Protein AF-A0A9D6KHG3-F1 (afdb_monomer_lite)

Foldseek 3Di:
DDDDDDDDDPDPPDPDPPPPPDDPPDFAADQELCSQAPPLDAQREGEGEHEYEAPGEYASQAGEYEYDQRYEYEYDAQHEYEDENYQEYEQAHNYYYEYEHEAAHWYEYYYYHAAEYEFQYEYETAYEHDPVPQAWHEKHEYEYAHLEYEAELNYEYEIAGEWDADPLDTHAHAKGEYEAENENYEYEYEANHEAEIEYEGAHKYEYEYEYQAEHPHQNYEYEIAYHFDDRPPDDGAAHAQYEYAAAYLAEYEHDANYEAETHPDLQHLEFEYHHEHNYEYYYAEHYEYETEHHNAEPSRDFYEYHAYYQAAEYAAAYEYEGEYAYQDWHEYEHEHLEYAHAQNYEYYGEYNHAEWYEYYYANQCPVRVHQFAEYHFNYEYATEYEWHDPPPQDIRAHEWYEYEAHGNAEYAHAANYEYHGEYDDDGPVFRKHHTEEYHAEHQAEYEAQYYAETEIQAHWYEYAHEYLEYEHAYPHEHEIEYQQKYEYHAANAHPVGAAHAEYEFQAEDEIAHPNDDPDARHKYEYEAEHQEYAQALHGEYYIEHQQKYEYEHAHAAEYHANAAYYIDHPHPPHHDHDYAAEYAHYYHHPDQVSYPVRDDHDHDNVRDHDD

Structure (mmCIF, N/CA/C/O backbone):
data_AF-A0A9D6KHG3-F1
#
_entry.id   AF-A0A9D6KHG3-F1
#
loop_
_atom_site.group_PDB
_atom_site.id
_atom_site.type_symbol
_atom_site.label_atom_id
_atom_site.label_alt_id
_atom_site.label_comp_id
_atom_site.label_asym_id
_atom_site.label_entity_id
_atom_site.label_seq_id
_atom_site.pdbx_PDB_ins_code
_atom_site.Cartn_x
_atom_site.Cartn_y
_atom_site.Cartn_z
_atom_site.occupancy
_atom_site.B_iso_or_equiv
_atom_site.auth_seq_id
_atom_site.auth_comp_id
_atom_site.auth_asym_id
_atom_site.auth_atom_id
_atom_site.pdbx_PDB_model_num
ATOM 1 N N . MET A 1 1 ? 14.215 72.672 -14.849 1.00 41.38 1 MET A N 1
ATOM 2 C CA . MET A 1 1 ? 14.398 71.212 -14.994 1.00 41.38 1 MET A CA 1
ATOM 3 C C . MET A 1 1 ? 13.421 70.715 -16.052 1.00 41.38 1 MET A C 1
ATOM 5 O O . MET A 1 1 ? 12.239 70.604 -15.767 1.00 41.38 1 MET A O 1
ATOM 9 N N . ARG A 1 2 ? 13.876 70.546 -17.299 1.00 34.41 2 ARG A N 1
ATOM 10 C CA . ARG A 1 2 ? 13.071 69.996 -18.404 1.00 34.41 2 ARG A CA 1
ATOM 11 C C . ARG A 1 2 ? 13.594 68.593 -18.698 1.00 34.41 2 ARG A C 1
ATOM 13 O O . ARG A 1 2 ? 14.790 68.433 -18.919 1.00 34.41 2 ARG A O 1
ATOM 20 N N . ALA A 1 3 ? 12.713 67.600 -18.625 1.00 37.66 3 ALA A N 1
ATOM 21 C CA . ALA A 1 3 ? 13.035 66.205 -18.888 1.00 37.66 3 ALA A CA 1
ATOM 22 C C . ALA A 1 3 ? 13.275 65.987 -20.391 1.00 37.66 3 ALA A C 1
ATOM 24 O O . ALA A 1 3 ? 12.445 66.364 -21.216 1.00 37.66 3 ALA A O 1
ATOM 25 N N . LEU A 1 4 ? 14.420 65.392 -20.731 1.00 39.09 4 LEU A N 1
ATOM 26 C CA . LEU A 1 4 ? 14.731 64.897 -22.073 1.00 39.09 4 LEU A CA 1
ATOM 27 C C . LEU A 1 4 ? 14.014 63.555 -22.321 1.00 39.09 4 LEU A C 1
ATOM 29 O O . LEU A 1 4 ? 13.904 62.750 -21.390 1.00 39.09 4 LEU A O 1
ATOM 33 N N . PRO A 1 5 ? 13.554 63.276 -23.554 1.00 40.53 5 PRO A N 1
ATOM 34 C CA . PRO A 1 5 ? 12.889 62.023 -23.883 1.00 40.53 5 PRO A CA 1
ATOM 35 C C . PRO A 1 5 ? 13.909 60.880 -23.993 1.00 40.53 5 PRO A C 1
ATOM 37 O O . PRO A 1 5 ? 14.955 61.014 -24.628 1.00 40.53 5 PRO A O 1
ATOM 40 N N . ARG A 1 6 ? 13.599 59.735 -23.376 1.00 35.84 6 ARG A N 1
ATOM 41 C CA . ARG A 1 6 ? 14.371 58.492 -23.521 1.00 35.84 6 ARG A CA 1
ATOM 42 C C . ARG A 1 6 ? 14.004 57.822 -24.847 1.00 35.84 6 ARG A C 1
ATOM 44 O O . ARG A 1 6 ? 12.868 57.393 -25.024 1.00 35.84 6 ARG A O 1
ATOM 51 N N . VAL A 1 7 ? 14.973 57.716 -25.751 1.00 33.56 7 VAL A N 1
ATOM 52 C CA . VAL A 1 7 ? 14.900 56.879 -26.959 1.00 33.56 7 VAL A CA 1
ATOM 53 C C . VAL A 1 7 ? 15.205 55.427 -26.558 1.00 33.56 7 VAL A C 1
ATOM 55 O O . VAL A 1 7 ? 16.193 55.208 -25.853 1.00 33.56 7 VAL A O 1
ATOM 58 N N . PRO A 1 8 ? 14.406 54.422 -26.962 1.00 34.41 8 PRO A N 1
ATOM 59 C CA . PRO A 1 8 ? 14.732 53.027 -26.701 1.00 34.41 8 PRO A CA 1
ATOM 60 C C . PRO A 1 8 ? 15.843 52.565 -27.652 1.00 34.41 8 PRO A C 1
ATOM 62 O O . PRO A 1 8 ? 15.698 52.596 -28.873 1.00 34.41 8 PRO A O 1
ATOM 65 N N . LEU A 1 9 ? 16.963 52.128 -27.078 1.00 30.08 9 LEU A N 1
ATOM 66 C CA . LEU A 1 9 ? 18.052 51.472 -27.792 1.00 30.08 9 LEU A CA 1
ATOM 67 C C . LEU A 1 9 ? 17.602 50.051 -28.171 1.00 30.08 9 LEU A C 1
ATOM 69 O O . LEU A 1 9 ? 17.540 49.165 -27.320 1.00 30.08 9 LEU A O 1
ATOM 73 N N . VAL A 1 10 ? 17.270 49.829 -29.443 1.00 33.41 10 VAL A N 1
ATOM 74 C CA . VAL A 1 10 ? 17.029 48.485 -29.985 1.00 33.41 10 VAL A CA 1
ATOM 75 C C . VAL A 1 10 ? 18.386 47.821 -30.215 1.00 33.41 10 VAL A C 1
ATOM 77 O O . VAL A 1 10 ? 19.071 48.095 -31.197 1.00 33.41 10 VAL A O 1
ATOM 80 N N . VAL A 1 11 ? 18.792 46.953 -29.288 1.00 31.48 11 VAL A N 1
ATOM 81 C CA . VAL A 1 11 ? 19.940 46.059 -29.475 1.00 31.48 11 VAL A CA 1
ATOM 82 C C . VAL A 1 11 ? 19.487 44.906 -30.369 1.00 31.48 11 VAL A C 1
ATOM 84 O O . VAL A 1 11 ? 18.846 43.962 -29.912 1.00 31.48 11 VAL A O 1
ATOM 87 N N . VAL A 1 12 ? 19.804 44.986 -31.661 1.00 32.62 12 VAL A N 1
ATOM 88 C CA . VAL A 1 12 ? 19.672 43.857 -32.590 1.00 32.62 12 VAL A CA 1
ATOM 89 C C . VAL A 1 12 ? 20.805 42.876 -32.287 1.00 32.62 12 VAL A C 1
ATOM 91 O O . VAL A 1 12 ? 21.924 43.013 -32.777 1.00 32.62 12 VAL A O 1
ATOM 94 N N . GLY A 1 13 ? 20.528 41.900 -31.423 1.00 30.52 13 GLY A N 1
ATOM 95 C CA . GLY A 1 13 ? 21.413 40.765 -31.188 1.00 30.52 13 GLY A CA 1
ATOM 96 C C . GLY A 1 13 ? 21.411 39.837 -32.401 1.00 30.52 13 GLY A C 1
ATOM 97 O O . GLY A 1 13 ? 20.506 39.022 -32.561 1.00 30.52 13 GLY A O 1
ATOM 98 N N . LEU A 1 14 ? 22.423 39.961 -33.257 1.00 30.55 14 LEU A N 1
ATOM 99 C CA . LEU A 1 14 ? 22.708 39.005 -34.323 1.00 30.55 14 LEU A CA 1
ATOM 100 C C . LEU A 1 14 ? 23.132 37.667 -33.687 1.00 30.55 14 LEU A C 1
ATOM 102 O O . LEU A 1 14 ? 24.273 37.505 -33.256 1.00 30.55 14 LEU A O 1
ATOM 106 N N . VAL A 1 15 ? 22.211 36.704 -33.606 1.00 29.02 15 VAL A N 1
ATOM 107 C CA . VAL A 1 15 ? 22.520 35.321 -33.216 1.00 29.02 15 VAL A CA 1
ATOM 108 C C . VAL A 1 15 ? 23.216 34.645 -34.397 1.00 29.02 15 VAL A C 1
ATOM 110 O O . VAL A 1 15 ? 22.574 34.131 -35.310 1.00 29.02 15 VAL A O 1
ATOM 113 N N . ILE A 1 16 ? 24.548 34.659 -34.396 1.00 32.19 16 ILE A N 1
ATOM 114 C CA . ILE A 1 16 ? 25.349 33.835 -35.304 1.00 32.19 16 ILE A CA 1
ATOM 115 C C . ILE A 1 16 ? 25.245 32.388 -34.811 1.00 32.19 16 ILE A C 1
ATOM 117 O O . ILE A 1 16 ? 25.858 32.004 -33.813 1.00 32.19 16 ILE A O 1
ATOM 121 N N . ALA A 1 17 ? 24.444 31.581 -35.505 1.00 33.34 17 ALA A N 1
ATOM 122 C CA . ALA A 1 17 ? 24.396 30.140 -35.316 1.00 33.34 17 ALA A CA 1
ATOM 123 C C . ALA A 1 17 ? 25.740 29.530 -35.747 1.00 33.34 17 ALA A C 1
ATOM 125 O O . ALA A 1 17 ? 25.981 29.282 -36.927 1.00 33.34 17 ALA A O 1
ATOM 126 N N . PHE A 1 18 ? 26.630 29.275 -34.787 1.00 31.98 18 PHE A N 1
ATOM 127 C CA . PHE A 1 18 ? 27.774 28.394 -35.005 1.00 31.98 18 PHE A CA 1
ATOM 128 C C . PHE A 1 18 ? 27.259 26.961 -35.184 1.00 31.98 18 PHE A C 1
ATOM 130 O O . PHE A 1 18 ? 27.109 26.208 -34.221 1.00 31.98 18 PHE A O 1
ATOM 137 N N . ALA A 1 19 ? 26.997 26.573 -36.431 1.00 36.78 19 ALA A N 1
ATOM 138 C CA . ALA A 1 19 ? 26.884 25.178 -36.822 1.00 36.78 19 ALA A CA 1
ATOM 139 C C . ALA A 1 19 ? 28.258 24.515 -36.633 1.00 36.78 19 ALA A C 1
ATOM 141 O O . ALA A 1 19 ? 29.094 24.486 -37.534 1.00 36.78 19 ALA A O 1
ATOM 142 N N . ARG A 1 20 ? 28.528 24.001 -35.427 1.00 36.47 20 ARG A N 1
ATOM 143 C CA . ARG A 1 20 ? 29.615 23.043 -35.225 1.00 36.47 20 ARG A CA 1
ATOM 144 C C . ARG A 1 20 ? 29.222 21.758 -35.948 1.00 36.47 20 ARG A C 1
ATOM 146 O O . ARG A 1 20 ? 28.504 20.930 -35.395 1.00 36.47 20 ARG A O 1
ATOM 153 N N . ALA A 1 21 ? 29.697 21.602 -37.179 1.00 38.25 21 ALA A N 1
ATOM 154 C CA . ALA A 1 21 ? 29.796 20.312 -37.845 1.00 38.25 21 ALA A CA 1
ATOM 155 C C . ALA A 1 21 ? 30.788 19.445 -37.049 1.00 38.25 21 ALA A C 1
ATOM 157 O O . ALA A 1 21 ? 31.983 19.412 -37.327 1.00 38.25 21 ALA A O 1
ATOM 158 N N . GLY A 1 22 ? 30.311 18.819 -35.972 1.00 40.06 22 GLY A N 1
ATOM 159 C CA . GLY A 1 22 ? 31.063 17.781 -35.285 1.00 40.06 22 GLY A CA 1
ATOM 160 C C . GLY A 1 22 ? 31.144 16.578 -36.212 1.00 40.06 22 GLY A C 1
ATOM 161 O O . GLY A 1 22 ? 30.107 16.029 -36.578 1.00 40.06 22 GLY A O 1
ATOM 162 N N . ALA A 1 23 ? 32.354 16.187 -36.613 1.00 46.94 23 ALA A N 1
ATOM 163 C CA . ALA A 1 23 ? 32.569 14.915 -37.288 1.00 46.94 23 ALA A CA 1
ATOM 164 C C . ALA A 1 23 ? 31.929 13.807 -36.438 1.00 46.94 23 ALA A C 1
ATOM 166 O O . ALA A 1 23 ? 32.243 13.678 -35.252 1.00 46.94 23 ALA A O 1
ATOM 167 N N . ALA A 1 24 ? 30.988 13.058 -37.016 1.00 57.25 24 ALA A N 1
ATOM 16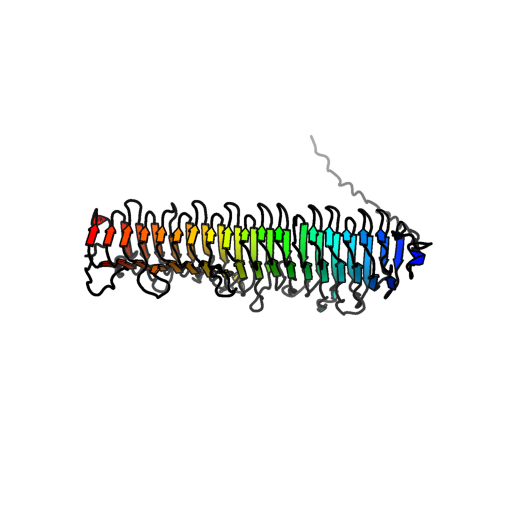8 C CA . ALA A 1 24 ? 30.382 11.920 -36.344 1.00 57.25 24 ALA A CA 1
ATOM 169 C C . ALA A 1 24 ? 31.499 10.915 -36.041 1.00 57.25 24 ALA A C 1
ATOM 171 O O . ALA A 1 24 ? 32.077 10.332 -36.954 1.00 57.25 24 ALA A O 1
ATOM 172 N N . ILE A 1 25 ? 31.858 10.770 -34.765 1.00 62.78 25 ILE A N 1
ATOM 173 C CA . ILE A 1 25 ? 32.829 9.766 -34.337 1.00 62.78 25 ILE A CA 1
ATOM 174 C C . ILE A 1 25 ? 32.166 8.408 -34.555 1.00 62.78 25 ILE A C 1
ATOM 176 O O . ILE A 1 25 ? 31.258 8.036 -33.811 1.00 62.78 25 ILE A O 1
ATOM 180 N N . THR A 1 26 ? 32.595 7.690 -35.589 1.00 82.44 26 THR A N 1
ATOM 181 C CA . THR A 1 26 ? 32.168 6.315 -35.844 1.00 82.44 26 THR A CA 1
ATOM 182 C C . THR A 1 26 ? 32.675 5.442 -34.700 1.00 82.44 26 THR A C 1
ATOM 184 O O . THR A 1 26 ? 33.881 5.355 -34.466 1.00 82.44 26 THR A O 1
ATOM 187 N N . LEU A 1 27 ? 31.762 4.834 -33.943 1.00 88.81 27 LEU A N 1
ATOM 188 C CA . LEU A 1 27 ? 32.130 3.875 -32.905 1.00 88.81 27 LEU A CA 1
ATOM 189 C C . LEU A 1 27 ? 32.547 2.551 -33.567 1.00 88.81 27 LEU A C 1
ATOM 191 O O . LEU A 1 27 ? 31.924 2.153 -34.552 1.00 88.81 27 LEU A O 1
ATOM 195 N N . PRO A 1 28 ? 33.570 1.848 -33.051 1.00 94.38 28 PRO A N 1
ATOM 196 C CA . PRO A 1 28 ? 33.859 0.492 -33.502 1.00 94.38 28 PRO A CA 1
ATOM 197 C C . PRO A 1 28 ? 32.656 -0.419 -33.212 1.00 94.38 28 PRO A C 1
ATOM 199 O O . PRO A 1 28 ? 32.066 -0.340 -32.133 1.00 94.38 28 PRO A O 1
ATOM 202 N N . HIS A 1 29 ? 32.289 -1.276 -34.165 1.00 95.12 29 HIS A N 1
ATOM 203 C CA . HIS A 1 29 ? 31.218 -2.255 -33.972 1.00 95.12 29 HIS A CA 1
ATOM 204 C C . HIS A 1 29 ? 31.749 -3.497 -33.255 1.00 95.12 29 HIS A C 1
ATOM 206 O O . HIS A 1 29 ? 32.780 -4.041 -33.643 1.00 95.12 29 HIS A O 1
ATOM 212 N N . ALA A 1 30 ? 31.020 -3.957 -32.241 1.00 94.81 30 ALA A N 1
ATOM 213 C CA . ALA A 1 30 ? 31.251 -5.230 -31.577 1.00 94.81 30 ALA A CA 1
ATOM 214 C C . ALA A 1 30 ? 30.117 -6.199 -31.924 1.00 94.81 30 ALA A C 1
ATOM 216 O O . ALA A 1 30 ? 28.955 -5.944 -31.605 1.00 94.81 30 ALA A O 1
ATOM 217 N N . ASN A 1 31 ? 30.464 -7.317 -32.558 1.00 93.06 31 ASN A N 1
ATOM 218 C CA . ASN A 1 31 ? 29.523 -8.372 -32.946 1.00 93.06 31 ASN A CA 1
ATOM 219 C C . ASN A 1 31 ? 29.794 -9.690 -32.205 1.00 93.06 31 ASN A C 1
ATOM 221 O O . ASN A 1 31 ? 28.961 -10.593 -32.209 1.00 93.06 31 ASN A O 1
ATOM 225 N N . THR A 1 32 ? 30.956 -9.808 -31.563 1.00 92.88 32 THR A N 1
ATOM 226 C CA . THR A 1 32 ? 31.402 -10.991 -30.828 1.00 92.88 32 THR A CA 1
ATOM 227 C C . THR A 1 32 ? 31.999 -10.606 -29.474 1.00 92.88 32 THR A C 1
ATOM 229 O O . THR A 1 32 ? 32.374 -9.458 -29.236 1.00 92.88 32 THR A O 1
ATOM 232 N N . LEU A 1 33 ? 32.137 -11.577 -28.564 1.00 91.25 33 LEU A N 1
ATOM 233 C CA . LEU A 1 33 ? 32.814 -11.351 -27.280 1.00 91.25 33 LEU A CA 1
ATOM 234 C C . LEU A 1 33 ? 34.292 -10.953 -27.461 1.00 91.25 33 LEU A C 1
ATOM 236 O O . LEU A 1 33 ? 34.818 -10.174 -26.669 1.00 91.25 33 LEU A O 1
ATOM 240 N N . GLY A 1 34 ? 34.952 -11.468 -28.505 1.00 92.19 34 GLY A N 1
ATOM 241 C CA . GLY A 1 34 ? 36.347 -11.149 -28.816 1.00 92.19 34 GLY A CA 1
ATOM 242 C C . GLY A 1 34 ? 36.560 -9.677 -29.169 1.00 92.19 34 GLY A C 1
ATOM 243 O O . GLY A 1 34 ? 37.611 -9.132 -28.841 1.00 92.19 34 GLY A O 1
ATOM 244 N N . ASP A 1 35 ? 35.544 -9.025 -29.744 1.00 93.62 35 ASP A N 1
ATOM 245 C CA . ASP A 1 35 ? 35.579 -7.592 -30.066 1.00 93.62 35 ASP A CA 1
ATOM 246 C C . ASP A 1 35 ? 35.544 -6.725 -28.798 1.00 93.62 35 ASP A C 1
ATOM 248 O O . ASP A 1 35 ? 36.175 -5.671 -28.738 1.00 93.62 35 ASP A O 1
ATOM 252 N N . LEU A 1 36 ? 34.820 -7.180 -27.768 1.00 92.12 36 LEU A N 1
ATOM 253 C CA . LEU A 1 36 ? 34.707 -6.482 -26.485 1.00 92.12 36 LEU A CA 1
ATOM 254 C C . LEU A 1 36 ? 35.925 -6.707 -25.585 1.00 92.12 36 LEU A C 1
ATOM 256 O O . LEU A 1 36 ? 36.348 -5.793 -24.877 1.00 92.12 36 LEU A O 1
ATOM 260 N N . CYS A 1 37 ? 36.461 -7.928 -25.599 1.00 89.88 37 CYS A N 1
ATOM 261 C CA . CYS A 1 37 ? 37.536 -8.383 -24.722 1.00 89.88 37 CYS A CA 1
ATOM 262 C C . CYS A 1 37 ? 38.520 -9.280 -25.492 1.00 89.88 37 CYS A C 1
ATOM 264 O O . CYS A 1 37 ? 38.444 -10.514 -25.381 1.00 89.88 37 CYS A O 1
ATOM 266 N N . PRO A 1 38 ? 39.465 -8.696 -26.250 1.00 85.19 38 PRO A N 1
ATOM 267 C CA . PRO A 1 38 ? 40.481 -9.461 -26.964 1.00 85.19 38 PRO A CA 1
ATOM 268 C C . PRO A 1 38 ? 41.243 -10.399 -26.016 1.00 85.19 38 PRO A C 1
ATOM 270 O O . PRO A 1 38 ? 41.620 -10.013 -24.910 1.00 85.19 38 PRO A O 1
ATOM 273 N N . GLY A 1 39 ? 41.435 -11.656 -26.421 1.00 78.50 39 GLY A N 1
ATOM 274 C CA . GLY A 1 39 ? 42.072 -12.687 -25.588 1.00 78.50 39 GLY A CA 1
ATOM 275 C C . GLY A 1 39 ? 41.159 -13.332 -24.534 1.00 78.50 39 GLY A C 1
ATOM 276 O O . GLY A 1 39 ? 41.558 -14.300 -23.893 1.00 78.50 39 GLY A O 1
ATOM 277 N N . THR A 1 40 ? 39.909 -12.878 -24.388 1.00 70.62 40 THR A N 1
ATOM 278 C CA . THR A 1 40 ? 38.891 -13.448 -23.483 1.00 70.62 40 THR A CA 1
ATOM 279 C C . THR A 1 40 ? 39.336 -13.615 -22.011 1.00 70.62 40 THR A C 1
ATOM 281 O O . THR A 1 40 ? 39.134 -14.681 -21.433 1.00 70.62 40 THR A O 1
ATOM 284 N N . PRO A 1 41 ? 39.943 -12.614 -21.347 1.00 79.62 41 PRO A N 1
ATOM 285 C CA . PRO A 1 41 ? 40.301 -12.737 -19.928 1.00 79.62 41 PRO A CA 1
ATOM 286 C C . PRO A 1 41 ? 39.075 -13.041 -19.039 1.00 79.62 41 PRO A C 1
ATOM 288 O O . PRO A 1 41 ? 37.931 -12.828 -19.444 1.00 79.62 41 PRO A O 1
ATOM 291 N N . ASN A 1 42 ? 39.306 -13.560 -17.828 1.00 85.50 42 ASN A N 1
ATOM 292 C CA . ASN A 1 42 ? 38.276 -13.711 -16.795 1.00 85.50 42 ASN A CA 1
ATOM 293 C C . ASN A 1 42 ? 38.673 -12.869 -15.563 1.00 85.50 42 ASN A C 1
ATOM 295 O O . ASN A 1 42 ? 39.629 -13.249 -14.884 1.00 85.50 42 ASN A O 1
ATOM 299 N N . PRO A 1 43 ? 37.987 -11.747 -15.272 1.00 88.75 43 PRO A N 1
ATOM 300 C CA . PRO A 1 43 ? 36.810 -11.233 -15.978 1.00 88.75 43 PRO A CA 1
ATOM 301 C C . PRO A 1 43 ? 37.129 -10.678 -17.379 1.00 88.75 43 PRO A C 1
ATOM 303 O O . PRO A 1 43 ? 38.231 -10.196 -17.640 1.00 88.75 43 PRO A O 1
ATOM 306 N N . CYS A 1 44 ? 36.139 -10.707 -18.273 1.00 93.94 44 CYS A N 1
ATOM 307 C CA . CYS A 1 44 ? 36.149 -9.948 -19.522 1.00 93.94 44 CYS A CA 1
ATOM 308 C C . CYS A 1 44 ? 35.860 -8.483 -19.183 1.00 93.94 44 CYS A C 1
ATOM 310 O O . CYS A 1 44 ? 34.738 -8.126 -18.819 1.00 93.94 44 CYS A O 1
ATOM 312 N N . VAL A 1 45 ? 36.901 -7.650 -19.250 1.00 95.06 45 VAL A N 1
ATOM 313 C CA . VAL A 1 45 ? 36.842 -6.229 -18.890 1.00 95.06 45 VAL A CA 1
ATOM 314 C C . VAL A 1 45 ? 36.637 -5.377 -20.140 1.00 95.06 45 VAL A C 1
ATOM 316 O O . VAL A 1 45 ? 37.533 -5.250 -20.971 1.00 95.06 45 VAL A O 1
ATOM 319 N N . VAL A 1 46 ? 35.473 -4.742 -20.239 1.00 95.25 46 VAL A N 1
ATOM 320 C CA . VAL A 1 46 ? 35.121 -3.801 -21.305 1.00 95.25 46 VAL A CA 1
ATOM 321 C C . VAL A 1 46 ? 35.432 -2.381 -20.833 1.00 95.25 46 VAL A C 1
ATOM 323 O O . VAL A 1 46 ? 34.915 -1.917 -19.813 1.00 95.25 46 VAL A O 1
ATOM 326 N N . SER A 1 47 ? 36.285 -1.673 -21.573 1.00 93.94 47 SER A N 1
ATOM 327 C CA . SER A 1 47 ? 36.700 -0.295 -21.254 1.00 93.94 47 SER A CA 1
ATOM 328 C C . SER A 1 47 ? 36.472 0.723 -22.372 1.00 93.94 47 SER A C 1
ATOM 330 O O . SER A 1 47 ? 36.494 1.929 -22.119 1.00 93.94 47 SER A O 1
ATOM 332 N N . GLY A 1 48 ? 36.214 0.249 -23.593 1.00 93.94 48 GLY A N 1
ATOM 333 C CA . GLY A 1 48 ? 35.940 1.073 -24.768 1.00 93.94 48 GLY A CA 1
ATOM 334 C C . GLY A 1 48 ? 34.462 1.411 -24.973 1.00 93.94 48 GLY A C 1
ATOM 335 O O . GLY A 1 48 ? 33.578 0.987 -24.226 1.00 93.94 48 GLY A O 1
ATOM 336 N N . LYS A 1 49 ? 34.202 2.184 -26.030 1.00 96.06 49 LYS A N 1
ATOM 337 C CA . LYS A 1 49 ? 32.854 2.482 -26.522 1.00 96.06 49 LYS A CA 1
ATOM 338 C C . LYS A 1 49 ? 32.621 1.719 -27.819 1.00 96.06 49 LYS A C 1
ATOM 340 O O . LYS A 1 49 ? 33.423 1.867 -28.735 1.00 96.06 49 LYS A O 1
ATOM 345 N N . PHE A 1 50 ? 31.534 0.968 -27.899 1.00 95.75 50 PHE A N 1
ATOM 346 C CA . PHE A 1 50 ? 31.221 0.091 -29.019 1.00 95.75 50 PHE A CA 1
ATOM 347 C C . PHE A 1 50 ? 29.779 0.288 -29.485 1.00 95.75 50 PHE A C 1
ATOM 349 O O . PHE A 1 50 ? 28.876 0.475 -28.662 1.00 95.75 50 PHE A O 1
ATOM 356 N N . ALA A 1 51 ? 29.581 0.229 -30.800 1.00 94.19 51 ALA A N 1
ATOM 357 C CA . ALA A 1 51 ? 28.271 0.058 -31.413 1.00 94.19 51 ALA A CA 1
ATOM 358 C C . ALA A 1 51 ? 27.918 -1.438 -31.486 1.00 94.19 51 ALA A C 1
ATOM 360 O O . ALA A 1 51 ? 28.811 -2.271 -31.644 1.00 94.19 51 ALA A O 1
ATOM 361 N N . VAL A 1 52 ? 26.638 -1.790 -31.367 1.00 93.06 52 VAL A N 1
ATOM 362 C CA . VAL A 1 52 ? 26.170 -3.185 -31.424 1.00 93.06 52 VAL A CA 1
ATOM 363 C C . VAL A 1 52 ? 25.006 -3.312 -32.385 1.00 93.06 52 VAL A C 1
ATOM 365 O O . VAL A 1 52 ? 24.001 -2.618 -32.246 1.00 93.06 52 VAL A O 1
ATOM 368 N N . SER A 1 53 ? 25.111 -4.241 -33.324 1.00 91.94 53 SER A N 1
ATOM 369 C CA . SER A 1 53 ? 24.044 -4.484 -34.287 1.00 91.94 53 SER A CA 1
ATOM 370 C C . SER A 1 53 ? 22.894 -5.306 -33.697 1.00 91.94 53 SER A C 1
ATOM 372 O O . SER A 1 53 ? 23.001 -5.930 -32.640 1.00 91.94 53 SER A O 1
ATOM 374 N N . ASN A 1 54 ? 21.744 -5.274 -34.370 1.00 90.25 54 ASN A N 1
ATOM 375 C CA . ASN A 1 54 ? 20.549 -5.973 -33.911 1.00 90.25 54 ASN A CA 1
ATOM 376 C C . ASN A 1 54 ? 20.748 -7.499 -33.870 1.00 90.25 54 ASN A C 1
ATOM 378 O O . ASN A 1 54 ? 21.271 -8.083 -34.815 1.00 90.25 54 ASN A O 1
ATOM 382 N N . GLY A 1 55 ? 20.282 -8.143 -32.799 1.00 89.69 55 GLY A N 1
ATOM 383 C CA . GLY A 1 55 ? 20.327 -9.593 -32.609 1.00 89.69 55 GLY A CA 1
ATOM 384 C C . GLY A 1 55 ? 21.656 -10.128 -32.069 1.00 89.69 55 GLY A C 1
ATOM 385 O O . GLY A 1 55 ? 21.813 -11.342 -31.949 1.00 89.69 55 GLY A O 1
ATOM 386 N N . VAL A 1 56 ? 22.616 -9.260 -31.735 1.00 94.06 56 VAL A N 1
ATOM 387 C CA . VAL A 1 56 ? 23.923 -9.690 -31.222 1.00 94.06 56 VAL A CA 1
ATOM 388 C C . VAL A 1 56 ? 23.798 -10.244 -29.800 1.00 94.06 56 VAL A C 1
ATOM 390 O O . VAL A 1 56 ? 23.179 -9.644 -28.920 1.00 94.06 56 VAL A O 1
ATOM 393 N N . SER A 1 57 ? 24.443 -11.385 -29.554 1.00 94.38 57 SER A N 1
ATOM 394 C CA . SER A 1 57 ? 24.530 -12.012 -28.235 1.00 94.38 57 SER A CA 1
ATOM 395 C C . SER A 1 57 ? 25.989 -12.223 -27.830 1.00 94.38 57 SER A C 1
ATOM 397 O O . SER A 1 57 ? 26.709 -13.018 -28.434 1.00 94.38 57 SER A O 1
ATOM 399 N N . PHE A 1 58 ? 26.413 -11.564 -26.755 1.00 93.56 58 PHE A N 1
ATOM 400 C CA . PHE A 1 58 ? 27.719 -11.736 -26.127 1.00 93.56 58 PHE A CA 1
ATOM 401 C C . PHE A 1 58 ? 27.637 -12.847 -25.078 1.00 93.56 58 PHE A C 1
ATOM 403 O O . PHE A 1 58 ? 27.247 -12.621 -23.934 1.00 93.56 58 PHE A O 1
ATOM 410 N N . ASN A 1 59 ? 27.970 -14.072 -25.486 1.00 90.00 59 ASN A N 1
ATOM 411 C CA . ASN A 1 59 ? 27.970 -15.240 -24.609 1.00 90.00 59 ASN A CA 1
ATOM 412 C C . ASN A 1 59 ? 29.347 -15.420 -23.946 1.00 90.00 59 ASN A C 1
ATOM 414 O O . ASN A 1 59 ? 30.324 -15.689 -24.643 1.00 90.00 59 ASN A O 1
ATOM 418 N N . ALA A 1 60 ? 29.422 -15.288 -22.618 1.00 87.69 60 ALA A N 1
ATOM 419 C CA . ALA A 1 60 ? 30.682 -15.379 -21.872 1.00 87.69 60 ALA A CA 1
ATOM 420 C C . ALA A 1 60 ? 31.002 -16.779 -21.312 1.00 87.69 60 ALA A C 1
ATOM 422 O O . ALA A 1 60 ? 32.043 -16.939 -20.674 1.00 87.69 60 ALA A O 1
ATOM 423 N N . PHE A 1 61 ? 30.143 -17.783 -21.540 1.00 87.38 61 PHE A N 1
ATOM 424 C CA . PHE A 1 61 ? 30.344 -19.191 -21.156 1.00 87.38 61 PHE A CA 1
ATOM 425 C C . PHE A 1 61 ? 30.881 -19.398 -19.723 1.00 87.38 61 PHE A C 1
ATOM 427 O O . PHE A 1 61 ? 31.892 -20.063 -19.505 1.00 87.38 61 PHE A O 1
ATOM 434 N N . GLY A 1 62 ? 30.229 -18.790 -18.734 1.00 85.62 62 GLY A N 1
ATOM 435 C CA . GLY A 1 62 ? 30.576 -18.892 -17.316 1.00 85.62 62 GLY A CA 1
ATOM 436 C C . GLY A 1 62 ? 31.685 -17.943 -16.854 1.00 85.62 62 GLY A C 1
ATOM 437 O O . GLY A 1 62 ? 32.114 -18.028 -15.705 1.00 85.62 62 GLY A O 1
ATOM 438 N N . ARG A 1 63 ? 32.159 -17.016 -17.694 1.00 90.94 63 ARG A N 1
ATOM 439 C CA . ARG A 1 63 ? 33.106 -15.961 -17.282 1.00 90.94 63 ARG A CA 1
ATOM 440 C C . ARG A 1 63 ? 32.371 -14.751 -16.718 1.00 90.94 63 ARG A C 1
ATOM 442 O O . ARG A 1 63 ? 31.217 -14.495 -17.067 1.00 90.94 63 ARG A O 1
ATOM 449 N N . ALA A 1 64 ? 33.044 -14.005 -15.850 1.00 94.62 64 ALA A N 1
ATOM 450 C CA . ALA A 1 64 ? 32.530 -12.734 -15.366 1.00 94.62 64 ALA A CA 1
ATOM 451 C C . ALA A 1 64 ? 32.740 -11.646 -16.431 1.00 94.62 64 ALA A C 1
ATOM 453 O O . ALA A 1 64 ? 33.736 -11.670 -17.156 1.00 94.62 64 ALA A O 1
ATOM 454 N N . MET A 1 65 ? 31.820 -10.687 -16.520 1.00 96.62 65 MET A N 1
ATOM 455 C CA . MET A 1 65 ? 31.955 -9.498 -17.365 1.00 96.62 65 MET A CA 1
ATOM 456 C C . MET A 1 65 ? 31.937 -8.234 -16.511 1.00 96.62 65 MET A C 1
ATOM 458 O O . MET A 1 65 ? 31.091 -8.090 -15.630 1.00 96.62 65 MET A O 1
ATOM 462 N N . GLN A 1 66 ? 32.849 -7.305 -16.790 1.00 96.69 66 GLN A N 1
ATOM 463 C CA . GLN A 1 66 ? 32.922 -6.011 -16.118 1.00 96.69 66 GLN A CA 1
ATOM 464 C C . GLN A 1 66 ? 32.954 -4.880 -17.144 1.00 96.69 66 GLN A C 1
ATOM 466 O O . GLN A 1 66 ? 33.857 -4.811 -17.973 1.00 96.69 66 GLN A O 1
ATOM 471 N N . PHE A 1 67 ? 32.003 -3.957 -17.054 1.00 96.94 67 PHE A N 1
ATOM 472 C CA . PHE A 1 67 ? 31.978 -2.720 -17.825 1.00 96.94 67 PHE A CA 1
ATOM 473 C C . PHE A 1 67 ? 32.493 -1.587 -16.948 1.00 96.94 67 PHE A C 1
ATOM 475 O O . PHE A 1 67 ? 31.817 -1.161 -16.016 1.00 96.94 67 PHE A O 1
ATOM 482 N N . THR A 1 68 ? 33.697 -1.109 -17.241 1.00 96.56 68 THR A N 1
ATOM 483 C CA . THR A 1 68 ? 34.347 -0.044 -16.462 1.00 96.56 68 THR A CA 1
ATOM 484 C C . THR A 1 68 ? 33.685 1.321 -16.664 1.00 96.56 68 THR A C 1
ATOM 486 O O . THR A 1 68 ? 32.922 1.528 -17.603 1.00 96.56 68 THR A O 1
ATOM 489 N N . SER A 1 69 ? 34.028 2.299 -15.826 1.00 93.56 69 SER A N 1
ATOM 490 C CA . SER A 1 69 ? 33.381 3.621 -15.747 1.00 93.56 69 SER A CA 1
ATOM 491 C C . SER A 1 69 ? 33.301 4.453 -17.036 1.00 93.56 69 SER A C 1
ATOM 493 O O . SER A 1 69 ? 32.549 5.425 -17.087 1.00 93.56 69 SER A O 1
ATOM 495 N N . LYS A 1 70 ? 34.068 4.119 -18.079 1.00 93.12 70 LYS A N 1
ATOM 496 C CA . LYS A 1 70 ? 34.028 4.793 -19.392 1.00 93.12 70 LYS A CA 1
ATOM 497 C C . LYS A 1 70 ? 33.477 3.913 -20.513 1.00 93.12 70 LYS A C 1
ATOM 499 O O . LYS A 1 70 ? 33.367 4.385 -21.649 1.00 93.12 70 LYS A O 1
ATOM 504 N N . ALA A 1 71 ? 33.146 2.665 -20.198 1.00 95.69 71 ALA A N 1
ATOM 505 C CA . ALA A 1 71 ? 32.638 1.707 -21.154 1.00 95.69 71 ALA A CA 1
ATOM 506 C C . ALA A 1 71 ? 31.249 2.122 -21.639 1.00 95.69 71 ALA A C 1
ATOM 508 O O . ALA A 1 71 ? 30.394 2.530 -20.850 1.00 95.69 71 ALA A O 1
ATOM 509 N N . ALA A 1 72 ? 31.012 1.997 -22.940 1.00 96.06 72 ALA A N 1
ATOM 510 C CA . ALA A 1 72 ? 29.685 2.186 -23.504 1.00 96.06 72 ALA A CA 1
ATOM 511 C C . ALA A 1 72 ? 29.402 1.099 -24.532 1.00 96.06 72 ALA A C 1
ATOM 513 O O . ALA A 1 72 ? 30.162 0.936 -25.479 1.00 96.06 72 ALA A O 1
ATOM 514 N N . LEU A 1 73 ? 28.299 0.388 -24.362 1.00 95.44 73 LEU A N 1
ATOM 515 C CA . LEU A 1 73 ? 27.780 -0.556 -25.333 1.00 95.44 73 LEU A CA 1
ATOM 516 C C . LEU A 1 73 ? 26.453 -0.001 -25.841 1.00 95.44 73 LEU A C 1
ATOM 518 O O . LEU A 1 73 ? 25.465 0.025 -25.104 1.00 95.44 73 LEU A O 1
ATOM 522 N N . VAL A 1 74 ? 26.461 0.531 -27.062 1.00 94.25 74 VAL A N 1
ATOM 523 C CA . VAL A 1 74 ? 25.331 1.264 -27.634 1.00 94.25 74 VAL A CA 1
ATOM 524 C C . VAL A 1 74 ? 24.789 0.496 -28.830 1.00 94.25 74 VAL A C 1
ATOM 526 O O . VAL A 1 74 ? 25.460 0.371 -29.845 1.00 94.25 74 VAL A O 1
ATOM 529 N N . GLY A 1 75 ? 23.571 -0.017 -28.715 1.00 90.62 75 GLY A N 1
ATOM 530 C CA . GLY A 1 75 ? 22.871 -0.642 -29.826 1.00 90.62 75 GLY A CA 1
ATOM 531 C C . GLY A 1 75 ? 22.607 0.353 -30.956 1.00 90.62 75 GLY A C 1
ATOM 532 O O . GLY A 1 75 ? 22.214 1.496 -30.697 1.00 90.62 75 GLY A O 1
ATOM 533 N N . ASP A 1 76 ? 22.785 -0.099 -32.194 1.00 89.62 76 ASP A N 1
ATOM 534 C CA . ASP A 1 76 ? 22.322 0.590 -33.397 1.00 89.62 76 ASP A CA 1
ATOM 535 C C . ASP A 1 76 ? 20.813 0.896 -33.296 1.00 89.62 76 ASP A C 1
ATOM 537 O O . ASP A 1 76 ? 20.097 0.237 -32.533 1.00 89.62 76 ASP A O 1
ATOM 541 N N . PRO A 1 77 ? 20.283 1.861 -34.072 1.00 84.12 77 PRO A N 1
ATOM 542 C CA . PRO A 1 77 ? 18.848 2.106 -34.151 1.00 84.12 77 PRO A CA 1
ATOM 543 C C . PRO A 1 77 ? 18.041 0.821 -34.396 1.00 84.12 77 PRO A C 1
ATOM 545 O O . PRO A 1 77 ? 18.039 0.277 -35.494 1.00 84.12 77 PRO A O 1
ATOM 548 N N . GLY A 1 78 ? 17.337 0.351 -33.366 1.00 79.38 78 GLY A N 1
ATOM 549 C CA . GLY A 1 78 ? 16.494 -0.851 -33.412 1.00 79.38 78 GLY A CA 1
ATOM 550 C C . GLY A 1 78 ? 17.168 -2.115 -32.886 1.00 79.38 78 GLY A C 1
ATOM 551 O O . GLY A 1 78 ? 16.576 -3.184 -32.973 1.00 79.38 78 GLY A O 1
ATOM 552 N N . ALA A 1 79 ? 18.390 -2.016 -32.360 1.00 87.81 79 ALA A N 1
ATOM 553 C CA . ALA A 1 79 ? 19.153 -3.177 -31.942 1.00 87.81 79 ALA A CA 1
ATOM 554 C C . ALA A 1 79 ? 18.645 -3.781 -30.632 1.00 87.81 79 ALA A C 1
ATOM 556 O O . ALA A 1 79 ? 18.566 -3.123 -29.600 1.00 87.81 79 ALA A O 1
ATOM 557 N N . SER A 1 80 ? 18.396 -5.075 -30.640 1.00 89.94 80 SER A N 1
ATOM 558 C CA . SER A 1 80 ? 18.290 -5.908 -29.454 1.00 89.94 80 SER A CA 1
ATOM 559 C C . SER A 1 80 ? 19.619 -6.614 -29.236 1.00 89.94 80 SER A C 1
ATOM 561 O O . SER A 1 80 ? 20.119 -7.248 -30.163 1.00 89.94 80 SER A O 1
ATOM 563 N N . PHE A 1 81 ? 20.191 -6.536 -28.035 1.00 94.31 81 PHE A N 1
ATOM 564 C CA . PHE A 1 81 ? 21.385 -7.318 -27.711 1.00 94.31 81 PHE A CA 1
ATOM 565 C C . PHE A 1 81 ? 21.308 -7.989 -26.342 1.00 94.31 81 PHE A C 1
ATOM 567 O O . PHE A 1 81 ? 20.599 -7.542 -25.433 1.00 94.31 81 PHE A O 1
ATOM 574 N N . ILE A 1 82 ? 22.053 -9.088 -26.221 1.00 96.25 82 ILE A N 1
ATOM 575 C CA . ILE A 1 82 ? 22.068 -9.968 -25.052 1.00 96.25 82 ILE A CA 1
ATOM 576 C C . ILE A 1 82 ? 23.497 -10.071 -24.516 1.00 96.25 82 ILE A C 1
ATOM 578 O O . ILE A 1 82 ? 24.434 -10.312 -25.271 1.00 96.25 82 ILE A O 1
ATOM 582 N N . ILE A 1 83 ? 23.667 -9.926 -23.207 1.00 95.31 83 ILE A N 1
ATOM 583 C CA . ILE A 1 83 ? 24.853 -10.355 -22.462 1.00 95.31 83 ILE A CA 1
ATOM 584 C C . ILE A 1 83 ? 24.439 -11.626 -21.733 1.00 95.31 83 ILE A C 1
ATOM 586 O O . ILE A 1 83 ? 23.587 -11.558 -20.855 1.00 95.31 83 ILE A O 1
ATOM 590 N N . GLY A 1 84 ? 24.958 -12.783 -22.136 1.00 93.94 84 GLY A N 1
ATOM 591 C CA . GLY A 1 84 ? 24.405 -14.073 -21.725 1.00 93.94 84 GLY A CA 1
ATOM 592 C C . GLY A 1 84 ? 25.429 -15.062 -21.193 1.00 93.94 84 GLY A C 1
ATOM 593 O O . GLY A 1 84 ? 26.617 -14.990 -21.514 1.00 93.94 84 GLY A O 1
ATOM 594 N N . ASN A 1 85 ? 24.933 -16.025 -20.409 1.00 90.00 85 ASN A N 1
ATOM 595 C CA . ASN A 1 85 ? 25.706 -17.124 -19.830 1.00 90.00 85 ASN A CA 1
ATOM 596 C C . ASN A 1 85 ? 26.985 -16.640 -19.125 1.00 90.00 85 ASN A C 1
ATOM 598 O O . ASN A 1 85 ? 28.048 -17.230 -19.288 1.00 90.00 85 ASN A O 1
ATOM 602 N N . THR A 1 86 ? 26.917 -15.544 -18.371 1.00 92.88 86 THR A N 1
ATOM 603 C CA . THR A 1 86 ? 28.038 -15.044 -17.558 1.00 92.88 86 THR A CA 1
ATOM 604 C C . THR A 1 86 ? 28.013 -15.672 -16.162 1.00 92.88 86 THR A C 1
ATOM 606 O O . THR A 1 86 ? 26.951 -16.072 -15.690 1.00 92.88 86 THR A O 1
ATOM 609 N N . SER A 1 87 ? 29.143 -15.727 -15.450 1.00 93.81 87 SER A N 1
ATOM 610 C CA . SER A 1 87 ? 29.143 -16.052 -14.006 1.00 93.81 87 SER A CA 1
ATOM 611 C C . SER A 1 87 ? 28.899 -14.842 -13.111 1.00 93.81 87 SER A C 1
ATOM 613 O O . SER A 1 87 ? 28.493 -15.015 -11.971 1.00 93.81 87 SER A O 1
ATOM 615 N N . ALA A 1 88 ? 29.125 -13.625 -13.601 1.00 95.81 88 ALA A N 1
ATOM 616 C CA . ALA A 1 88 ? 28.761 -12.377 -12.935 1.00 95.81 88 ALA A CA 1
ATOM 617 C C . ALA A 1 88 ? 28.763 -11.231 -13.952 1.00 95.81 88 ALA A C 1
ATOM 619 O O . ALA A 1 88 ? 29.487 -11.298 -14.950 1.00 95.81 88 ALA A O 1
ATOM 620 N N . VAL A 1 89 ? 28.004 -10.168 -13.680 1.00 97.50 89 VAL A N 1
ATOM 621 C CA . VAL A 1 89 ? 28.050 -8.925 -14.466 1.00 97.50 89 VAL A CA 1
ATOM 622 C C . VAL A 1 89 ? 28.215 -7.729 -13.541 1.00 97.50 89 VAL A C 1
ATOM 624 O O . VAL A 1 89 ? 27.412 -7.519 -12.636 1.00 97.50 89 VAL A O 1
ATOM 627 N N . ALA A 1 90 ? 29.235 -6.916 -13.791 1.00 97.62 90 ALA A N 1
ATOM 628 C CA . ALA A 1 90 ? 29.438 -5.634 -13.132 1.00 97.62 90 ALA A CA 1
ATOM 629 C C . ALA A 1 90 ? 29.325 -4.499 -14.155 1.00 97.62 90 ALA A C 1
ATOM 631 O O . ALA A 1 90 ? 29.975 -4.531 -15.199 1.00 97.62 90 ALA A O 1
ATOM 632 N N . VAL A 1 91 ? 28.499 -3.496 -13.867 1.00 97.62 91 VAL A N 1
ATOM 633 C CA . VAL A 1 91 ? 28.372 -2.271 -14.668 1.00 97.62 91 VAL A CA 1
ATOM 634 C C . VAL A 1 91 ? 28.778 -1.106 -13.783 1.00 97.62 91 VAL A C 1
ATOM 636 O O . VAL A 1 91 ? 27.968 -0.622 -12.997 1.00 97.62 91 VAL A O 1
ATOM 639 N N . ASP A 1 92 ? 30.029 -0.669 -13.878 1.00 97.75 92 ASP A N 1
ATOM 640 C CA . ASP A 1 92 ? 30.602 0.324 -12.971 1.00 97.75 92 ASP A CA 1
ATOM 641 C C . ASP A 1 92 ? 29.969 1.708 -13.160 1.00 97.75 92 ASP A C 1
ATOM 643 O O . ASP A 1 92 ? 29.362 2.028 -14.186 1.00 97.75 92 ASP A O 1
ATOM 647 N N . GLN A 1 93 ? 30.127 2.574 -12.160 1.00 96.81 93 GLN A N 1
ATOM 648 C CA . GLN A 1 93 ? 29.632 3.946 -12.223 1.00 96.81 93 GLN A CA 1
ATOM 649 C C . GLN A 1 93 ? 30.199 4.675 -13.449 1.00 96.81 93 GLN A C 1
ATOM 651 O O . GLN A 1 93 ? 31.410 4.799 -13.597 1.00 96.81 93 GLN A O 1
ATOM 656 N N . GLY A 1 94 ? 29.314 5.196 -14.302 1.00 94.38 94 GLY A N 1
ATOM 657 C CA . GLY A 1 94 ? 29.668 5.867 -15.558 1.00 94.38 94 GLY A CA 1
ATOM 658 C C . GLY A 1 94 ? 29.612 4.965 -16.796 1.00 94.38 94 GLY A C 1
ATOM 659 O O . GLY A 1 94 ? 29.497 5.489 -17.905 1.00 94.38 94 GLY A O 1
ATOM 660 N N . ALA A 1 95 ? 29.600 3.638 -16.622 1.00 97.12 95 ALA A N 1
ATOM 661 C CA . ALA A 1 95 ? 29.383 2.700 -17.716 1.00 97.12 95 ALA A CA 1
ATOM 662 C C . ALA A 1 95 ? 27.949 2.805 -18.259 1.00 97.12 95 ALA A C 1
ATOM 664 O O . ALA A 1 95 ? 27.009 3.092 -17.508 1.00 97.12 95 ALA A O 1
ATOM 665 N N . VAL A 1 96 ? 27.767 2.554 -19.557 1.00 97.25 96 VAL A N 1
ATOM 666 C CA . VAL A 1 96 ? 26.459 2.620 -20.224 1.00 97.25 96 VAL A CA 1
ATOM 667 C C . VAL A 1 96 ? 26.223 1.377 -21.072 1.00 97.25 96 VAL A C 1
ATOM 669 O O . VAL A 1 96 ? 26.964 1.121 -22.013 1.00 97.25 96 VAL A O 1
ATOM 672 N N . LEU A 1 97 ? 25.146 0.652 -20.795 1.00 96.94 97 LEU A N 1
ATOM 673 C CA . LEU A 1 97 ? 24.561 -0.337 -21.695 1.00 96.94 97 LEU A CA 1
ATOM 674 C C . LEU A 1 97 ? 23.258 0.255 -22.213 1.00 96.94 97 LEU A C 1
ATOM 676 O O . LEU A 1 97 ? 22.341 0.488 -21.427 1.00 96.94 97 LEU A O 1
ATOM 680 N N . SER A 1 98 ? 23.165 0.564 -23.502 1.00 95.62 98 SER A N 1
ATOM 681 C CA . SER A 1 98 ? 21.960 1.196 -24.032 1.00 95.62 98 SER A CA 1
ATOM 682 C C . SER A 1 98 ? 21.563 0.687 -25.398 1.00 95.62 98 SER A C 1
ATOM 684 O O . SER A 1 98 ? 22.402 0.630 -26.284 1.00 95.62 98 SER A O 1
ATOM 686 N N . SER A 1 99 ? 20.278 0.434 -25.601 1.00 92.31 99 SER A N 1
ATOM 687 C CA . SER A 1 99 ? 19.693 0.279 -26.928 1.00 92.31 99 SER A CA 1
ATOM 688 C C . SER A 1 99 ? 18.688 1.397 -27.180 1.00 92.31 99 SER A C 1
ATOM 690 O O . SER A 1 99 ? 17.828 1.668 -26.341 1.00 92.31 99 SER A O 1
ATOM 692 N N . ASN A 1 100 ? 18.790 2.048 -28.335 1.00 87.50 100 ASN A N 1
ATOM 693 C CA . ASN A 1 100 ? 17.820 3.042 -28.768 1.00 87.50 100 ASN A CA 1
ATOM 694 C C . ASN A 1 100 ? 17.246 2.594 -30.100 1.00 87.50 100 ASN A C 1
ATOM 696 O O . ASN A 1 100 ? 17.984 2.441 -31.064 1.00 87.50 100 ASN A O 1
ATOM 700 N N . ALA A 1 101 ? 15.937 2.419 -30.176 1.00 80.06 101 ALA A N 1
ATOM 701 C CA . ALA A 1 101 ? 15.256 2.127 -31.417 1.00 80.06 101 ALA A CA 1
ATOM 702 C C . ALA A 1 101 ? 14.618 3.354 -32.045 1.00 80.06 101 ALA A C 1
ATOM 704 O O . ALA A 1 101 ? 14.191 4.284 -31.358 1.00 80.06 101 ALA A O 1
ATOM 705 N N . LYS A 1 102 ? 14.554 3.346 -33.375 1.00 75.06 102 LYS A N 1
ATOM 706 C CA . LYS A 1 102 ? 13.813 4.317 -34.171 1.00 75.06 102 LYS A CA 1
ATOM 707 C C . LYS A 1 102 ? 12.762 3.563 -34.980 1.00 75.06 102 LYS A C 1
ATOM 709 O O . LYS A 1 102 ? 13.110 2.646 -35.716 1.00 75.06 102 LYS A O 1
ATOM 714 N N . GLY A 1 103 ? 11.498 3.954 -34.842 1.00 68.31 103 GLY A N 1
ATOM 715 C CA . GLY A 1 103 ? 10.372 3.325 -35.533 1.00 68.31 103 GLY A CA 1
ATOM 716 C C . GLY A 1 103 ? 9.682 2.225 -34.731 1.00 68.31 103 GLY A C 1
ATOM 717 O O . GLY A 1 103 ? 9.614 2.292 -33.508 1.00 68.31 103 GLY A O 1
ATOM 718 N N . ALA A 1 104 ? 9.096 1.255 -35.439 1.00 65.75 104 ALA A N 1
ATOM 719 C CA . ALA A 1 104 ? 8.211 0.246 -34.849 1.00 65.75 104 ALA A CA 1
ATOM 720 C C . ALA A 1 104 ? 8.940 -0.809 -33.995 1.00 65.75 104 ALA A C 1
ATOM 722 O O . ALA A 1 104 ? 8.335 -1.401 -33.101 1.00 65.75 104 ALA A O 1
ATOM 723 N N . ALA A 1 105 ? 10.230 -1.046 -34.254 1.00 74.12 105 ALA A N 1
ATOM 724 C CA . ALA A 1 105 ? 11.029 -1.992 -33.482 1.00 74.12 105 ALA A CA 1
ATOM 725 C C . ALA A 1 105 ? 11.318 -1.442 -32.077 1.00 74.12 105 ALA A C 1
ATOM 727 O O . ALA A 1 105 ? 11.678 -0.276 -31.928 1.00 74.12 105 ALA A O 1
ATOM 728 N N . ALA A 1 106 ? 11.193 -2.285 -31.052 1.00 78.31 106 ALA A N 1
ATOM 729 C CA . ALA A 1 106 ? 11.653 -1.965 -29.706 1.00 78.31 106 ALA A CA 1
ATOM 730 C C . ALA A 1 106 ? 13.144 -2.276 -29.584 1.00 78.31 106 ALA A C 1
ATOM 732 O O . ALA A 1 106 ? 13.583 -3.364 -29.944 1.00 78.31 106 ALA A O 1
ATOM 733 N N . GLY A 1 107 ? 13.911 -1.342 -29.027 1.00 87.50 107 GLY A N 1
ATOM 734 C CA . GLY A 1 107 ? 15.265 -1.639 -28.579 1.00 87.50 107 GLY A CA 1
ATOM 735 C C . GLY A 1 107 ? 15.197 -2.488 -27.316 1.00 87.50 107 GLY A C 1
ATOM 736 O O . GLY A 1 107 ? 14.329 -2.252 -26.470 1.00 87.50 107 GLY A O 1
ATOM 737 N N . SER A 1 108 ? 16.096 -3.458 -27.157 1.00 93.50 108 SER A N 1
ATOM 738 C CA . SER A 1 108 ? 16.165 -4.227 -25.913 1.00 93.50 108 SER A CA 1
ATOM 739 C C . SER A 1 108 ? 17.587 -4.474 -25.435 1.00 93.50 108 SER A C 1
ATOM 741 O O . SER A 1 108 ? 18.479 -4.778 -26.227 1.00 93.50 108 SER A O 1
ATOM 743 N N . VAL A 1 109 ? 17.771 -4.408 -24.118 1.00 96.25 109 VAL A N 1
ATOM 744 C CA . VAL A 1 109 ? 19.007 -4.811 -23.441 1.00 96.25 109 VAL A CA 1
ATOM 745 C C . VAL A 1 109 ? 18.676 -5.957 -22.503 1.00 96.25 109 VAL A C 1
ATOM 747 O O . VAL A 1 109 ? 17.875 -5.795 -21.585 1.00 96.25 109 VAL A O 1
ATOM 750 N N . THR A 1 110 ? 19.291 -7.111 -22.740 1.00 97.19 110 THR A N 1
ATOM 751 C CA . THR A 1 110 ? 19.091 -8.297 -21.906 1.00 97.19 110 THR A CA 1
ATOM 752 C C . THR A 1 110 ? 20.399 -8.724 -21.258 1.00 97.19 110 THR A C 1
ATOM 754 O O . THR A 1 110 ? 21.417 -8.838 -21.936 1.00 97.19 110 THR A O 1
ATOM 757 N N . VAL A 1 111 ? 20.375 -8.973 -19.953 1.00 96.88 111 VAL A N 1
ATOM 758 C CA . VAL A 1 111 ? 21.507 -9.474 -19.170 1.00 96.88 111 VAL A CA 1
ATOM 759 C C . VAL A 1 111 ? 21.086 -10.775 -18.493 1.00 96.88 111 VAL A C 1
ATOM 761 O O . VAL A 1 111 ? 20.176 -10.769 -17.671 1.00 96.88 111 VAL A O 1
ATOM 764 N N . TYR A 1 112 ? 21.753 -11.878 -18.826 1.00 96.00 112 TYR A N 1
ATOM 765 C CA . TYR A 1 112 ? 21.562 -13.205 -18.248 1.00 96.00 112 TYR A CA 1
ATOM 766 C C . TYR A 1 112 ? 22.864 -13.694 -17.607 1.00 96.00 112 TYR A C 1
ATOM 768 O O . TYR A 1 112 ? 23.840 -13.993 -18.300 1.00 96.00 112 TYR A O 1
ATOM 776 N N . SER A 1 113 ? 22.858 -13.814 -16.280 1.00 95.25 113 SER A N 1
ATOM 777 C CA . SER A 1 113 ? 24.007 -14.236 -15.480 1.00 95.25 113 SER A CA 1
ATOM 778 C C . SER A 1 113 ? 23.638 -15.370 -14.527 1.00 95.25 113 SER A C 1
ATOM 780 O O . SER A 1 113 ? 22.662 -15.281 -13.789 1.00 95.25 113 SER A O 1
ATOM 782 N N . GLY A 1 114 ? 24.460 -16.420 -14.487 1.00 92.06 114 GLY A N 1
ATOM 783 C CA . GLY A 1 114 ? 24.365 -17.490 -13.490 1.00 92.06 114 GLY A CA 1
ATOM 784 C C . GLY A 1 114 ? 24.822 -17.070 -12.087 1.00 92.06 114 GLY A C 1
ATOM 785 O O . GLY A 1 114 ? 24.583 -17.793 -11.125 1.00 92.06 114 GLY A O 1
ATOM 786 N N . GLY A 1 115 ? 25.460 -15.904 -11.945 1.00 93.94 115 GLY A N 1
ATOM 787 C CA . GLY A 1 115 ? 25.792 -15.310 -10.646 1.00 93.94 115 GLY A CA 1
ATOM 788 C C . GLY A 1 115 ? 25.309 -13.869 -10.516 1.00 93.94 115 GLY A C 1
ATOM 789 O O . GLY A 1 115 ? 24.388 -13.446 -11.217 1.00 93.94 115 GLY A O 1
ATOM 790 N N . ALA A 1 116 ? 25.878 -13.124 -9.570 1.00 95.75 116 ALA A N 1
ATOM 791 C CA . ALA A 1 116 ? 25.369 -11.810 -9.183 1.00 95.75 116 ALA A CA 1
ATOM 792 C C . ALA A 1 116 ? 25.559 -10.736 -10.269 1.00 95.75 116 ALA A C 1
ATOM 794 O O . ALA A 1 116 ? 26.519 -10.764 -11.043 1.00 95.75 116 ALA A O 1
ATOM 795 N N . CYS A 1 117 ? 24.651 -9.761 -10.275 1.00 98.06 117 CYS A N 1
ATOM 796 C CA . CYS A 1 117 ? 24.735 -8.550 -11.078 1.00 98.06 117 CYS A CA 1
ATOM 797 C C . CYS A 1 117 ? 24.861 -7.321 -10.180 1.00 98.06 117 CYS A C 1
ATOM 799 O O . CYS A 1 117 ? 23.969 -7.032 -9.381 1.00 98.06 117 CYS A O 1
ATOM 801 N N . ALA A 1 118 ? 25.966 -6.594 -10.325 1.00 97.50 118 ALA A N 1
ATOM 802 C CA . ALA A 1 118 ? 26.244 -5.355 -9.609 1.00 97.50 118 ALA A CA 1
ATOM 803 C C . ALA A 1 118 ? 26.179 -4.177 -10.589 1.00 97.50 118 ALA A C 1
ATOM 805 O O . ALA A 1 118 ? 27.055 -4.010 -11.437 1.00 97.50 118 ALA A O 1
ATOM 806 N N . ILE A 1 119 ? 25.130 -3.362 -10.498 1.00 97.75 119 ILE A N 1
ATOM 807 C CA . ILE A 1 119 ? 24.902 -2.237 -11.409 1.00 97.75 119 ILE A CA 1
ATOM 808 C C . ILE A 1 119 ? 25.123 -0.931 -10.647 1.00 97.75 119 ILE A C 1
ATOM 810 O O . ILE A 1 119 ? 24.382 -0.610 -9.727 1.00 97.75 119 ILE A O 1
ATOM 814 N N . ALA A 1 120 ? 26.125 -0.158 -11.046 1.00 97.12 120 ALA A N 1
ATOM 815 C CA . ALA A 1 120 ? 26.397 1.205 -10.590 1.00 97.12 120 ALA A CA 1
ATOM 816 C C . ALA A 1 120 ? 26.303 2.242 -11.725 1.00 97.12 120 ALA A C 1
ATOM 818 O O . ALA A 1 120 ? 26.153 3.436 -11.453 1.00 97.12 120 ALA A O 1
ATOM 819 N N . GLY A 1 121 ? 26.387 1.799 -12.982 1.00 96.31 121 GLY A N 1
ATOM 820 C CA . GLY A 1 121 ? 26.208 2.603 -14.190 1.00 96.31 121 GLY A CA 1
ATOM 821 C C . GLY A 1 121 ? 24.767 2.623 -14.711 1.00 96.31 121 GLY A C 1
ATOM 822 O O . GLY A 1 121 ? 23.800 2.482 -13.957 1.00 96.31 121 GLY A O 1
ATOM 823 N N . LYS A 1 122 ? 24.616 2.826 -16.022 1.00 97.44 122 LYS A N 1
ATOM 824 C CA . LYS A 1 122 ? 23.323 2.938 -16.704 1.00 97.44 122 LYS A CA 1
ATOM 825 C C . LYS A 1 122 ? 23.025 1.707 -17.560 1.00 97.44 122 LYS A C 1
ATOM 827 O O . LYS A 1 122 ? 23.847 1.337 -18.392 1.00 97.44 122 LYS A O 1
ATOM 832 N N . VAL A 1 123 ? 21.822 1.149 -17.430 1.00 97.50 123 VAL A N 1
ATOM 833 C CA . VAL A 1 123 ? 21.259 0.140 -18.342 1.00 97.50 123 VAL A CA 1
ATOM 834 C C . VAL A 1 123 ? 19.953 0.689 -18.904 1.00 97.50 123 VAL A C 1
ATOM 836 O O . VAL A 1 123 ? 19.050 1.010 -18.140 1.00 97.50 123 VAL A O 1
ATOM 839 N N . ALA A 1 124 ? 19.843 0.869 -20.216 1.00 96.31 124 ALA A N 1
ATOM 840 C CA . ALA A 1 124 ? 18.682 1.530 -20.796 1.00 96.31 124 ALA A CA 1
ATOM 841 C C . ALA A 1 124 ? 18.223 0.927 -22.119 1.00 96.31 124 ALA A C 1
ATOM 843 O O . ALA A 1 124 ? 19.023 0.612 -22.990 1.00 96.31 124 ALA A O 1
ATOM 844 N N . ALA A 1 125 ? 16.916 0.866 -22.313 1.00 93.44 125 ALA A N 1
ATOM 845 C CA . ALA A 1 125 ? 16.311 0.600 -23.602 1.00 93.44 125 ALA A CA 1
ATOM 846 C C . ALA A 1 125 ? 15.292 1.693 -23.907 1.00 93.44 125 ALA A C 1
ATOM 848 O O . ALA A 1 125 ? 14.467 2.044 -23.064 1.00 93.44 125 ALA A O 1
ATOM 849 N N . SER A 1 126 ? 15.338 2.262 -25.104 1.00 89.50 126 SER A N 1
ATOM 850 C CA . SER A 1 126 ? 14.347 3.239 -25.535 1.00 89.50 126 SER A CA 1
ATOM 851 C C . SER A 1 126 ? 13.856 2.955 -26.941 1.00 89.50 126 SER A C 1
ATOM 853 O O . SER A 1 126 ? 14.577 2.393 -27.760 1.00 89.50 126 SER A O 1
ATOM 855 N N . ALA A 1 127 ? 12.629 3.369 -27.224 1.00 84.44 127 ALA A N 1
ATOM 856 C CA . ALA A 1 127 ? 12.115 3.507 -28.573 1.00 84.44 127 ALA A CA 1
ATOM 857 C C . ALA A 1 127 ? 11.811 4.982 -28.844 1.00 84.44 127 ALA A C 1
ATOM 859 O O . ALA A 1 127 ? 11.404 5.726 -27.950 1.00 84.44 127 ALA A O 1
ATOM 860 N N . THR A 1 128 ? 12.018 5.407 -30.084 1.00 76.88 128 THR A N 1
ATOM 861 C CA . THR A 1 128 ? 11.641 6.721 -30.602 1.00 76.88 128 THR A CA 1
ATOM 862 C C . THR A 1 128 ? 10.653 6.522 -31.738 1.00 76.88 128 THR A C 1
ATOM 864 O O . THR A 1 128 ? 10.851 5.669 -32.602 1.00 76.88 128 THR A O 1
ATOM 867 N N . ALA A 1 129 ? 9.569 7.294 -31.726 1.00 69.19 129 ALA A N 1
ATOM 868 C CA . ALA A 1 129 ? 8.546 7.182 -32.750 1.00 69.19 129 ALA A CA 1
ATOM 869 C C . ALA A 1 129 ? 9.113 7.634 -34.099 1.00 69.19 129 ALA A C 1
ATOM 871 O O . ALA A 1 129 ? 9.798 8.659 -34.181 1.00 69.19 129 ALA A O 1
ATOM 872 N N . ASP A 1 130 ? 8.799 6.890 -35.156 1.00 69.38 130 ASP A N 1
ATOM 873 C CA . ASP A 1 130 ? 9.048 7.352 -36.515 1.00 69.38 130 ASP A CA 1
ATOM 874 C C . ASP A 1 130 ? 7.848 8.177 -36.995 1.00 69.38 130 ASP A C 1
ATOM 876 O O . ASP A 1 130 ? 6.764 7.654 -37.259 1.00 69.38 130 ASP A O 1
ATOM 880 N N . ALA A 1 131 ? 8.048 9.492 -37.108 1.00 62.97 131 ALA A N 1
ATOM 881 C CA . ALA A 1 131 ? 7.029 10.446 -37.547 1.00 62.97 131 ALA A CA 1
ATOM 882 C C . ALA A 1 131 ? 6.501 10.174 -38.974 1.00 62.97 131 ALA A C 1
ATOM 884 O O . ALA A 1 131 ? 5.452 10.710 -39.366 1.00 62.97 131 ALA A O 1
ATOM 885 N N . LEU A 1 132 ? 7.224 9.371 -39.765 1.00 60.31 132 LEU A N 1
ATOM 886 C CA . LEU A 1 132 ? 6.841 8.998 -41.125 1.00 60.31 132 LEU A CA 1
ATOM 887 C C . LEU A 1 132 ? 5.921 7.772 -41.163 1.00 60.31 132 LEU A C 1
ATOM 889 O O . LEU A 1 132 ? 5.044 7.727 -42.020 1.00 60.31 132 LEU A O 1
ATOM 893 N N . ALA A 1 133 ? 6.067 6.831 -40.224 1.00 60.78 133 ALA A N 1
ATOM 894 C CA . ALA A 1 133 ? 5.348 5.555 -40.250 1.00 60.78 133 ALA A CA 1
ATOM 895 C C . ALA A 1 133 ? 3.914 5.628 -39.696 1.00 60.78 133 ALA A C 1
ATOM 897 O O . ALA A 1 133 ? 3.120 4.730 -39.949 1.00 60.78 133 ALA A O 1
ATOM 898 N N . GLY A 1 134 ? 3.566 6.668 -38.928 1.00 59.72 134 GLY A N 1
ATOM 899 C CA . GLY A 1 134 ? 2.212 6.847 -38.377 1.00 59.72 134 GLY A CA 1
ATOM 900 C C . GLY A 1 134 ? 1.778 5.804 -37.334 1.00 59.72 134 GLY A C 1
ATOM 901 O O . GLY A 1 134 ? 0.684 5.926 -36.794 1.00 59.72 134 GLY A O 1
ATOM 902 N N . LEU A 1 135 ? 2.630 4.823 -37.023 1.00 61.12 135 LEU A N 1
ATOM 903 C CA . LEU A 1 135 ? 2.405 3.772 -36.033 1.00 61.12 135 LEU A CA 1
ATOM 904 C C . LEU A 1 135 ? 3.154 4.098 -34.732 1.00 61.12 135 LEU A C 1
ATOM 906 O O . LEU A 1 135 ? 4.306 4.540 -34.756 1.00 61.12 135 LEU A O 1
ATOM 910 N N . GLY A 1 136 ? 2.501 3.876 -33.591 1.00 62.91 136 GLY A N 1
ATOM 911 C CA . GLY A 1 136 ? 3.135 3.880 -32.273 1.00 62.91 136 GLY A CA 1
ATOM 912 C C . GLY A 1 136 ? 4.167 2.755 -32.197 1.00 62.91 136 GLY A C 1
ATOM 913 O O . GLY A 1 136 ? 3.912 1.651 -32.671 1.00 62.91 136 GLY A O 1
ATOM 914 N N . GLY A 1 137 ? 5.355 3.042 -31.664 1.00 66.12 137 GLY A N 1
ATOM 915 C CA . GLY A 1 137 ? 6.412 2.038 -31.543 1.00 66.12 137 GLY A CA 1
ATOM 916 C C . GLY A 1 137 ? 6.195 1.124 -30.338 1.00 66.12 137 GLY A C 1
ATOM 917 O O . GLY A 1 137 ? 5.571 1.523 -29.349 1.00 66.12 137 GLY A O 1
ATOM 918 N N . ASN A 1 138 ? 6.757 -0.086 -30.398 1.00 77.38 138 ASN A N 1
ATOM 919 C CA . ASN A 1 138 ? 6.906 -0.927 -29.212 1.00 77.38 138 ASN A CA 1
ATOM 920 C C . ASN A 1 138 ? 7.859 -0.239 -28.220 1.00 77.38 138 ASN A C 1
ATOM 922 O O . ASN A 1 138 ? 8.870 0.338 -28.624 1.00 77.38 138 ASN A O 1
ATOM 926 N N . GLY A 1 139 ? 7.549 -0.278 -26.923 1.00 83.38 139 GLY A N 1
ATOM 927 C CA . GLY A 1 139 ? 8.398 0.333 -25.906 1.00 83.38 139 GLY A CA 1
ATOM 928 C C . GLY A 1 139 ? 9.732 -0.392 -25.745 1.00 83.38 139 GLY A C 1
ATOM 929 O O . GLY A 1 139 ? 9.818 -1.596 -25.971 1.00 83.38 139 GLY A O 1
ATOM 930 N N . GLY A 1 140 ? 10.788 0.332 -25.354 1.00 89.31 140 GLY A N 1
ATOM 931 C CA . GLY A 1 140 ? 12.074 -0.294 -25.041 1.00 89.31 140 GLY A CA 1
ATOM 932 C C . GLY A 1 140 ? 11.941 -1.333 -23.921 1.00 89.31 140 GLY A C 1
ATOM 933 O O . GLY A 1 140 ? 11.119 -1.157 -23.021 1.00 89.31 140 GLY A O 1
ATOM 934 N N . SER A 1 141 ? 12.751 -2.393 -23.966 1.00 93.31 141 SER A N 1
ATOM 935 C CA . SER A 1 141 ? 12.727 -3.479 -22.976 1.00 93.31 141 SER A CA 1
ATOM 936 C C . SER A 1 141 ? 14.079 -3.673 -22.285 1.00 93.31 141 SER A C 1
ATOM 938 O O . SER A 1 141 ? 15.109 -3.805 -22.950 1.00 93.31 141 SER A O 1
ATOM 940 N N . VAL A 1 142 ? 14.090 -3.708 -20.951 1.00 96.56 142 VAL A N 1
ATOM 941 C CA . VAL A 1 142 ? 15.274 -4.093 -20.166 1.00 96.56 142 VAL A CA 1
ATOM 942 C C . VAL A 1 142 ? 14.972 -5.353 -19.369 1.00 96.56 142 VAL A C 1
ATOM 944 O O . VAL A 1 142 ? 14.066 -5.368 -18.539 1.00 96.56 142 VAL A O 1
ATOM 947 N N . VAL A 1 143 ? 15.768 -6.397 -19.577 1.00 97.50 143 VAL A N 1
ATOM 948 C CA . VAL A 1 143 ? 15.660 -7.655 -18.831 1.00 97.50 143 VAL A CA 1
ATOM 949 C C . VAL A 1 143 ? 16.991 -7.927 -18.144 1.00 97.50 143 VAL A C 1
ATOM 951 O O . VAL A 1 143 ? 18.023 -8.011 -18.802 1.00 97.50 143 VAL A O 1
ATOM 954 N N . ILE A 1 144 ? 16.984 -8.059 -16.821 1.00 97.38 144 ILE A N 1
ATOM 955 C CA . ILE A 1 144 ? 18.156 -8.440 -16.030 1.00 97.38 144 ILE A CA 1
ATOM 956 C C . ILE A 1 144 ? 17.772 -9.669 -15.216 1.00 97.38 144 ILE A C 1
ATOM 958 O O . ILE A 1 144 ? 16.953 -9.578 -14.305 1.00 97.38 144 ILE A O 1
ATOM 962 N N . TRP A 1 145 ? 18.370 -10.809 -15.547 1.00 97.06 145 TRP A N 1
ATOM 963 C CA . TRP A 1 145 ? 18.182 -12.077 -14.855 1.00 97.06 145 TRP A CA 1
ATOM 964 C C . TRP A 1 145 ? 19.510 -12.548 -14.284 1.00 97.06 145 TRP A C 1
ATOM 966 O O . TRP A 1 145 ? 20.428 -12.902 -15.029 1.00 97.06 145 TRP A O 1
ATOM 976 N N . CYS A 1 146 ? 19.619 -12.531 -12.961 1.00 96.81 146 CYS A N 1
ATOM 977 C CA . CYS A 1 146 ? 20.861 -12.842 -12.264 1.00 96.81 146 CYS A CA 1
ATOM 978 C C . CYS A 1 146 ? 20.576 -13.650 -10.997 1.00 96.81 146 CYS A C 1
ATOM 980 O O . CYS A 1 146 ? 19.439 -13.697 -10.530 1.00 96.81 146 CYS A O 1
ATOM 982 N N . HIS A 1 147 ? 21.604 -14.264 -10.409 1.00 94.38 147 HIS A N 1
ATOM 983 C CA . HIS A 1 147 ? 21.467 -14.925 -9.107 1.00 94.38 147 HIS A CA 1
ATOM 984 C C . HIS A 1 147 ? 20.996 -13.909 -8.052 1.00 94.38 147 HIS A C 1
ATOM 986 O O . HIS A 1 147 ? 19.963 -14.099 -7.426 1.00 94.38 147 HIS A O 1
ATOM 992 N N . GLY A 1 148 ? 21.710 -12.793 -7.914 1.00 95.44 148 GLY A N 1
ATOM 993 C CA . GLY A 1 148 ? 21.307 -11.637 -7.112 1.00 95.44 148 GLY A CA 1
ATOM 994 C C . GLY A 1 148 ? 21.481 -10.356 -7.918 1.00 95.44 148 GLY A C 1
ATOM 995 O O . GLY A 1 148 ? 22.287 -10.323 -8.851 1.00 95.44 148 GLY A O 1
ATOM 996 N N . ILE A 1 149 ? 20.745 -9.305 -7.567 1.00 97.00 149 ILE A N 1
ATOM 997 C CA . ILE A 1 149 ? 20.847 -7.994 -8.220 1.00 97.00 149 ILE A CA 1
ATOM 998 C C . ILE A 1 149 ? 21.091 -6.937 -7.145 1.00 97.00 149 ILE A C 1
ATOM 1000 O O . ILE A 1 149 ? 20.328 -6.819 -6.188 1.00 97.00 149 ILE A O 1
ATOM 1004 N N . SER A 1 150 ? 22.151 -6.150 -7.316 1.00 96.88 150 SER A N 1
ATOM 1005 C CA . SER A 1 150 ? 22.456 -4.996 -6.472 1.00 96.88 150 SER A CA 1
ATOM 1006 C C . SER A 1 150 ? 22.578 -3.745 -7.330 1.00 96.88 150 SER A C 1
ATOM 1008 O O . SER A 1 150 ? 23.399 -3.691 -8.249 1.00 96.88 150 SER A O 1
ATOM 1010 N N . LEU A 1 151 ? 21.749 -2.742 -7.040 1.00 96.62 151 LEU A N 1
ATOM 1011 C CA . LEU A 1 151 ? 21.813 -1.426 -7.669 1.00 96.62 151 LEU A CA 1
ATOM 1012 C C . LEU A 1 151 ? 22.488 -0.437 -6.714 1.00 96.62 151 LEU A C 1
ATOM 1014 O O . LEU A 1 151 ? 21.968 -0.139 -5.637 1.00 96.62 151 LEU A O 1
ATOM 1018 N N . ALA A 1 152 ? 23.643 0.101 -7.098 1.00 94.94 152 ALA A N 1
ATOM 1019 C CA . ALA A 1 152 ? 24.335 1.127 -6.325 1.00 94.94 152 ALA A CA 1
ATOM 1020 C C . ALA A 1 152 ? 23.636 2.492 -6.451 1.00 94.94 152 ALA A C 1
ATOM 1022 O O . ALA A 1 152 ? 22.841 2.721 -7.357 1.00 94.94 152 ALA A O 1
ATOM 1023 N N . GLY A 1 153 ? 23.965 3.447 -5.577 1.00 90.38 153 GLY A N 1
ATOM 1024 C CA . GLY A 1 153 ? 23.272 4.743 -5.512 1.00 90.38 153 GLY A CA 1
ATOM 1025 C C . GLY A 1 153 ? 23.364 5.627 -6.765 1.00 90.38 153 GLY A C 1
ATOM 1026 O O . GLY A 1 153 ? 22.593 6.569 -6.899 1.00 90.38 153 GLY A O 1
ATOM 1027 N N . SER A 1 154 ? 24.280 5.343 -7.693 1.00 92.44 154 SER A N 1
ATOM 1028 C CA . SER A 1 154 ? 24.378 6.016 -8.997 1.00 92.44 154 SER A CA 1
ATOM 1029 C C . SER A 1 154 ? 23.694 5.257 -10.137 1.00 92.44 154 SER A C 1
ATOM 1031 O O . SER A 1 154 ? 23.642 5.762 -11.259 1.00 92.44 154 SER A O 1
ATOM 1033 N N . ALA A 1 155 ? 23.197 4.048 -9.871 1.00 95.75 155 ALA A N 1
ATOM 1034 C CA . ALA A 1 155 ? 22.643 3.165 -10.881 1.00 95.75 155 ALA A CA 1
ATOM 1035 C C . ALA A 1 155 ? 21.374 3.746 -11.501 1.00 95.75 155 ALA A C 1
ATOM 1037 O O . ALA A 1 155 ? 20.541 4.353 -10.823 1.00 95.75 155 ALA A O 1
ATOM 1038 N N . THR A 1 156 ? 21.206 3.542 -12.803 1.00 96.50 156 THR A N 1
ATOM 1039 C CA . THR A 1 156 ? 20.004 3.959 -13.528 1.00 96.50 156 THR A CA 1
ATOM 1040 C C . THR A 1 156 ? 19.588 2.861 -14.496 1.00 96.50 156 THR A C 1
ATOM 1042 O O . THR A 1 156 ? 20.315 2.575 -15.446 1.00 96.50 156 THR A O 1
ATOM 1045 N N . VAL A 1 157 ? 18.419 2.266 -14.269 1.00 96.38 157 VAL A N 1
ATOM 1046 C CA . VAL A 1 157 ? 17.802 1.296 -15.177 1.00 96.38 157 VAL A CA 1
ATOM 1047 C C . VAL A 1 157 ? 16.580 1.946 -15.820 1.00 96.38 157 VAL A C 1
ATOM 1049 O O . VAL A 1 157 ? 15.700 2.423 -15.105 1.00 96.38 157 VAL A O 1
ATOM 1052 N N . GLU A 1 158 ? 16.540 2.041 -17.151 1.00 95.12 158 GLU A N 1
ATOM 1053 C CA . GLU A 1 158 ? 15.459 2.742 -17.858 1.00 95.12 158 GLU A CA 1
ATOM 1054 C C . GLU A 1 158 ? 14.871 1.931 -19.010 1.00 95.12 158 GLU A C 1
ATOM 1056 O O . GLU A 1 158 ? 15.601 1.473 -19.883 1.00 95.12 158 GLU A O 1
ATOM 1061 N N . ALA A 1 159 ? 13.547 1.879 -19.095 1.00 92.06 159 ALA A N 1
ATOM 1062 C CA . ALA A 1 159 ? 12.831 1.436 -20.284 1.00 92.06 159 ALA A CA 1
ATOM 1063 C C . ALA A 1 159 ? 11.891 2.546 -20.751 1.00 92.06 159 ALA A C 1
ATOM 1065 O O . ALA A 1 159 ? 11.064 3.029 -19.982 1.00 92.06 159 ALA A O 1
ATOM 1066 N N . LYS A 1 160 ? 12.015 2.989 -22.002 1.00 90.25 160 LYS A N 1
ATOM 1067 C CA . LYS A 1 160 ? 11.228 4.109 -22.538 1.00 90.25 160 LYS A CA 1
ATOM 1068 C C . LYS A 1 160 ? 10.513 3.715 -23.822 1.00 90.25 160 LYS A C 1
ATOM 1070 O O . LYS A 1 160 ? 11.133 3.224 -24.760 1.00 90.25 160 LYS A O 1
ATOM 1075 N N . GLY A 1 161 ? 9.215 3.969 -23.873 1.00 83.44 161 GLY A N 1
ATOM 1076 C CA . GLY A 1 161 ? 8.394 3.867 -25.069 1.00 83.44 161 GLY A CA 1
ATOM 1077 C C . GLY A 1 161 ? 8.139 5.220 -25.713 1.00 83.44 161 GLY A C 1
ATOM 1078 O O . GLY A 1 161 ? 8.191 6.267 -25.058 1.00 83.44 161 GLY A O 1
ATOM 1079 N N . ALA A 1 162 ? 7.854 5.195 -27.011 1.00 76.00 162 ALA A N 1
ATOM 1080 C CA . ALA A 1 162 ? 7.485 6.382 -27.760 1.00 76.00 162 ALA A CA 1
ATOM 1081 C C . ALA A 1 162 ? 6.130 6.217 -28.439 1.00 76.00 162 ALA A C 1
ATOM 1083 O O . ALA A 1 162 ? 5.899 5.282 -29.199 1.00 76.00 162 ALA A O 1
ATOM 1084 N N . GLY A 1 163 ? 5.276 7.208 -28.222 1.00 68.62 163 GLY A N 1
ATOM 1085 C CA . GLY A 1 163 ? 4.094 7.483 -29.022 1.00 68.62 163 GLY A CA 1
ATOM 1086 C C . GLY A 1 163 ? 4.278 8.780 -29.794 1.00 68.62 163 GLY A C 1
ATOM 1087 O O . GLY A 1 163 ? 5.217 9.550 -29.555 1.00 68.62 163 GLY A O 1
ATOM 1088 N N . PHE A 1 164 ? 3.368 9.021 -30.729 1.00 68.00 164 PHE A N 1
ATOM 1089 C CA . PHE A 1 164 ? 3.394 10.205 -31.574 1.00 68.00 164 PHE A CA 1
ATOM 1090 C C . PHE A 1 164 ? 1.989 10.760 -31.809 1.00 68.00 164 PHE A C 1
ATOM 1092 O O . PHE A 1 164 ? 1.007 10.019 -31.839 1.00 68.00 164 PHE A O 1
ATOM 1099 N N . VAL A 1 165 ? 1.923 12.080 -31.996 1.00 61.94 165 VAL A N 1
ATOM 1100 C CA . VAL A 1 165 ? 0.720 12.813 -32.401 1.00 61.94 165 VAL A CA 1
ATOM 1101 C C . VAL A 1 165 ? 0.999 13.442 -33.762 1.00 61.94 165 VAL A C 1
ATOM 1103 O O . VAL A 1 165 ? 1.810 14.364 -33.853 1.00 61.94 165 VAL A O 1
ATOM 1106 N N . LYS A 1 166 ? 0.311 12.982 -34.814 1.00 66.00 166 LYS A N 1
ATOM 1107 C CA . LYS A 1 166 ? 0.314 13.642 -36.132 1.00 66.00 166 LYS A CA 1
ATOM 1108 C C . LYS A 1 166 ? -1.082 14.150 -36.439 1.00 66.00 166 LYS A C 1
ATOM 1110 O O . LYS A 1 166 ? -2.032 13.382 -36.386 1.00 66.00 166 LYS A O 1
ATOM 1115 N N . HIS A 1 167 ? -1.216 15.427 -36.788 1.00 66.69 167 HIS A N 1
ATOM 1116 C CA . HIS A 1 167 ? -2.492 16.012 -37.232 1.00 66.69 167 HIS A CA 1
ATOM 1117 C C . HIS A 1 167 ? -3.683 15.770 -36.276 1.00 66.69 167 HIS A C 1
ATOM 1119 O O . HIS A 1 167 ? -4.818 15.644 -36.717 1.00 66.69 167 HIS A O 1
ATOM 1125 N N . GLY A 1 168 ? -3.434 15.698 -34.963 1.00 61.72 168 GLY A N 1
ATOM 1126 C CA . GLY A 1 168 ? -4.476 15.435 -33.963 1.00 61.72 168 GLY A CA 1
ATOM 1127 C C . GLY A 1 168 ? -4.888 13.965 -33.826 1.00 61.72 168 GLY A C 1
ATOM 1128 O O . GLY A 1 168 ? -5.674 13.660 -32.936 1.00 61.72 168 GLY A O 1
ATOM 1129 N N . VAL A 1 169 ? -4.327 13.057 -34.631 1.00 59.75 169 VAL A N 1
ATOM 1130 C CA . VAL A 1 169 ? -4.466 11.609 -34.451 1.00 59.75 169 VAL A CA 1
ATOM 1131 C C . VAL A 1 169 ? -3.271 11.117 -33.644 1.00 59.75 169 VAL A C 1
ATOM 1133 O O . VAL A 1 169 ? -2.111 11.254 -34.045 1.00 59.75 169 VAL A O 1
ATOM 1136 N N . ALA A 1 170 ? -3.560 10.585 -32.466 1.00 61.97 170 ALA A N 1
ATOM 1137 C CA . ALA A 1 170 ? -2.574 9.936 -31.632 1.00 61.97 170 ALA A CA 1
ATOM 1138 C C . ALA A 1 170 ? -2.483 8.462 -31.996 1.00 61.97 170 ALA A C 1
ATOM 1140 O O . ALA A 1 170 ? -3.490 7.760 -31.937 1.00 61.97 170 ALA A O 1
ATOM 1141 N N . SER A 1 171 ? -1.279 7.987 -32.316 1.00 66.00 171 SER A N 1
ATOM 1142 C CA . SER A 1 171 ? -1.042 6.549 -32.305 1.00 66.00 171 SER A CA 1
ATOM 1143 C C . SER A 1 171 ? -0.522 6.171 -30.920 1.00 66.00 171 SER A C 1
ATOM 1145 O O . SER A 1 171 ? 0.543 6.663 -30.521 1.00 66.00 171 SER A O 1
ATOM 1147 N N . PRO A 1 172 ? -1.247 5.325 -30.172 1.00 66.56 172 PRO A N 1
ATOM 1148 C CA . PRO A 1 172 ? -0.783 4.858 -28.878 1.00 66.56 172 PRO A CA 1
ATOM 1149 C C . PRO A 1 172 ? 0.511 4.059 -29.070 1.00 66.56 172 PRO A C 1
ATOM 1151 O O . PRO A 1 172 ? 0.541 3.089 -29.822 1.00 66.56 172 PRO A O 1
ATOM 1154 N N . GLY A 1 173 ? 1.601 4.517 -28.453 1.00 69.00 173 GLY A N 1
ATOM 1155 C CA . GLY A 1 173 ? 2.826 3.733 -28.318 1.00 69.00 173 GLY A CA 1
ATOM 1156 C C . GLY A 1 173 ? 2.750 2.883 -27.056 1.00 69.00 173 GLY A C 1
ATOM 1157 O O . GLY A 1 173 ? 2.167 3.322 -26.059 1.00 69.00 173 GLY A O 1
ATOM 1158 N N . ALA A 1 174 ? 3.340 1.689 -27.090 1.00 78.50 174 ALA A N 1
ATOM 1159 C CA . ALA A 1 174 ? 3.486 0.876 -25.889 1.00 78.50 174 ALA A CA 1
ATOM 1160 C C . ALA A 1 174 ? 4.504 1.529 -24.939 1.00 78.50 174 ALA A C 1
ATOM 1162 O O . ALA A 1 174 ? 5.496 2.121 -25.381 1.00 78.50 174 ALA A O 1
ATOM 1163 N N . GLY A 1 175 ? 4.267 1.434 -23.630 1.00 82.56 175 GLY A N 1
ATOM 1164 C CA . GLY A 1 175 ? 5.228 1.898 -22.634 1.00 82.56 175 GLY A CA 1
ATOM 1165 C C . GLY A 1 175 ? 6.462 1.002 -22.557 1.00 82.56 175 GLY A C 1
ATOM 1166 O O . GLY A 1 175 ? 6.462 -0.128 -23.040 1.00 82.56 175 GLY A O 1
ATOM 1167 N N . GLY A 1 176 ? 7.547 1.522 -21.980 1.00 87.06 176 GLY A N 1
ATOM 1168 C CA . GLY A 1 176 ? 8.746 0.723 -21.733 1.00 87.06 176 GLY A CA 1
ATOM 1169 C C . GLY A 1 176 ? 8.497 -0.371 -20.692 1.00 87.06 176 GLY A C 1
ATOM 1170 O O . GLY A 1 176 ? 7.794 -0.135 -19.712 1.00 87.06 176 GLY A O 1
ATOM 1171 N N . ALA A 1 177 ? 9.098 -1.543 -20.881 1.00 90.19 177 ALA A N 1
ATOM 1172 C CA . ALA A 1 177 ? 8.958 -2.680 -19.975 1.00 90.19 177 ALA A CA 1
ATOM 1173 C C . ALA A 1 177 ? 10.298 -3.047 -19.327 1.00 90.19 177 ALA A C 1
ATOM 1175 O O . ALA A 1 177 ? 11.340 -3.058 -19.984 1.00 90.19 177 ALA A O 1
ATOM 1176 N N . MET A 1 178 ? 10.276 -3.369 -18.034 1.00 94.81 178 MET A N 1
ATOM 1177 C CA . MET A 1 178 ? 11.439 -3.873 -17.309 1.00 94.81 178 MET A CA 1
ATOM 1178 C C . MET A 1 178 ? 11.115 -5.137 -16.530 1.00 94.81 178 MET A C 1
ATOM 1180 O O . MET A 1 178 ? 10.067 -5.228 -15.894 1.00 94.81 178 MET A O 1
ATOM 1184 N N . SER A 1 179 ? 12.056 -6.077 -16.536 1.00 96.12 179 SER A N 1
ATOM 1185 C CA . SER A 1 179 ? 12.039 -7.264 -15.686 1.00 96.12 179 SER A CA 1
ATOM 1186 C C . SER A 1 179 ? 13.396 -7.414 -15.000 1.00 96.12 179 SER A C 1
ATOM 1188 O O . SER A 1 179 ? 14.414 -7.620 -15.661 1.00 96.12 179 SER A O 1
ATOM 1190 N N . LEU A 1 180 ? 13.415 -7.255 -13.676 1.00 95.81 180 LEU A N 1
ATOM 1191 C CA . LEU A 1 180 ? 14.593 -7.371 -12.819 1.00 95.81 180 LEU A CA 1
ATOM 1192 C C . LEU A 1 180 ? 14.403 -8.571 -11.897 1.00 95.81 180 LEU A C 1
ATOM 1194 O O . LEU A 1 180 ? 13.726 -8.487 -10.877 1.00 95.81 180 LEU A O 1
ATOM 1198 N N . ASN A 1 181 ? 14.999 -9.693 -12.262 1.00 95.94 181 ASN A N 1
ATOM 1199 C CA . ASN A 1 181 ? 14.734 -10.965 -11.621 1.00 95.94 181 ASN A CA 1
ATOM 1200 C C . ASN A 1 181 ? 16.015 -11.495 -10.954 1.00 95.94 181 ASN A C 1
ATOM 1202 O O . ASN A 1 181 ? 16.989 -11.848 -11.625 1.00 95.94 181 ASN A O 1
ATOM 1206 N N . ALA A 1 182 ? 16.009 -11.556 -9.627 1.00 93.69 182 ALA A N 1
ATOM 1207 C CA . ALA A 1 182 ? 17.074 -12.096 -8.792 1.00 93.69 182 ALA A CA 1
ATOM 1208 C C . ALA A 1 182 ? 16.677 -13.500 -8.312 1.00 93.69 182 ALA A C 1
ATOM 1210 O O . ALA A 1 182 ? 15.998 -13.636 -7.300 1.00 93.69 182 ALA A O 1
ATOM 1211 N N . PHE A 1 183 ? 17.023 -14.547 -9.065 1.00 88.38 183 PHE A N 1
ATOM 1212 C CA . PHE A 1 183 ? 16.453 -15.880 -8.853 1.00 88.38 183 PHE A CA 1
ATOM 1213 C C . PHE A 1 183 ? 16.714 -16.426 -7.457 1.00 88.38 183 PHE A C 1
ATOM 1215 O O . PHE A 1 183 ? 15.800 -16.457 -6.662 1.00 88.38 183 PHE A O 1
ATOM 1222 N N . THR A 1 184 ? 17.934 -16.844 -7.138 1.00 89.81 184 THR A N 1
ATOM 1223 C CA . THR A 1 184 ? 18.229 -17.534 -5.873 1.00 89.81 184 THR A CA 1
ATOM 1224 C C . THR A 1 184 ? 18.816 -16.608 -4.803 1.00 89.81 184 THR A C 1
ATOM 1226 O O . THR A 1 184 ? 19.100 -17.040 -3.691 1.00 89.81 184 THR A O 1
ATOM 1229 N N . GLY A 1 185 ? 19.009 -15.329 -5.124 1.00 91.94 185 GLY A N 1
ATOM 1230 C CA . GLY A 1 185 ? 19.665 -14.329 -4.292 1.00 91.94 185 GLY A CA 1
ATOM 1231 C C . GLY A 1 185 ? 18.831 -13.061 -4.166 1.00 91.94 185 GLY A C 1
ATOM 1232 O O . GLY A 1 185 ? 17.829 -12.879 -4.852 1.00 91.94 185 GLY A O 1
ATOM 1233 N N . ALA A 1 186 ? 19.248 -12.182 -3.257 1.00 93.06 186 ALA A N 1
ATOM 1234 C CA . ALA A 1 186 ? 18.493 -10.982 -2.922 1.00 93.06 186 ALA A CA 1
ATOM 1235 C C . ALA A 1 186 ? 18.493 -9.945 -4.055 1.00 93.06 186 ALA A C 1
ATOM 1237 O O . ALA A 1 186 ? 19.462 -9.809 -4.814 1.00 93.06 186 ALA A O 1
ATOM 1238 N N . PHE A 1 187 ? 17.420 -9.160 -4.103 1.00 95.88 187 PHE A N 1
ATOM 1239 C CA . PHE A 1 187 ? 17.384 -7.893 -4.821 1.00 95.88 187 PHE A CA 1
ATOM 1240 C C . PHE A 1 187 ? 17.612 -6.751 -3.821 1.00 95.88 187 PHE A C 1
ATOM 1242 O O . PHE A 1 187 ? 16.915 -6.649 -2.814 1.00 95.88 187 PHE A O 1
ATOM 1249 N N . SER A 1 188 ? 18.584 -5.880 -4.080 1.00 95.06 188 SER A N 1
ATOM 1250 C CA . SER A 1 188 ? 18.818 -4.687 -3.260 1.00 95.06 188 SER A CA 1
ATOM 1251 C C . SER A 1 188 ? 19.092 -3.472 -4.129 1.00 95.06 188 SER A C 1
ATOM 1253 O O . SER A 1 188 ? 19.659 -3.568 -5.220 1.00 95.06 188 SER A O 1
ATOM 1255 N N . ALA A 1 189 ? 18.671 -2.305 -3.652 1.00 93.25 189 ALA A N 1
ATOM 1256 C CA . ALA A 1 189 ? 18.795 -1.079 -4.413 1.00 93.25 189 ALA A CA 1
ATOM 1257 C C . ALA A 1 189 ? 19.049 0.108 -3.471 1.00 93.25 189 ALA A C 1
ATOM 1259 O O . ALA A 1 189 ? 18.230 0.470 -2.628 1.00 93.25 189 ALA A O 1
ATOM 1260 N N . SER A 1 190 ? 20.241 0.689 -3.593 1.00 91.69 190 SER A N 1
ATOM 1261 C CA . SER A 1 190 ? 20.771 1.700 -2.681 1.00 91.69 190 SER A CA 1
ATOM 1262 C C . SER A 1 190 ? 20.142 3.077 -2.891 1.00 91.69 190 SER A C 1
ATOM 1264 O O . SER A 1 190 ? 19.508 3.371 -3.910 1.00 91.69 190 SER A O 1
ATOM 1266 N N . LYS A 1 191 ? 20.366 3.973 -1.921 1.00 89.56 191 LYS A N 1
ATOM 1267 C CA . LYS A 1 191 ? 19.863 5.347 -1.975 1.00 89.56 191 LYS A CA 1
ATOM 1268 C C . LYS A 1 191 ? 20.413 6.068 -3.201 1.00 89.56 191 LYS A C 1
ATOM 1270 O O . LYS A 1 191 ? 21.624 6.159 -3.366 1.00 89.56 191 LYS A O 1
ATOM 1275 N N . GLY A 1 192 ? 19.516 6.629 -4.008 1.00 87.81 192 GLY A N 1
ATOM 1276 C CA . GLY A 1 192 ? 19.857 7.379 -5.221 1.00 87.81 192 GLY A CA 1
ATOM 1277 C C . GLY A 1 192 ? 19.754 6.574 -6.516 1.00 87.81 192 GLY A C 1
ATOM 1278 O O . GLY A 1 192 ? 19.641 7.194 -7.576 1.00 87.81 192 GLY A O 1
ATOM 1279 N N . ALA A 1 193 ? 19.712 5.237 -6.435 1.00 91.88 193 ALA A N 1
ATOM 1280 C CA . ALA A 1 193 ? 19.440 4.401 -7.596 1.00 91.88 193 ALA A CA 1
ATOM 1281 C C . ALA A 1 193 ? 18.063 4.749 -8.192 1.00 91.88 193 ALA A C 1
ATOM 1283 O O . ALA A 1 193 ? 17.154 5.202 -7.477 1.00 91.88 193 ALA A O 1
ATOM 1284 N N . LYS A 1 194 ? 17.910 4.535 -9.502 1.00 93.81 194 LYS A N 1
ATOM 1285 C CA . LYS A 1 194 ? 16.679 4.838 -10.244 1.00 93.81 194 LYS A CA 1
ATOM 1286 C C . LYS A 1 194 ? 16.274 3.686 -11.149 1.00 93.81 194 LYS A C 1
ATOM 1288 O O . LYS A 1 194 ? 17.100 3.176 -11.904 1.00 93.81 194 LYS A O 1
ATOM 1293 N N . ILE A 1 195 ? 14.995 3.336 -11.105 1.00 94.12 195 ILE A N 1
ATOM 1294 C CA . ILE A 1 195 ? 14.353 2.360 -11.985 1.00 94.12 195 ILE A CA 1
ATOM 1295 C C . ILE A 1 195 ? 13.172 3.081 -12.634 1.00 94.12 195 ILE A C 1
ATOM 1297 O O . ILE A 1 195 ? 12.180 3.356 -11.967 1.00 94.12 195 ILE A O 1
ATOM 1301 N N . ASN A 1 196 ? 13.296 3.424 -13.916 1.00 92.31 196 ASN A N 1
ATOM 1302 C CA . ASN A 1 196 ? 12.315 4.246 -14.623 1.00 92.31 196 ASN A CA 1
ATOM 1303 C C . ASN A 1 196 ? 11.724 3.504 -15.828 1.00 92.31 196 ASN A C 1
ATOM 1305 O O . ASN A 1 196 ? 12.431 3.281 -16.811 1.00 92.31 196 ASN A O 1
ATOM 1309 N N . ALA A 1 197 ? 10.431 3.186 -15.800 1.00 89.06 197 ALA A N 1
ATOM 1310 C CA . ALA A 1 197 ? 9.703 2.733 -16.986 1.00 89.06 197 ALA A CA 1
ATOM 1311 C C . ALA A 1 197 ? 8.761 3.841 -17.457 1.00 89.06 197 ALA A C 1
ATOM 1313 O O . ALA A 1 197 ? 7.912 4.301 -16.705 1.00 89.06 197 ALA A O 1
ATOM 1314 N N . GLN A 1 198 ? 8.900 4.300 -18.694 1.00 85.94 198 GLN A N 1
ATOM 1315 C CA . GLN A 1 198 ? 8.074 5.386 -19.216 1.00 85.94 198 GLN A CA 1
ATOM 1316 C C . GLN A 1 198 ? 7.452 4.995 -20.542 1.00 85.94 198 GLN A C 1
ATOM 1318 O O . GLN A 1 198 ? 8.102 4.376 -21.382 1.00 85.94 198 GLN A O 1
ATOM 1323 N N . GLY A 1 199 ? 6.213 5.401 -20.763 1.00 77.69 199 GLY A N 1
ATOM 1324 C CA . GLY A 1 199 ? 5.614 5.455 -22.088 1.00 77.69 199 GLY A CA 1
ATOM 1325 C C . GLY A 1 199 ? 5.367 6.889 -22.522 1.00 77.69 199 GLY A C 1
ATOM 1326 O O . GLY A 1 199 ? 5.322 7.801 -21.704 1.00 77.69 199 GLY A O 1
ATOM 1327 N N . LYS A 1 200 ? 5.201 7.113 -23.822 1.00 73.06 200 LYS A N 1
ATOM 1328 C CA . LYS A 1 200 ? 4.596 8.340 -24.349 1.00 73.06 200 LYS A CA 1
ATOM 1329 C C . LYS A 1 200 ? 3.338 7.925 -25.099 1.00 73.06 200 LYS A C 1
ATOM 1331 O O . LYS A 1 200 ? 3.441 7.123 -26.018 1.00 73.06 200 LYS A O 1
ATOM 1336 N N . GLY A 1 201 ? 2.175 8.465 -24.743 1.00 68.12 201 GLY A N 1
ATOM 1337 C CA . GLY A 1 201 ? 0.897 8.065 -25.338 1.00 68.12 201 GLY A CA 1
ATOM 1338 C C . GLY A 1 201 ? 0.099 7.121 -24.441 1.00 68.12 201 GLY A C 1
ATOM 1339 O O . GLY A 1 201 ? 0.152 7.268 -23.223 1.00 68.12 201 GLY A O 1
ATOM 1340 N N . ALA A 1 202 ? -0.665 6.201 -25.044 1.00 64.31 202 ALA A N 1
ATOM 1341 C CA . ALA A 1 202 ? -1.689 5.465 -24.305 1.00 64.31 202 ALA A CA 1
ATOM 1342 C C . ALA A 1 202 ? -1.180 4.275 -23.464 1.00 64.31 202 ALA A C 1
ATOM 1344 O O . ALA A 1 202 ? -1.936 3.746 -22.665 1.00 64.31 202 ALA A O 1
ATOM 1345 N N . GLY A 1 203 ? 0.065 3.827 -23.634 1.00 69.88 203 GLY A N 1
ATOM 1346 C CA . GLY A 1 203 ? 0.644 2.774 -22.798 1.00 69.88 203 GLY A CA 1
ATOM 1347 C C . GLY A 1 203 ? 1.618 3.351 -21.779 1.00 69.88 203 GLY A C 1
ATOM 1348 O O . GLY A 1 203 ? 2.596 3.993 -22.164 1.00 69.88 203 GLY A O 1
ATOM 1349 N N . GLY A 1 204 ? 1.379 3.113 -20.496 1.00 77.88 204 GLY A N 1
ATOM 1350 C CA . GLY A 1 204 ? 2.317 3.397 -19.410 1.00 77.88 204 GLY A CA 1
ATOM 1351 C C . GLY A 1 204 ? 3.405 2.337 -19.334 1.00 77.88 204 GLY A C 1
ATOM 1352 O O . GLY A 1 204 ? 3.298 1.272 -19.943 1.00 77.88 204 GLY A O 1
ATOM 1353 N N . GLY A 1 205 ? 4.490 2.639 -18.624 1.00 84.81 205 GLY A N 1
ATOM 1354 C CA . GLY A 1 205 ? 5.560 1.664 -18.427 1.00 84.81 205 GLY A CA 1
ATOM 1355 C C . GLY A 1 205 ? 5.145 0.478 -17.546 1.00 84.81 205 GLY A C 1
ATOM 1356 O O . GLY A 1 205 ? 4.130 0.521 -16.856 1.00 84.81 205 GLY A O 1
ATOM 1357 N N . PHE A 1 206 ? 5.961 -0.570 -17.515 1.00 89.62 206 PHE A N 1
ATOM 1358 C CA . PHE A 1 206 ? 5.826 -1.647 -16.534 1.00 89.62 206 PHE A CA 1
ATOM 1359 C C . PHE A 1 206 ? 7.178 -2.006 -15.925 1.00 89.62 206 PHE A C 1
ATOM 1361 O O . PHE A 1 206 ? 8.183 -2.091 -16.634 1.00 89.62 206 PHE A O 1
ATOM 1368 N N . VAL A 1 207 ? 7.198 -2.240 -14.614 1.00 93.25 207 VAL A N 1
ATOM 1369 C CA . VAL A 1 207 ? 8.375 -2.717 -13.882 1.00 93.25 207 VAL A CA 1
ATOM 1370 C C . VAL A 1 207 ? 7.998 -3.953 -13.084 1.00 93.25 207 VAL A C 1
ATOM 1372 O O . VAL A 1 207 ? 7.260 -3.856 -12.108 1.00 93.25 207 VAL A O 1
ATOM 1375 N N . GLY A 1 208 ? 8.542 -5.101 -13.475 1.00 95.12 208 GLY A N 1
ATOM 1376 C CA . GLY A 1 208 ? 8.535 -6.317 -12.671 1.00 95.12 208 GLY A CA 1
ATOM 1377 C C . GLY A 1 208 ? 9.871 -6.482 -11.954 1.00 95.12 208 GLY A C 1
ATOM 1378 O O . GLY A 1 208 ? 10.918 -6.506 -12.601 1.00 95.12 208 GLY A O 1
ATOM 1379 N N . ILE A 1 209 ? 9.841 -6.604 -10.633 1.00 95.19 209 ILE A N 1
ATOM 1380 C CA . ILE A 1 209 ? 10.974 -7.004 -9.804 1.00 95.19 209 ILE A CA 1
ATOM 1381 C C . ILE A 1 209 ? 10.580 -8.310 -9.129 1.00 95.19 209 ILE A C 1
ATOM 1383 O O . ILE A 1 209 ? 9.584 -8.345 -8.409 1.00 95.19 209 ILE A O 1
ATOM 1387 N N . ALA A 1 210 ? 11.355 -9.364 -9.363 1.00 95.06 210 ALA A N 1
ATOM 1388 C CA . ALA A 1 210 ? 11.127 -10.665 -8.752 1.00 95.06 210 ALA A CA 1
ATOM 1389 C C . ALA A 1 210 ? 12.379 -11.146 -8.016 1.00 95.06 210 ALA A C 1
ATOM 1391 O O . ALA A 1 210 ? 13.487 -11.034 -8.546 1.00 95.06 210 ALA A O 1
ATOM 1392 N N . SER A 1 211 ? 12.227 -11.730 -6.829 1.00 93.94 211 SER A N 1
ATOM 1393 C CA . SER A 1 211 ? 13.316 -12.444 -6.155 1.00 93.94 211 SER A CA 1
ATOM 1394 C C . SER A 1 211 ? 12.819 -13.699 -5.443 1.00 93.94 211 SER A C 1
ATOM 1396 O O . SER A 1 211 ? 11.801 -13.632 -4.768 1.00 93.94 211 SER A O 1
ATOM 1398 N N . GLN A 1 212 ? 13.520 -14.840 -5.531 1.00 92.31 212 GLN A N 1
ATOM 1399 C CA . GLN A 1 212 ? 13.190 -15.995 -4.662 1.00 92.31 212 GLN A CA 1
ATOM 1400 C C . GLN A 1 212 ? 13.844 -15.884 -3.275 1.00 92.31 212 GLN A C 1
ATOM 1402 O O . GLN A 1 212 ? 13.751 -16.798 -2.459 1.00 92.31 212 GLN A O 1
ATOM 1407 N N . ALA A 1 213 ? 14.509 -14.764 -2.997 1.00 92.81 213 ALA A N 1
ATOM 1408 C CA . ALA A 1 213 ? 15.018 -14.401 -1.687 1.00 92.81 213 ALA A CA 1
ATOM 1409 C C . ALA A 1 213 ? 14.345 -13.096 -1.224 1.00 92.81 213 ALA A C 1
ATOM 1411 O O . ALA A 1 213 ? 13.252 -12.738 -1.666 1.00 92.81 213 ALA A O 1
ATOM 1412 N N . ALA A 1 214 ? 14.978 -12.391 -0.292 1.00 90.38 214 ALA A N 1
ATOM 1413 C CA . ALA A 1 214 ? 14.481 -11.122 0.216 1.00 90.38 214 ALA A CA 1
ATOM 1414 C C . ALA A 1 214 ? 14.795 -9.946 -0.730 1.00 90.38 214 ALA A C 1
ATOM 1416 O O . ALA A 1 214 ? 15.829 -9.916 -1.403 1.00 90.38 214 ALA A O 1
ATOM 1417 N N . CYS A 1 215 ? 13.928 -8.936 -0.712 1.00 90.38 215 CYS A N 1
ATOM 1418 C CA . CYS A 1 215 ? 14.161 -7.628 -1.309 1.00 90.38 215 CYS A CA 1
ATOM 1419 C C . CYS A 1 215 ? 14.446 -6.605 -0.212 1.00 90.38 215 CYS A C 1
ATOM 1421 O O . CYS A 1 215 ? 13.543 -5.974 0.342 1.00 90.38 215 CYS A O 1
ATOM 1423 N N . THR A 1 216 ? 15.720 -6.461 0.138 1.00 83.81 216 THR A N 1
ATOM 1424 C CA . THR A 1 216 ? 16.141 -5.710 1.324 1.00 83.81 216 THR A CA 1
ATOM 1425 C C . THR A 1 216 ? 16.749 -4.361 0.973 1.00 83.81 216 THR A C 1
ATOM 1427 O O . THR A 1 216 ? 17.351 -4.164 -0.086 1.00 83.81 216 THR A O 1
ATOM 1430 N N . GLY A 1 217 ? 16.603 -3.410 1.901 1.00 75.69 217 GLY A N 1
ATOM 1431 C CA . GLY A 1 217 ? 17.293 -2.126 1.829 1.00 75.69 217 GLY A CA 1
ATOM 1432 C C . GLY A 1 217 ? 16.913 -1.290 0.610 1.00 75.69 217 GLY A C 1
ATOM 1433 O O . GLY A 1 217 ? 17.760 -0.560 0.100 1.00 75.69 217 GLY A O 1
ATOM 1434 N N . LEU A 1 218 ? 15.670 -1.395 0.123 1.00 81.50 218 LEU A N 1
ATOM 1435 C CA . LEU A 1 218 ? 15.208 -0.636 -1.034 1.00 81.50 218 LEU A CA 1
ATOM 1436 C C . LEU A 1 218 ? 15.127 0.843 -0.652 1.00 81.50 218 LEU A C 1
ATOM 1438 O O . LEU A 1 218 ? 14.189 1.283 0.005 1.00 81.50 218 LEU A O 1
ATOM 1442 N N . ALA A 1 219 ? 16.137 1.619 -1.032 1.00 76.44 219 ALA A N 1
ATOM 1443 C CA . ALA A 1 219 ? 16.243 3.067 -0.815 1.00 76.44 219 ALA A CA 1
ATOM 1444 C C . ALA A 1 219 ? 16.070 3.856 -2.130 1.00 76.44 219 ALA A C 1
ATOM 1446 O O . ALA A 1 219 ? 16.493 5.007 -2.271 1.00 76.44 219 ALA A O 1
ATOM 1447 N N . THR A 1 220 ? 15.498 3.196 -3.129 1.00 74.69 220 THR A N 1
ATOM 1448 C CA . THR A 1 220 ? 15.514 3.569 -4.545 1.00 74.69 220 THR A CA 1
ATOM 1449 C C . THR A 1 220 ? 14.234 4.280 -4.962 1.00 74.69 220 THR A C 1
ATOM 1451 O O . THR A 1 220 ? 13.184 4.136 -4.332 1.00 74.69 220 THR A O 1
ATOM 1454 N N . ALA A 1 221 ? 14.332 5.062 -6.038 1.00 76.62 221 ALA A N 1
ATOM 1455 C CA . ALA A 1 221 ? 13.169 5.579 -6.742 1.00 76.62 221 ALA A CA 1
ATOM 1456 C C . ALA A 1 221 ? 12.793 4.618 -7.882 1.00 76.62 221 ALA A C 1
ATOM 1458 O O . ALA A 1 221 ? 13.557 4.459 -8.835 1.00 76.62 221 ALA A O 1
ATOM 1459 N N . ILE A 1 222 ? 11.629 3.985 -7.765 1.00 84.88 222 ILE A N 1
ATOM 1460 C CA . ILE A 1 222 ? 10.955 3.242 -8.826 1.00 84.88 222 ILE A CA 1
ATOM 1461 C C . ILE A 1 222 ? 9.841 4.144 -9.348 1.00 84.88 222 ILE A C 1
ATOM 1463 O O . ILE A 1 222 ? 8.906 4.478 -8.621 1.00 84.88 222 ILE A O 1
ATOM 1467 N N . GLN A 1 223 ? 9.961 4.572 -10.596 1.00 78.19 223 GLN A N 1
ATOM 1468 C CA . GLN A 1 223 ? 9.011 5.480 -11.218 1.00 78.19 223 GLN A CA 1
ATOM 1469 C C . GLN A 1 223 ? 8.485 4.870 -12.510 1.00 78.19 223 GLN A C 1
ATOM 1471 O O . GLN A 1 223 ? 9.256 4.466 -13.386 1.00 78.19 223 GLN A O 1
ATOM 1476 N N . VAL A 1 224 ? 7.163 4.815 -12.621 1.00 71.75 224 VAL A N 1
ATOM 1477 C CA . VAL A 1 224 ? 6.470 4.314 -13.798 1.00 71.75 224 VAL A CA 1
ATOM 1478 C C . VAL A 1 224 ? 5.470 5.350 -14.269 1.00 71.75 224 VAL A C 1
ATOM 1480 O O . VAL A 1 224 ? 4.515 5.664 -13.569 1.00 71.75 224 VAL A O 1
ATOM 1483 N N . ASP A 1 225 ? 5.694 5.891 -15.461 1.00 70.62 225 ASP A N 1
ATOM 1484 C CA . ASP A 1 225 ? 4.863 6.976 -15.973 1.00 70.62 225 ASP A CA 1
ATOM 1485 C C . ASP A 1 225 ? 4.306 6.653 -17.357 1.00 70.62 225 ASP A C 1
ATOM 1487 O O . ASP A 1 225 ? 4.996 6.111 -18.228 1.00 70.62 225 ASP A O 1
ATOM 1491 N N . ALA A 1 226 ? 3.072 7.083 -17.595 1.00 59.56 226 ALA A N 1
ATOM 1492 C CA . ALA A 1 226 ? 2.627 7.418 -18.940 1.00 59.56 226 ALA A CA 1
ATOM 1493 C C . ALA A 1 226 ? 3.164 8.801 -19.333 1.00 59.56 226 ALA A C 1
ATOM 1495 O O . ALA A 1 226 ? 3.595 9.584 -18.494 1.00 59.56 226 ALA A O 1
ATOM 1496 N N . GLY A 1 227 ? 3.131 9.132 -20.617 1.00 55.59 227 GLY A N 1
ATOM 1497 C CA . GLY A 1 227 ? 3.474 10.460 -21.117 1.00 55.59 227 GLY A CA 1
ATOM 1498 C C . GLY A 1 227 ? 2.211 11.174 -21.571 1.00 55.59 227 GLY A C 1
ATOM 1499 O O . GLY A 1 227 ? 1.306 10.538 -22.102 1.00 55.59 227 GLY A O 1
ATOM 1500 N N . VAL A 1 228 ? 2.154 12.497 -21.401 1.00 51.72 228 VAL A N 1
ATOM 1501 C CA . VAL A 1 228 ? 0.991 13.297 -21.814 1.00 51.72 228 VAL A CA 1
ATOM 1502 C C . VAL A 1 228 ? 0.841 13.272 -23.335 1.00 51.72 228 VAL A C 1
ATOM 1504 O O . VAL A 1 228 ? 1.760 13.640 -24.070 1.00 51.72 228 VAL A O 1
ATOM 1507 N N . LEU A 1 229 ? -0.349 12.903 -23.800 1.00 46.44 229 LEU A N 1
ATOM 1508 C CA . LEU A 1 229 ? -0.750 13.002 -25.193 1.00 46.44 229 LEU A CA 1
ATOM 1509 C C . LEU A 1 229 ? -1.518 14.313 -25.409 1.00 46.44 229 LEU A C 1
ATOM 1511 O O . LEU A 1 229 ? -2.674 14.446 -25.015 1.00 46.44 229 LEU A O 1
ATOM 1515 N N . HIS A 1 230 ? -0.871 15.312 -26.007 1.00 47.56 230 HIS A N 1
ATOM 1516 C CA . HIS A 1 230 ? -1.514 16.600 -26.269 1.00 47.56 230 HIS A CA 1
ATOM 1517 C C . HIS A 1 230 ? -2.299 16.532 -27.589 1.00 47.56 230 HIS A C 1
ATOM 1519 O O . HIS A 1 230 ? -1.706 16.617 -28.665 1.00 47.56 230 HIS A O 1
ATOM 1525 N N . ILE A 1 231 ? -3.625 16.359 -27.525 1.00 47.62 231 ILE A N 1
ATOM 1526 C CA . ILE A 1 231 ? -4.512 16.467 -28.694 1.00 47.62 231 ILE A CA 1
ATOM 1527 C C . ILE A 1 231 ? -5.070 17.901 -28.730 1.00 47.62 231 ILE A C 1
ATOM 1529 O O . ILE A 1 231 ? -5.836 18.260 -27.840 1.00 47.62 231 ILE A O 1
ATOM 1533 N N . PRO A 1 232 ? -4.746 18.736 -29.739 1.00 41.12 232 PRO A N 1
ATOM 1534 C CA . PRO A 1 232 ? -5.046 20.176 -29.724 1.00 41.12 232 PRO A CA 1
ATOM 1535 C C . PRO A 1 232 ? -6.532 20.590 -29.677 1.00 41.12 232 PRO A C 1
ATOM 1537 O O . PRO A 1 232 ? -6.802 21.788 -29.671 1.00 41.12 232 PRO A O 1
ATOM 1540 N N . LYS A 1 233 ? -7.498 19.656 -29.715 1.00 43.66 233 LYS A N 1
ATOM 1541 C CA . LYS A 1 233 ? -8.943 19.959 -29.826 1.00 43.66 233 LYS A CA 1
ATOM 1542 C C . LYS A 1 233 ? -9.901 18.990 -29.101 1.00 43.66 233 LYS A C 1
ATOM 1544 O O . LYS A 1 233 ? -11.106 19.122 -29.270 1.00 43.66 233 LYS A O 1
ATOM 1549 N N . SER A 1 234 ? -9.409 18.034 -28.312 1.00 47.84 234 SER A N 1
ATOM 1550 C CA . SER A 1 234 ? -10.234 17.049 -27.581 1.00 47.84 234 SER A CA 1
ATOM 1551 C C . SER A 1 234 ? -9.729 16.942 -26.140 1.00 47.84 234 SER A C 1
ATOM 1553 O O . SER A 1 234 ? -8.527 17.155 -25.948 1.00 47.84 234 SER A O 1
ATOM 1555 N N . PRO A 1 235 ? -10.568 16.611 -25.130 1.00 55.12 235 PRO A N 1
ATOM 1556 C CA . PRO A 1 235 ? -10.054 16.198 -23.825 1.00 55.12 235 PRO A CA 1
ATOM 1557 C C . PRO A 1 235 ? -8.949 15.164 -24.048 1.00 55.12 235 PRO A C 1
ATOM 1559 O O . PRO A 1 235 ? -9.106 14.247 -24.859 1.00 55.12 235 PRO A O 1
ATOM 1562 N N . ALA A 1 236 ? -7.794 15.394 -23.426 1.00 54.44 236 ALA A N 1
ATOM 1563 C CA . ALA A 1 236 ? -6.632 14.538 -23.591 1.00 54.44 236 ALA A CA 1
ATOM 1564 C C . ALA A 1 236 ? -7.025 13.100 -23.231 1.00 54.44 236 ALA A C 1
ATOM 1566 O O . ALA A 1 236 ? -7.415 12.839 -22.095 1.00 54.44 236 ALA A O 1
ATOM 1567 N N . VAL A 1 237 ? -6.956 12.188 -24.203 1.00 54.81 237 VAL A N 1
ATOM 1568 C CA . VAL A 1 237 ? -7.189 10.766 -23.949 1.00 54.81 237 VAL A CA 1
ATOM 1569 C C . VAL A 1 237 ? -5.974 10.248 -23.195 1.00 54.81 237 VAL A C 1
ATOM 1571 O O . VAL A 1 237 ? -4.835 10.373 -23.656 1.00 54.81 237 VAL A O 1
ATOM 1574 N N . GLY A 1 238 ? -6.232 9.743 -21.997 1.00 55.88 238 GLY A N 1
ATOM 1575 C CA . GLY A 1 238 ? -5.246 9.099 -21.160 1.00 55.88 238 GLY A CA 1
ATOM 1576 C C . GLY A 1 238 ? -4.646 7.859 -21.783 1.00 55.88 238 GLY A C 1
ATOM 1577 O O . GLY A 1 238 ? -5.225 7.240 -22.667 1.00 55.88 238 GLY A O 1
ATOM 1578 N N . GLY A 1 239 ? -3.483 7.470 -21.286 1.00 62.84 239 GLY A N 1
ATOM 1579 C CA . GLY A 1 239 ? -3.010 6.100 -21.410 1.00 62.84 239 GLY A CA 1
ATOM 1580 C C . GLY A 1 239 ? -3.142 5.339 -20.115 1.00 62.84 239 GLY A C 1
ATOM 1581 O O . GLY A 1 239 ? -3.296 5.972 -19.079 1.00 62.84 239 GLY A O 1
ATOM 1582 N N . ASP A 1 240 ? -2.999 4.021 -20.133 1.00 69.88 240 ASP A N 1
ATOM 1583 C CA . ASP A 1 240 ? -2.684 3.268 -18.920 1.00 69.88 240 ASP A CA 1
ATOM 1584 C C . ASP A 1 240 ? -1.474 3.941 -18.256 1.00 69.88 240 ASP A C 1
ATOM 1586 O O . ASP A 1 240 ? -0.492 4.251 -18.916 1.00 69.88 240 ASP A O 1
ATOM 1590 N N . GLY A 1 241 ? -1.532 4.256 -16.969 1.00 68.56 241 GLY A N 1
ATOM 1591 C CA . GLY A 1 241 ? -0.452 4.912 -16.214 1.00 68.56 241 GLY A CA 1
ATOM 1592 C C . GLY A 1 241 ? 0.691 3.976 -15.835 1.00 68.56 241 GLY A C 1
ATOM 1593 O O . GLY A 1 241 ? 1.706 4.435 -15.306 1.00 68.56 241 GLY A O 1
ATOM 1594 N N . GLY A 1 242 ? 0.554 2.692 -16.171 1.00 82.31 242 GLY A N 1
ATOM 1595 C CA . GLY A 1 242 ? 1.559 1.664 -15.964 1.00 82.31 242 GLY A CA 1
ATOM 1596 C C . GLY A 1 242 ? 1.446 0.962 -14.615 1.00 82.31 242 GLY A C 1
ATOM 1597 O O . GLY A 1 242 ? 0.542 1.226 -13.821 1.00 82.31 242 GLY A O 1
ATOM 1598 N N . GLY A 1 243 ? 2.378 0.041 -14.370 1.00 88.44 243 GLY A N 1
ATOM 1599 C CA . GLY A 1 243 ? 2.366 -0.789 -13.170 1.00 88.44 243 GLY A CA 1
ATOM 1600 C C . GLY A 1 243 ? 3.749 -1.111 -12.617 1.00 88.44 243 GLY A C 1
ATOM 1601 O O . GLY A 1 243 ? 4.726 -1.228 -13.361 1.00 88.44 243 GLY A O 1
ATOM 1602 N N . VAL A 1 244 ? 3.815 -1.285 -11.301 1.00 92.88 244 VAL A N 1
ATOM 1603 C CA . VAL A 1 244 ? 4.958 -1.871 -10.594 1.00 92.88 244 VAL A CA 1
ATOM 1604 C C . VAL A 1 244 ? 4.494 -3.157 -9.932 1.00 92.88 244 VAL A C 1
ATOM 1606 O O . VAL A 1 244 ? 3.518 -3.141 -9.190 1.00 92.88 244 VAL A O 1
ATOM 1609 N N . ASN A 1 245 ? 5.211 -4.249 -10.166 1.00 94.12 245 ASN A N 1
ATOM 1610 C CA . ASN A 1 245 ? 5.068 -5.490 -9.419 1.00 94.12 245 ASN A CA 1
ATOM 1611 C C . ASN A 1 245 ? 6.405 -5.805 -8.740 1.00 94.12 245 ASN A C 1
ATOM 1613 O O . ASN A 1 245 ? 7.407 -6.008 -9.424 1.00 94.12 245 ASN A O 1
ATOM 1617 N N . LEU A 1 246 ? 6.421 -5.804 -7.410 1.00 94.00 246 LEU A N 1
ATOM 1618 C CA . LEU A 1 246 ? 7.552 -6.191 -6.576 1.00 94.00 246 LEU A CA 1
ATOM 1619 C C . LEU A 1 246 ? 7.175 -7.469 -5.823 1.00 94.00 246 LEU A C 1
ATOM 1621 O O . LEU A 1 246 ? 6.445 -7.394 -4.842 1.00 94.00 246 LEU A O 1
ATOM 1625 N N . SER A 1 247 ? 7.680 -8.618 -6.264 1.00 94.94 247 SER A N 1
ATOM 1626 C CA . SER A 1 247 ? 7.397 -9.920 -5.648 1.00 94.94 247 SER A CA 1
ATOM 1627 C C . SER A 1 247 ? 8.688 -10.576 -5.171 1.00 94.94 247 SER A C 1
ATOM 1629 O O . SER A 1 247 ? 9.617 -10.797 -5.947 1.00 94.94 247 SER A O 1
ATOM 1631 N N . CYS A 1 248 ? 8.786 -10.861 -3.879 1.00 93.50 248 CYS A N 1
ATOM 1632 C CA . CYS A 1 248 ? 10.003 -11.394 -3.274 1.00 93.50 248 CYS A CA 1
ATOM 1633 C C . CYS A 1 248 ? 9.631 -12.522 -2.328 1.00 93.50 248 CYS A C 1
ATOM 1635 O O . CYS A 1 248 ? 8.806 -12.300 -1.462 1.00 93.50 248 CYS A O 1
ATOM 1637 N N . SER A 1 249 ? 10.216 -13.715 -2.431 1.00 92.06 249 SER A N 1
ATOM 1638 C CA . SER A 1 249 ? 9.852 -14.835 -1.544 1.00 92.06 249 SER A CA 1
ATOM 1639 C C . SER A 1 249 ? 10.326 -14.655 -0.094 1.00 92.06 249 SER A C 1
ATOM 1641 O O . SER A 1 249 ? 9.860 -15.369 0.790 1.00 92.06 249 SER A O 1
ATOM 1643 N N . GLY A 1 250 ? 11.246 -13.723 0.166 1.00 91.62 250 GLY A N 1
ATOM 1644 C CA . GLY A 1 250 ? 11.670 -13.320 1.509 1.00 91.62 250 GLY A CA 1
ATOM 1645 C C . GLY A 1 250 ? 11.061 -11.990 1.960 1.00 91.62 250 GLY A C 1
ATOM 1646 O O . GLY A 1 250 ? 10.026 -11.552 1.462 1.00 91.62 250 GLY A O 1
ATOM 1647 N N . ASP A 1 251 ? 11.717 -11.335 2.919 1.00 90.81 251 ASP A N 1
ATOM 1648 C CA . ASP A 1 251 ? 11.285 -10.027 3.419 1.00 90.81 251 ASP A CA 1
ATOM 1649 C C . ASP A 1 251 ? 11.354 -8.947 2.329 1.00 90.81 251 ASP A C 1
ATOM 1651 O O . ASP A 1 251 ? 12.266 -8.939 1.499 1.00 90.81 251 ASP A O 1
ATOM 1655 N N . VAL A 1 252 ? 10.438 -7.982 2.380 1.00 93.19 252 VAL A N 1
ATOM 1656 C CA . VAL A 1 252 ? 10.496 -6.746 1.593 1.00 93.19 252 VAL A CA 1
ATOM 1657 C C . VAL A 1 252 ? 10.677 -5.570 2.546 1.00 93.19 252 VAL A C 1
ATOM 1659 O O . VAL A 1 252 ? 9.862 -5.350 3.440 1.00 93.19 252 VAL A O 1
ATOM 1662 N N . SER A 1 253 ? 11.737 -4.784 2.349 1.00 92.06 253 SER A N 1
ATOM 1663 C CA . SER A 1 253 ? 12.013 -3.593 3.160 1.00 92.06 253 SER A CA 1
ATOM 1664 C C . SER A 1 253 ? 12.241 -2.362 2.286 1.00 92.06 253 SER A C 1
ATOM 1666 O O . SER A 1 253 ? 13.229 -2.271 1.551 1.00 92.06 253 SER A O 1
ATOM 1668 N N . LEU A 1 254 ? 11.321 -1.403 2.393 1.00 91.75 254 LEU A N 1
ATOM 1669 C CA . LEU A 1 254 ? 11.399 -0.077 1.787 1.00 91.75 254 LEU A CA 1
ATOM 1670 C C . LEU A 1 254 ? 11.861 0.920 2.843 1.00 91.75 254 LEU A C 1
ATOM 1672 O O . LEU A 1 254 ? 11.162 1.206 3.814 1.00 91.75 254 LEU A O 1
ATOM 1676 N N . THR A 1 255 ? 13.053 1.460 2.630 1.00 91.19 255 THR A N 1
ATOM 1677 C CA . THR A 1 255 ? 13.727 2.325 3.599 1.00 91.19 255 THR A CA 1
ATOM 1678 C C . THR A 1 255 ? 13.361 3.794 3.405 1.00 91.19 255 THR A C 1
ATOM 1680 O O . THR A 1 255 ? 12.741 4.199 2.415 1.00 91.19 255 THR A O 1
ATOM 1683 N N . LYS A 1 256 ? 13.764 4.637 4.358 1.00 89.31 256 LYS A N 1
ATOM 1684 C CA . LYS A 1 256 ? 13.530 6.086 4.317 1.00 89.31 256 LYS A CA 1
ATOM 1685 C C . LYS A 1 256 ? 13.914 6.710 2.965 1.00 89.31 256 LYS A C 1
ATOM 1687 O O . LYS A 1 256 ? 15.048 6.587 2.499 1.00 89.31 256 LYS A O 1
ATOM 1692 N N . ASN A 1 257 ? 13.000 7.509 2.411 1.00 84.81 257 ASN A N 1
ATOM 1693 C CA . ASN A 1 257 ? 13.067 8.179 1.101 1.00 84.81 257 ASN A CA 1
ATOM 1694 C C . ASN A 1 257 ? 12.861 7.289 -0.133 1.00 84.81 257 ASN A C 1
ATOM 1696 O O . ASN A 1 257 ? 12.920 7.828 -1.242 1.00 84.81 257 ASN A O 1
ATOM 1700 N N . ALA A 1 258 ? 12.620 5.984 0.017 1.00 88.62 258 ALA A N 1
ATOM 1701 C CA . ALA A 1 258 ? 12.216 5.163 -1.118 1.00 88.62 258 ALA A CA 1
ATOM 1702 C C . ALA A 1 258 ? 10.912 5.699 -1.726 1.00 88.62 258 ALA A C 1
ATOM 1704 O O . ALA A 1 258 ? 10.046 6.231 -1.021 1.00 88.62 258 ALA A O 1
ATOM 1705 N N . LYS A 1 259 ? 10.783 5.603 -3.048 1.00 92.44 259 LYS A N 1
ATOM 1706 C CA . LYS A 1 259 ? 9.587 6.061 -3.761 1.00 92.44 259 LYS A CA 1
ATOM 1707 C C . LYS A 1 259 ? 9.200 5.025 -4.796 1.00 92.44 259 LYS A C 1
ATOM 1709 O O . LYS A 1 259 ? 10.009 4.749 -5.671 1.00 92.44 259 LYS A O 1
ATOM 1714 N N . ILE A 1 260 ? 7.987 4.500 -4.709 1.00 91.44 260 ILE A N 1
ATOM 1715 C CA . ILE A 1 260 ? 7.347 3.739 -5.782 1.00 91.44 260 ILE A CA 1
ATOM 1716 C C . ILE A 1 260 ? 6.185 4.591 -6.261 1.00 91.44 260 ILE A C 1
ATOM 1718 O O . ILE A 1 260 ? 5.287 4.876 -5.476 1.00 91.44 260 ILE A O 1
ATOM 1722 N N . VAL A 1 261 ? 6.227 5.058 -7.502 1.00 89.69 261 VAL A N 1
ATOM 1723 C CA . VAL A 1 261 ? 5.201 5.960 -8.032 1.00 89.69 261 VAL A CA 1
ATOM 1724 C C . VAL A 1 261 ? 4.762 5.476 -9.402 1.00 89.69 261 VAL A C 1
ATOM 1726 O O . VAL A 1 261 ? 5.610 5.251 -10.266 1.00 89.69 261 VAL A O 1
ATOM 1729 N N . THR A 1 262 ? 3.451 5.337 -9.589 1.00 87.00 262 THR A N 1
ATOM 1730 C CA . THR A 1 262 ? 2.829 4.993 -10.872 1.00 87.00 262 THR A CA 1
ATOM 1731 C C . THR A 1 262 ? 1.791 6.032 -11.279 1.00 87.00 262 THR A C 1
ATOM 1733 O O . THR A 1 262 ? 1.205 6.685 -10.416 1.00 87.00 262 THR A O 1
ATOM 1736 N N . GLY A 1 263 ? 1.584 6.210 -12.586 1.00 76.31 263 GLY A N 1
ATOM 1737 C CA . GLY A 1 263 ? 0.481 7.014 -13.116 1.00 76.31 263 GLY A CA 1
ATOM 1738 C C . GLY A 1 263 ? 0.563 8.525 -12.866 1.00 76.31 263 GLY A C 1
ATOM 1739 O O . GLY A 1 263 ? -0.453 9.208 -12.922 1.00 76.31 263 GLY A O 1
ATOM 1740 N N . THR A 1 264 ? 1.762 9.087 -12.658 1.00 69.50 264 THR A N 1
ATOM 1741 C CA . THR A 1 264 ? 1.964 10.520 -12.320 1.00 69.50 264 THR A CA 1
ATOM 1742 C C . THR A 1 264 ? 1.355 11.522 -13.305 1.00 69.50 264 THR A C 1
ATOM 1744 O O . THR A 1 264 ? 1.202 12.712 -13.001 1.00 69.50 264 THR A O 1
ATOM 1747 N N . VAL A 1 265 ? 1.027 11.078 -14.515 1.00 67.25 265 VAL A N 1
ATOM 1748 C CA . VAL A 1 265 ? 0.354 11.906 -15.501 1.00 67.25 265 VAL A CA 1
ATOM 1749 C C . VAL A 1 265 ? -1.123 12.007 -15.155 1.00 67.25 265 VAL A C 1
ATOM 1751 O O . VAL A 1 265 ? -1.845 11.023 -15.183 1.00 67.25 265 VAL A O 1
ATOM 1754 N N . LYS A 1 266 ? -1.593 13.240 -14.933 1.00 64.00 266 LYS A N 1
ATOM 1755 C CA . LYS A 1 266 ? -2.993 13.568 -14.599 1.00 64.00 266 LYS A CA 1
ATOM 1756 C C . LYS A 1 266 ? -4.044 13.013 -15.558 1.00 64.00 266 LYS A C 1
ATOM 1758 O O . LYS A 1 266 ? -5.213 13.049 -15.221 1.00 64.00 266 LYS A O 1
ATOM 1763 N N . THR A 1 267 ? -3.656 12.599 -16.759 1.00 61.53 267 THR A N 1
ATOM 1764 C CA . THR A 1 267 ? -4.569 12.009 -17.737 1.00 61.53 267 THR A CA 1
ATOM 1765 C C . THR A 1 267 ? -4.507 10.490 -17.744 1.00 61.53 267 THR A C 1
ATOM 1767 O O . THR A 1 267 ? -5.296 9.894 -18.450 1.00 61.53 267 THR A O 1
ATOM 1770 N N . ALA A 1 268 ? -3.575 9.843 -17.040 1.00 64.69 268 ALA A N 1
ATOM 1771 C CA . ALA A 1 268 ? -3.427 8.394 -17.077 1.00 64.69 268 ALA A CA 1
ATOM 1772 C C . ALA A 1 268 ? -4.709 7.703 -16.600 1.00 64.69 268 ALA A C 1
ATOM 1774 O O . ALA A 1 268 ? -5.272 8.107 -15.600 1.00 64.69 268 ALA A O 1
ATOM 1775 N N . HIS A 1 269 ? -5.186 6.669 -17.280 1.00 69.62 269 HIS A N 1
ATOM 1776 C CA . HIS A 1 269 ? -6.395 5.958 -16.887 1.00 69.62 269 HIS A CA 1
ATOM 1777 C C . HIS A 1 269 ? -6.186 5.121 -15.625 1.00 69.62 269 HIS A C 1
ATOM 1779 O O . HIS A 1 269 ? -7.087 5.097 -14.802 1.00 69.62 269 HIS A O 1
ATOM 1785 N N . PHE A 1 270 ? -5.013 4.499 -15.454 1.00 76.56 270 PHE A N 1
ATOM 1786 C CA . PHE A 1 270 ? -4.768 3.465 -14.441 1.00 76.56 270 PHE A CA 1
ATOM 1787 C 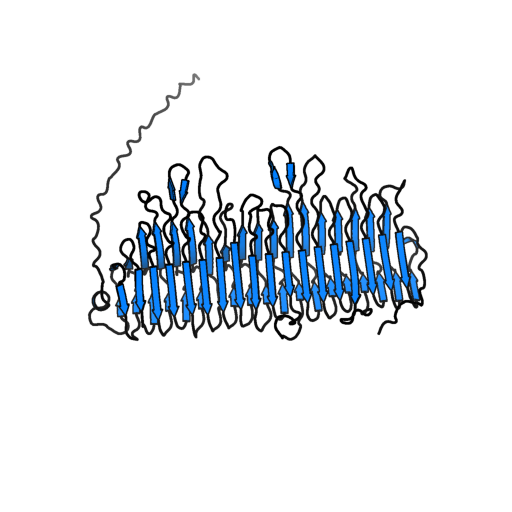C . PHE A 1 270 ? -3.371 3.548 -13.823 1.00 76.56 270 PHE A C 1
ATOM 1789 O O . PHE A 1 270 ? -2.401 3.593 -14.564 1.00 76.56 270 PHE A O 1
ATOM 1796 N N . GLY A 1 271 ? -3.227 3.451 -12.508 1.00 82.88 271 GLY A N 1
ATOM 1797 C CA . GLY A 1 271 ? -1.933 3.213 -11.862 1.00 82.88 271 GLY A CA 1
ATOM 1798 C C . GLY A 1 271 ? -2.035 2.008 -10.939 1.00 82.88 271 GLY A C 1
ATOM 1799 O O . GLY A 1 271 ? -2.983 1.937 -10.155 1.00 82.88 271 GLY A O 1
ATOM 1800 N N . ALA A 1 272 ? -1.078 1.079 -11.015 1.00 88.38 272 ALA A N 1
ATOM 1801 C CA . ALA A 1 272 ? -1.022 -0.061 -10.102 1.00 88.38 272 ALA A CA 1
ATOM 1802 C C . ALA A 1 272 ? 0.340 -0.262 -9.447 1.00 88.38 272 ALA A C 1
ATOM 1804 O O . ALA A 1 272 ? 1.378 -0.281 -10.108 1.00 88.38 272 ALA A O 1
ATOM 1805 N N . VAL A 1 273 ? 0.317 -0.520 -8.145 1.00 92.44 273 VAL A N 1
ATOM 1806 C CA . VAL A 1 273 ? 1.460 -1.042 -7.403 1.00 92.44 273 VAL A CA 1
ATOM 1807 C C . VAL A 1 273 ? 1.046 -2.334 -6.721 1.00 92.44 273 VAL A C 1
ATOM 1809 O O . VAL A 1 273 ? 0.116 -2.335 -5.924 1.00 92.44 273 VAL A O 1
ATOM 1812 N N . VAL A 1 274 ? 1.767 -3.411 -7.002 1.00 93.69 274 VAL A N 1
ATOM 1813 C CA . VAL A 1 274 ? 1.648 -4.690 -6.304 1.00 93.69 274 VAL A CA 1
ATOM 1814 C C . VAL A 1 274 ? 2.953 -4.946 -5.561 1.00 93.69 274 VAL A C 1
ATOM 1816 O O . VAL A 1 274 ? 4.029 -4.887 -6.161 1.00 93.69 274 VAL A O 1
ATOM 1819 N N . ILE A 1 275 ? 2.864 -5.198 -4.258 1.00 93.56 275 ILE A N 1
ATOM 1820 C CA . ILE A 1 275 ? 3.982 -5.626 -3.416 1.00 93.56 275 ILE A CA 1
ATOM 1821 C C . ILE A 1 275 ? 3.592 -6.950 -2.770 1.00 93.56 275 ILE A C 1
ATOM 1823 O O . ILE A 1 275 ? 2.671 -6.987 -1.961 1.00 93.56 275 ILE A O 1
ATOM 1827 N N . ASP A 1 276 ? 4.311 -8.010 -3.108 1.00 93.19 276 ASP A N 1
ATOM 1828 C CA . ASP A 1 276 ? 4.145 -9.349 -2.551 1.00 93.19 276 ASP A CA 1
ATOM 1829 C C . ASP A 1 276 ? 5.434 -9.757 -1.826 1.00 93.19 276 ASP A C 1
ATOM 1831 O O . ASP A 1 276 ? 6.495 -9.927 -2.433 1.00 93.19 276 ASP A O 1
ATOM 1835 N N . ALA A 1 277 ? 5.354 -9.845 -0.502 1.00 91.94 277 ALA A N 1
ATOM 1836 C CA . ALA A 1 277 ? 6.462 -10.210 0.366 1.00 91.94 277 ALA A CA 1
ATOM 1837 C C . ALA A 1 277 ? 6.243 -11.611 0.934 1.00 91.94 277 ALA A C 1
ATOM 1839 O O . ALA A 1 277 ? 5.471 -11.789 1.864 1.00 91.94 277 ALA A O 1
ATOM 1840 N N . GLY A 1 278 ? 6.972 -12.612 0.466 1.00 88.88 278 GLY A N 1
ATOM 1841 C CA . GLY A 1 278 ? 6.936 -13.965 1.007 1.00 88.88 278 GLY A CA 1
ATOM 1842 C C . GLY A 1 278 ? 7.282 -14.022 2.502 1.00 88.88 278 GLY A C 1
ATOM 1843 O O . GLY A 1 278 ? 6.734 -14.848 3.229 1.00 88.88 278 GLY A O 1
ATOM 1844 N N . GLY A 1 279 ? 8.129 -13.099 2.971 1.00 90.50 279 GLY A N 1
ATOM 1845 C CA . GLY A 1 279 ? 8.473 -12.845 4.373 1.00 90.50 279 GLY A CA 1
ATOM 1846 C C . GLY A 1 279 ? 7.669 -11.702 5.004 1.00 90.50 279 GLY A C 1
ATOM 1847 O O . GLY A 1 279 ? 6.470 -11.561 4.783 1.00 90.50 279 GLY A O 1
ATOM 1848 N N . SER A 1 280 ? 8.335 -10.881 5.816 1.00 91.00 280 SER A N 1
ATOM 1849 C CA . SER A 1 280 ? 7.796 -9.659 6.430 1.00 91.00 280 SER A CA 1
ATOM 1850 C C . SER A 1 280 ? 7.805 -8.497 5.448 1.00 91.00 280 SER A C 1
ATOM 1852 O O . SER A 1 280 ? 8.703 -8.389 4.613 1.00 91.00 280 SER A O 1
ATOM 1854 N N . LEU A 1 281 ? 6.859 -7.573 5.605 1.00 93.88 281 LEU A N 1
ATOM 1855 C CA . LEU A 1 281 ? 6.884 -6.303 4.889 1.00 93.88 281 LEU A CA 1
ATOM 1856 C C . LEU A 1 281 ? 7.153 -5.153 5.855 1.00 93.88 281 LEU A C 1
ATOM 1858 O O . LEU A 1 281 ? 6.397 -4.933 6.801 1.00 93.88 281 LEU A O 1
ATOM 1862 N N . GLN A 1 282 ? 8.189 -4.372 5.568 1.00 94.00 282 GLN A N 1
ATOM 1863 C CA . GLN A 1 282 ? 8.529 -3.174 6.323 1.00 94.00 282 GLN A CA 1
ATOM 1864 C C . GLN A 1 282 ? 8.606 -1.956 5.404 1.00 94.00 282 GLN A C 1
ATOM 1866 O O . GLN A 1 282 ? 9.438 -1.887 4.500 1.00 94.00 282 GLN A O 1
ATOM 1871 N N . LEU A 1 283 ? 7.759 -0.966 5.671 1.00 93.62 283 LEU A N 1
ATOM 1872 C CA . LEU A 1 283 ? 7.868 0.380 5.120 1.00 93.62 283 LEU A CA 1
ATOM 1873 C C . LEU A 1 283 ? 8.309 1.290 6.270 1.00 93.62 283 LEU A C 1
ATOM 1875 O O . LEU A 1 283 ? 7.559 1.449 7.230 1.00 93.62 283 LEU A O 1
ATOM 1879 N N . ASP A 1 284 ? 9.519 1.843 6.220 1.00 92.50 284 ASP A N 1
ATOM 1880 C CA . ASP A 1 284 ? 10.070 2.698 7.290 1.00 92.50 284 ASP A CA 1
ATOM 1881 C C . ASP A 1 284 ? 9.336 4.051 7.436 1.00 92.50 284 ASP A C 1
ATOM 1883 O O . ASP A 1 284 ? 8.249 4.266 6.931 1.00 92.50 284 ASP A O 1
ATOM 1887 N N . GLU A 1 285 ? 9.911 5.042 8.104 1.00 93.88 285 GLU A N 1
ATOM 1888 C CA . GLU A 1 285 ? 9.406 6.413 8.021 1.00 93.88 285 GLU A CA 1
ATOM 1889 C C . GLU A 1 285 ? 9.923 7.129 6.756 1.00 93.88 285 GLU A C 1
ATOM 1891 O O . GLU A 1 285 ? 11.121 7.115 6.468 1.00 93.88 285 GLU A O 1
ATOM 1896 N N . GLY A 1 286 ? 9.050 7.835 6.027 1.00 88.81 286 GLY A N 1
ATOM 1897 C CA . GLY A 1 286 ? 9.444 8.787 4.973 1.00 88.81 286 GLY A CA 1
ATOM 1898 C C . GLY A 1 286 ? 9.594 8.232 3.548 1.00 88.81 286 GLY A C 1
ATOM 1899 O O . GLY A 1 286 ? 10.094 8.941 2.675 1.00 88.81 286 GLY A O 1
ATOM 1900 N N . MET A 1 287 ? 9.188 6.992 3.285 1.00 92.44 287 MET A N 1
ATOM 1901 C CA . MET A 1 287 ? 8.934 6.468 1.929 1.00 92.44 287 MET A CA 1
ATOM 1902 C C . MET A 1 287 ? 7.516 6.783 1.490 1.00 92.44 287 MET A C 1
ATOM 1904 O O . MET A 1 287 ? 6.633 7.101 2.292 1.00 92.44 287 MET A O 1
ATOM 1908 N N . LYS A 1 288 ? 7.324 6.661 0.179 1.00 92.88 288 LYS A N 1
ATOM 1909 C CA . LYS A 1 288 ? 6.050 6.851 -0.491 1.00 92.88 288 LYS A CA 1
ATOM 1910 C C . LYS A 1 288 ? 5.808 5.722 -1.489 1.00 92.88 288 LYS A C 1
ATOM 1912 O O . LYS A 1 288 ? 6.638 5.509 -2.370 1.00 92.88 288 LYS A O 1
ATOM 1917 N N . VAL A 1 289 ? 4.669 5.055 -1.379 1.00 93.94 289 VAL A N 1
ATOM 1918 C CA . VAL A 1 289 ? 4.097 4.211 -2.431 1.00 93.94 289 VAL A CA 1
ATOM 1919 C C . VAL A 1 289 ? 2.863 4.928 -2.953 1.00 93.94 289 VAL A C 1
ATOM 1921 O O . VAL A 1 289 ? 1.991 5.300 -2.169 1.00 93.94 289 VAL A O 1
ATOM 1924 N N . GLN A 1 290 ? 2.822 5.186 -4.253 1.00 92.31 290 GLN A N 1
ATOM 1925 C CA . GLN A 1 290 ? 1.781 5.980 -4.877 1.00 92.31 290 GLN A CA 1
ATOM 1926 C C . GLN A 1 290 ? 1.307 5.357 -6.186 1.00 92.31 290 GLN A C 1
ATOM 1928 O O . GLN A 1 290 ? 2.120 5.008 -7.045 1.00 92.31 290 GLN A O 1
ATOM 1933 N N . ALA A 1 291 ? -0.008 5.275 -6.338 1.00 89.81 291 ALA A N 1
ATOM 1934 C CA . ALA A 1 291 ? -0.672 4.920 -7.578 1.00 89.81 291 ALA A CA 1
ATOM 1935 C C . ALA A 1 291 ? -1.666 6.023 -7.941 1.00 89.81 291 ALA A C 1
ATOM 1937 O O . ALA A 1 291 ? -2.633 6.246 -7.216 1.00 89.81 291 ALA A O 1
ATOM 1938 N N . ASP A 1 292 ? -1.401 6.720 -9.042 1.00 84.88 292 ASP A N 1
ATOM 1939 C CA . ASP A 1 292 ? -2.245 7.807 -9.527 1.00 84.88 292 ASP A CA 1
ATOM 1940 C C . ASP A 1 292 ? -3.014 7.380 -10.786 1.00 84.88 292 ASP A C 1
ATOM 1942 O O . ASP A 1 292 ? -2.519 6.641 -11.638 1.00 84.88 292 ASP A O 1
ATOM 1946 N N . GLY A 1 293 ? -4.242 7.868 -10.902 1.00 76.19 293 GLY A N 1
ATOM 1947 C CA . GLY A 1 293 ? -5.156 7.655 -12.011 1.00 76.19 293 GLY A CA 1
ATOM 1948 C C . GLY A 1 293 ? -5.998 8.909 -12.192 1.00 76.19 293 GLY A C 1
ATOM 1949 O O . GLY A 1 293 ? -6.342 9.622 -11.256 1.00 76.19 293 GLY A O 1
ATOM 1950 N N . GLY A 1 294 ? -6.283 9.247 -13.431 1.00 66.38 294 GLY A N 1
ATOM 1951 C CA . GLY A 1 294 ? -6.802 10.540 -13.840 1.00 66.38 294 GLY A CA 1
ATOM 1952 C C . GLY A 1 294 ? -7.685 10.482 -15.079 1.00 66.38 294 GLY A C 1
ATOM 1953 O O . GLY A 1 294 ? -7.955 11.517 -15.685 1.00 66.38 294 GLY A O 1
ATOM 1954 N N . GLY A 1 295 ? -8.131 9.288 -15.478 1.00 62.41 295 GLY A N 1
ATOM 1955 C CA . GLY A 1 295 ? -9.077 9.128 -16.574 1.00 62.41 295 GLY A CA 1
ATOM 1956 C C . GLY A 1 295 ? -10.369 9.895 -16.287 1.00 62.41 295 GLY A C 1
ATOM 1957 O O . GLY A 1 295 ? -11.161 9.474 -15.452 1.00 62.41 295 GLY A O 1
ATOM 1958 N N . VAL A 1 296 ? -10.576 11.017 -16.979 1.00 56.31 296 VAL A N 1
ATOM 1959 C CA . VAL A 1 296 ? -11.785 11.842 -16.860 1.00 56.31 296 VAL A CA 1
ATOM 1960 C C . VAL A 1 296 ? -12.925 11.167 -17.631 1.00 56.31 296 VAL A C 1
ATOM 1962 O O . VAL A 1 296 ? -12.793 10.924 -18.831 1.00 56.31 296 VAL A O 1
ATOM 1965 N N . GLY A 1 297 ? -14.043 10.880 -16.957 1.00 56.72 297 GLY A N 1
ATOM 1966 C CA . GLY A 1 297 ? -15.258 10.305 -17.553 1.00 56.72 297 GLY A CA 1
ATOM 1967 C C . GLY A 1 297 ? -15.669 8.937 -16.978 1.00 56.72 297 GLY A C 1
ATOM 1968 O O . GLY A 1 297 ? -14.993 8.406 -16.096 1.00 56.72 297 GLY A O 1
ATOM 1969 N N . PRO A 1 298 ? -16.761 8.333 -17.493 1.00 54.59 298 PRO A N 1
ATOM 1970 C CA . PRO A 1 298 ? -17.333 7.082 -16.970 1.00 54.59 298 PRO A CA 1
ATOM 1971 C C . PRO A 1 298 ? -16.451 5.845 -17.209 1.00 54.59 298 PRO A C 1
ATOM 1973 O O . PRO A 1 298 ? -16.739 4.772 -16.694 1.00 54.59 298 PRO A O 1
ATOM 1976 N N . TYR A 1 299 ? -15.379 5.990 -17.994 1.00 54.31 299 TYR A N 1
ATOM 1977 C CA . TYR A 1 299 ? -14.436 4.924 -18.344 1.00 54.31 299 TYR A CA 1
ATOM 1978 C C . TYR A 1 299 ? -13.127 4.987 -17.541 1.00 54.31 299 TYR A C 1
ATOM 1980 O O . TYR A 1 299 ? -12.151 4.334 -17.909 1.00 54.31 299 TYR A O 1
ATOM 1988 N N . GLY A 1 300 ? -13.056 5.810 -16.488 1.00 56.06 300 GLY A N 1
ATOM 1989 C CA . GLY A 1 300 ? -11.922 5.774 -15.565 1.00 56.06 300 GLY A CA 1
ATOM 1990 C C . GLY A 1 300 ? -11.827 4.391 -14.922 1.00 56.06 300 GLY A C 1
ATOM 1991 O O . GLY A 1 300 ? -12.811 3.908 -14.374 1.00 56.06 300 GLY A O 1
ATOM 1992 N N . VAL A 1 301 ? -10.665 3.748 -15.010 1.00 60.03 301 VAL A N 1
ATOM 1993 C CA . VAL A 1 301 ? -10.362 2.501 -14.296 1.00 60.03 301 VAL A CA 1
ATOM 1994 C C . VAL A 1 301 ? -9.650 2.867 -12.992 1.00 60.03 301 VAL A C 1
ATOM 1996 O O . VAL A 1 301 ? -8.797 3.749 -12.976 1.00 60.03 301 VAL A O 1
ATOM 1999 N N . GLY A 1 302 ? -10.051 2.265 -11.873 1.00 63.56 302 GLY A N 1
ATOM 2000 C CA . GLY A 1 302 ? -9.552 2.642 -10.546 1.00 63.56 302 GLY A CA 1
ATOM 2001 C C . GLY A 1 302 ? -8.045 2.427 -10.393 1.00 63.56 302 GLY A C 1
ATOM 2002 O O . GLY A 1 302 ? -7.476 1.545 -11.023 1.00 63.56 302 GLY A O 1
ATOM 2003 N N . THR A 1 303 ? -7.376 3.202 -9.545 1.00 74.75 303 THR A N 1
ATOM 2004 C CA . THR A 1 303 ? -5.990 2.928 -9.128 1.00 74.75 303 THR A CA 1
ATOM 2005 C C . THR A 1 303 ? -5.932 1.769 -8.143 1.00 74.75 303 THR A C 1
ATOM 2007 O O . THR A 1 303 ? -6.859 1.587 -7.365 1.00 74.75 303 THR A O 1
ATOM 2010 N N . ALA A 1 304 ? -4.846 1.001 -8.107 1.00 85.06 304 ALA A N 1
ATOM 2011 C CA . ALA A 1 304 ? -4.713 -0.102 -7.156 1.00 85.06 304 ALA A CA 1
ATOM 2012 C C . ALA A 1 304 ? -3.352 -0.095 -6.457 1.00 85.06 304 ALA A C 1
ATOM 2014 O O . ALA A 1 304 ? -2.305 -0.050 -7.099 1.00 85.06 304 ALA A O 1
ATOM 2015 N N . ILE A 1 305 ? -3.363 -0.168 -5.131 1.00 90.06 305 ILE A N 1
ATOM 2016 C CA . ILE A 1 305 ? -2.203 -0.572 -4.339 1.00 90.06 305 ILE A CA 1
ATOM 2017 C C . ILE A 1 305 ? -2.580 -1.887 -3.675 1.00 90.06 305 ILE A C 1
ATOM 2019 O O . ILE A 1 305 ? -3.422 -1.890 -2.785 1.00 90.06 305 ILE A O 1
ATOM 2023 N N . ASP A 1 306 ? -1.969 -2.983 -4.104 1.00 91.56 306 ASP A N 1
ATOM 2024 C CA . ASP A 1 306 ? -2.130 -4.286 -3.471 1.00 91.56 306 ASP A CA 1
ATOM 2025 C C . ASP A 1 306 ? -0.847 -4.644 -2.728 1.00 91.56 306 ASP A C 1
ATOM 2027 O O . ASP A 1 306 ? 0.249 -4.671 -3.294 1.00 91.56 306 ASP A O 1
ATOM 2031 N N . ILE A 1 307 ? -0.983 -4.855 -1.429 1.00 89.75 307 ILE A N 1
ATOM 2032 C CA . ILE A 1 307 ? 0.091 -5.235 -0.537 1.00 89.75 307 ILE A CA 1
ATOM 2033 C C . ILE A 1 307 ? -0.277 -6.574 0.073 1.00 89.75 307 ILE A C 1
ATOM 2035 O O . ILE A 1 307 ? -1.239 -6.686 0.831 1.00 89.75 307 ILE A O 1
ATOM 2039 N N . SER A 1 308 ? 0.553 -7.571 -0.186 1.00 89.19 308 SER A N 1
ATOM 2040 C CA . SER A 1 308 ? 0.450 -8.875 0.440 1.00 89.19 308 SER A CA 1
ATOM 2041 C C . SER A 1 308 ? 1.768 -9.259 1.103 1.00 89.19 308 SER A C 1
ATOM 2043 O O . SER A 1 308 ? 2.860 -8.952 0.625 1.00 89.19 308 SER A O 1
ATOM 2045 N N . SER A 1 309 ? 1.665 -9.900 2.262 1.00 83.25 309 SER A N 1
ATOM 2046 C CA . SER A 1 309 ? 2.785 -10.574 2.911 1.00 83.25 309 SER A CA 1
ATOM 2047 C C . SER A 1 309 ? 2.390 -12.016 3.183 1.00 83.25 309 SER A C 1
ATOM 2049 O O . SER A 1 309 ? 1.284 -12.253 3.667 1.00 83.25 309 SER A O 1
ATOM 2051 N N . ALA A 1 310 ? 3.251 -12.981 2.850 1.00 70.75 310 ALA A N 1
ATOM 2052 C CA . ALA A 1 310 ? 2.910 -14.392 2.792 1.00 70.75 310 ALA A CA 1
ATOM 2053 C C . ALA A 1 310 ? 3.129 -15.163 4.103 1.00 70.75 310 ALA A C 1
ATOM 2055 O O . ALA A 1 310 ? 2.590 -16.258 4.256 1.00 70.75 310 ALA A O 1
ATOM 2056 N N . THR A 1 311 ? 3.912 -14.643 5.047 1.00 74.19 311 THR A N 1
ATOM 2057 C CA . THR A 1 311 ? 4.224 -15.392 6.281 1.00 74.19 311 THR A CA 1
ATOM 2058 C C . THR A 1 311 ? 4.245 -14.544 7.543 1.00 74.19 311 THR A C 1
ATOM 2060 O O . THR A 1 311 ? 3.943 -15.072 8.610 1.00 74.19 311 THR A O 1
ATOM 2063 N N . ASN A 1 312 ? 4.523 -13.242 7.445 1.00 81.69 312 ASN A N 1
ATOM 2064 C CA . ASN A 1 312 ? 4.824 -12.415 8.610 1.00 81.69 312 ASN A CA 1
ATOM 2065 C C . ASN A 1 312 ? 3.984 -11.127 8.666 1.00 81.69 312 ASN A C 1
ATOM 2067 O O . ASN A 1 312 ? 3.054 -10.901 7.888 1.00 81.69 312 ASN A O 1
ATOM 2071 N N . ALA A 1 313 ? 4.268 -10.301 9.674 1.00 88.81 313 ALA A N 1
ATOM 2072 C CA . ALA A 1 313 ? 3.585 -9.038 9.893 1.00 88.81 313 ALA A CA 1
ATOM 2073 C C . ALA A 1 313 ? 4.001 -7.966 8.870 1.00 88.81 313 ALA A C 1
ATOM 2075 O O . ALA A 1 313 ? 5.146 -7.905 8.415 1.00 88.81 313 ALA A O 1
ATOM 2076 N N . CYS A 1 314 ? 3.064 -7.070 8.581 1.00 94.06 314 CYS A N 1
ATOM 2077 C CA . CYS A 1 314 ? 3.295 -5.830 7.862 1.00 94.06 314 CYS A CA 1
ATOM 2078 C C . CYS A 1 314 ? 3.471 -4.686 8.857 1.00 94.06 314 CYS A C 1
ATOM 2080 O O . CYS A 1 314 ? 2.583 -4.410 9.663 1.00 94.06 314 CYS A O 1
ATOM 2082 N N . THR A 1 315 ? 4.601 -3.991 8.773 1.00 95.38 315 THR A N 1
ATOM 2083 C CA . THR A 1 315 ? 4.866 -2.763 9.527 1.00 95.38 315 THR A CA 1
ATOM 2084 C C . THR A 1 315 ? 4.966 -1.599 8.555 1.00 95.38 315 THR A C 1
ATOM 2086 O O . THR A 1 315 ? 5.919 -1.506 7.784 1.00 95.38 315 THR A O 1
ATOM 2089 N N . LEU A 1 316 ? 3.981 -0.705 8.581 1.00 95.50 316 LEU A N 1
ATOM 2090 C CA . LEU A 1 316 ? 3.880 0.426 7.667 1.00 95.50 316 LEU A CA 1
ATOM 2091 C C . LEU A 1 316 ? 4.058 1.723 8.464 1.00 95.50 316 LEU A C 1
ATOM 2093 O O . LEU A 1 316 ? 3.182 2.119 9.223 1.00 95.50 316 LEU A O 1
ATOM 2097 N N . ASN A 1 317 ? 5.194 2.395 8.299 1.00 94.69 317 ASN A N 1
ATOM 2098 C CA . ASN A 1 317 ? 5.517 3.690 8.914 1.00 94.69 317 ASN A CA 1
ATOM 2099 C C . ASN A 1 317 ? 5.557 4.838 7.875 1.00 94.69 317 ASN A C 1
ATOM 2101 O O . ASN A 1 317 ? 5.832 5.990 8.223 1.00 94.69 317 ASN A O 1
ATOM 2105 N N . GLY A 1 318 ? 5.283 4.519 6.605 1.00 93.62 318 GLY A N 1
ATOM 2106 C CA . GLY A 1 318 ? 5.390 5.405 5.446 1.00 93.62 318 GLY A CA 1
ATOM 2107 C C . GLY A 1 318 ? 4.072 5.969 4.933 1.00 93.62 318 GLY A C 1
ATOM 2108 O O . GLY A 1 318 ? 3.049 5.938 5.614 1.00 93.62 318 GLY A O 1
ATOM 2109 N N . LYS A 1 319 ? 4.097 6.470 3.694 1.00 95.31 319 LYS A N 1
ATOM 2110 C CA . LYS A 1 319 ? 2.901 6.927 2.979 1.00 95.31 319 LYS A CA 1
ATOM 2111 C C . LYS A 1 319 ? 2.477 5.939 1.894 1.00 95.31 319 LYS A C 1
ATOM 2113 O O . LYS A 1 319 ? 3.257 5.685 0.979 1.00 95.31 319 LYS A O 1
ATOM 2118 N N . LEU A 1 320 ? 1.239 5.460 1.961 1.00 95.25 320 LEU A N 1
ATOM 2119 C CA . LEU A 1 320 ? 0.518 4.824 0.858 1.00 95.25 320 LEU A CA 1
ATOM 2120 C C . LEU A 1 320 ? -0.487 5.836 0.302 1.00 95.25 320 LEU A C 1
ATOM 2122 O O . LEU A 1 320 ? -1.216 6.449 1.079 1.00 95.25 320 LEU A O 1
ATOM 2126 N N . GLN A 1 321 ? -0.502 6.056 -1.011 1.00 92.88 321 GLN A N 1
ATOM 2127 C CA . GLN A 1 321 ? -1.364 7.059 -1.636 1.00 92.88 321 GLN A CA 1
ATOM 2128 C C . GLN A 1 321 ? -1.963 6.545 -2.946 1.00 92.88 321 GLN A C 1
ATOM 2130 O O . GLN A 1 321 ? -1.233 6.300 -3.899 1.00 92.88 321 GLN A O 1
ATOM 2135 N N . SER A 1 322 ? -3.282 6.414 -3.004 1.00 90.19 322 SER A N 1
ATOM 2136 C CA . SER A 1 322 ? -4.020 6.023 -4.205 1.00 90.19 322 SER A CA 1
ATOM 2137 C C . SER A 1 322 ? -4.937 7.171 -4.624 1.00 90.19 322 SER A C 1
ATOM 2139 O O . SER A 1 322 ? -5.957 7.402 -3.976 1.00 90.19 322 SER A O 1
ATOM 2141 N N . ASP A 1 323 ? -4.565 7.921 -5.660 1.00 86.88 323 ASP A N 1
ATOM 2142 C CA . ASP A 1 323 ? -5.341 9.081 -6.113 1.00 86.88 323 ASP A CA 1
ATOM 2143 C C . ASP A 1 323 ? -6.020 8.791 -7.455 1.00 86.88 323 ASP A C 1
ATOM 2145 O O . ASP A 1 323 ? -5.341 8.587 -8.456 1.00 86.88 323 ASP A O 1
ATOM 2149 N N . SER A 1 324 ? -7.351 8.853 -7.498 1.00 82.38 324 SER A N 1
ATOM 2150 C CA . SER A 1 324 ? -8.151 8.792 -8.728 1.00 82.38 324 SER A CA 1
ATOM 2151 C C . SER A 1 324 ? -8.775 10.162 -9.054 1.00 82.38 324 SER A C 1
ATOM 2153 O O . SER A 1 324 ? -9.025 10.982 -8.166 1.00 82.38 324 SER A O 1
ATOM 2155 N N . GLN A 1 325 ? -9.020 10.451 -10.334 1.00 74.44 325 GLN A N 1
ATOM 2156 C CA . GLN A 1 325 ? -9.811 11.614 -10.786 1.00 74.44 325 GLN A CA 1
ATOM 2157 C C . GLN A 1 325 ? -11.005 11.208 -11.665 1.00 74.44 325 GLN A C 1
ATOM 2159 O O . GLN A 1 325 ? -11.602 12.068 -12.312 1.00 74.44 325 GLN A O 1
ATOM 2164 N N . GLY A 1 326 ? -11.297 9.907 -11.744 1.00 70.00 326 GLY A N 1
ATOM 2165 C CA . GLY A 1 326 ? -12.381 9.347 -12.552 1.00 70.00 326 GLY A CA 1
ATOM 2166 C C . GLY A 1 326 ? -13.534 8.809 -11.708 1.00 70.00 326 GLY A C 1
ATOM 2167 O O . GLY A 1 326 ? -13.463 8.778 -10.481 1.00 70.00 326 GLY A O 1
ATOM 2168 N N . ALA A 1 327 ? -14.590 8.336 -12.376 1.00 65.94 327 ALA A N 1
ATOM 2169 C CA . ALA A 1 327 ? -15.754 7.742 -11.711 1.00 65.94 327 ALA A CA 1
ATOM 2170 C C . ALA A 1 327 ? -15.384 6.515 -10.852 1.00 65.94 327 ALA A C 1
ATOM 2172 O O . ALA A 1 327 ? -15.931 6.326 -9.769 1.00 65.94 327 ALA A O 1
ATOM 2173 N N . ALA A 1 328 ? -14.408 5.710 -11.290 1.00 68.50 328 ALA A N 1
ATOM 2174 C CA . ALA A 1 328 ? -13.902 4.604 -10.488 1.00 68.50 328 ALA A CA 1
ATOM 2175 C C . ALA A 1 328 ? -12.989 5.099 -9.357 1.00 68.50 328 ALA A C 1
ATOM 2177 O O . ALA A 1 328 ? -11.958 5.743 -9.592 1.00 68.50 328 ALA A O 1
ATOM 2178 N N . GLY A 1 329 ? -13.356 4.739 -8.127 1.00 69.19 329 GLY A N 1
ATOM 2179 C CA . GLY A 1 329 ? -12.479 4.833 -6.967 1.00 69.19 329 GLY A CA 1
ATOM 2180 C C . GLY A 1 329 ? -11.237 3.966 -7.131 1.00 69.19 329 GLY A C 1
ATOM 2181 O O . GLY A 1 329 ? -11.245 2.957 -7.836 1.00 69.19 329 GLY A O 1
ATOM 2182 N N . GLY A 1 330 ? -10.152 4.366 -6.481 1.00 74.62 330 GLY A N 1
ATOM 2183 C CA . GLY A 1 330 ? -9.008 3.488 -6.296 1.00 74.62 330 GLY A CA 1
ATOM 2184 C C . GLY A 1 330 ? -9.279 2.394 -5.260 1.00 74.62 330 GLY A C 1
ATOM 2185 O O . GLY A 1 330 ? -10.296 2.374 -4.571 1.00 74.62 330 GLY A O 1
ATOM 2186 N N . ALA A 1 331 ? -8.335 1.487 -5.092 1.00 81.69 331 ALA A N 1
ATOM 2187 C CA . ALA A 1 331 ? -8.324 0.496 -4.033 1.00 81.69 331 ALA A CA 1
ATOM 2188 C C . ALA A 1 331 ? -6.939 0.466 -3.390 1.00 81.69 331 ALA A C 1
ATOM 2190 O O . ALA A 1 331 ? -5.913 0.564 -4.067 1.00 81.69 331 ALA A O 1
ATOM 2191 N N . VAL A 1 332 ? -6.915 0.342 -2.069 1.00 90.31 332 VAL A N 1
ATOM 2192 C CA . VAL A 1 332 ? -5.738 -0.055 -1.307 1.00 90.31 332 VAL A CA 1
ATOM 2193 C C . VAL A 1 332 ? -6.105 -1.349 -0.596 1.00 90.31 332 VAL A C 1
ATOM 2195 O O . VAL A 1 332 ? -7.017 -1.377 0.223 1.00 90.31 332 VAL A O 1
ATOM 2198 N N . GLN A 1 333 ? -5.423 -2.435 -0.913 1.00 91.38 333 GLN A N 1
ATOM 2199 C CA . GLN A 1 333 ? -5.619 -3.724 -0.271 1.00 91.38 333 GLN A CA 1
ATOM 2200 C C . GLN A 1 333 ? -4.356 -4.090 0.499 1.00 91.38 333 GLN A C 1
ATOM 2202 O O . GLN A 1 333 ? -3.246 -3.937 -0.004 1.00 91.38 333 GLN A O 1
ATOM 2207 N N . ILE A 1 334 ? -4.526 -4.528 1.745 1.00 91.50 334 ILE A N 1
ATOM 2208 C CA . ILE A 1 334 ? -3.435 -4.937 2.626 1.00 91.50 334 ILE A CA 1
ATOM 2209 C C . ILE A 1 334 ? -3.798 -6.290 3.241 1.00 91.50 334 ILE A C 1
ATOM 2211 O O . ILE A 1 334 ? -4.656 -6.383 4.116 1.00 91.50 334 ILE A O 1
ATOM 2215 N N . THR A 1 335 ? -3.117 -7.343 2.802 1.00 90.12 335 THR A N 1
ATOM 2216 C CA . THR A 1 335 ? -3.324 -8.716 3.276 1.00 90.12 335 THR A CA 1
ATOM 2217 C C . THR A 1 335 ? -2.057 -9.206 3.968 1.00 90.12 335 THR A C 1
ATOM 2219 O O . THR A 1 335 ? -1.052 -9.496 3.319 1.00 90.12 335 THR A O 1
ATOM 2222 N N . CYS A 1 336 ? -2.071 -9.288 5.297 1.00 88.88 336 CYS A N 1
ATOM 2223 C CA . CYS A 1 336 ? -0.870 -9.558 6.091 1.00 88.88 336 CYS A CA 1
ATOM 2224 C C . CYS A 1 336 ? -1.181 -10.506 7.245 1.00 88.88 336 CYS A C 1
ATOM 2226 O O . CYS A 1 336 ? -2.310 -10.546 7.720 1.00 88.88 336 CYS A O 1
ATOM 2228 N N . ALA A 1 337 ? -0.184 -11.241 7.754 1.00 86.81 337 ALA A N 1
ATOM 2229 C CA . ALA A 1 337 ? -0.424 -12.090 8.926 1.00 86.81 337 ALA A CA 1
ATOM 2230 C C . ALA A 1 337 ? -0.787 -11.246 10.161 1.00 86.81 337 ALA A C 1
ATOM 2232 O O . ALA A 1 337 ? -1.641 -11.641 10.936 1.00 86.81 337 ALA A O 1
ATOM 2233 N N . GLY A 1 338 ? -0.198 -10.056 10.294 1.00 91.81 338 GLY A N 1
ATOM 2234 C CA . GLY A 1 338 ? -0.593 -9.012 11.241 1.00 91.81 338 GLY A CA 1
ATOM 2235 C C . GLY A 1 338 ? -0.276 -7.635 10.665 1.00 91.81 338 GLY A C 1
ATOM 2236 O O . GLY A 1 338 ? 0.561 -7.528 9.766 1.00 91.81 338 GLY A O 1
ATOM 2237 N N . LEU A 1 339 ? -0.925 -6.583 11.165 1.00 95.75 339 LEU A N 1
ATOM 2238 C CA . LEU A 1 339 ? -0.732 -5.218 10.665 1.00 95.75 339 LEU A CA 1
ATOM 2239 C C . LEU A 1 339 ? -0.329 -4.267 11.790 1.00 95.75 339 LEU A C 1
ATOM 2241 O O . LEU A 1 339 ? -0.992 -4.189 12.819 1.00 95.75 339 LEU A O 1
ATOM 2245 N N . THR A 1 340 ? 0.718 -3.481 11.554 1.00 96.94 340 THR A N 1
ATOM 2246 C CA . THR A 1 340 ? 1.081 -2.323 12.374 1.00 96.94 340 THR A CA 1
ATOM 2247 C C . THR A 1 340 ? 1.225 -1.085 11.493 1.00 96.94 340 THR A C 1
ATOM 2249 O O . THR A 1 340 ? 2.129 -1.013 10.665 1.00 96.94 340 THR A O 1
ATOM 2252 N N . LEU A 1 341 ? 0.354 -0.095 11.686 1.00 96.75 341 LEU A N 1
ATOM 2253 C CA . LEU A 1 341 ? 0.487 1.250 11.128 1.00 96.75 341 LEU A CA 1
ATOM 2254 C C . LEU A 1 341 ? 1.146 2.153 12.168 1.00 96.75 341 LEU A C 1
ATOM 2256 O O . LEU A 1 341 ? 0.532 2.468 13.185 1.00 96.75 341 LEU A O 1
ATOM 2260 N N . GLY A 1 342 ? 2.379 2.596 11.938 1.00 96.38 342 GLY A N 1
ATOM 2261 C CA . GLY A 1 342 ? 3.082 3.433 12.910 1.00 96.38 342 GLY A CA 1
ATOM 2262 C C . GLY A 1 342 ? 2.556 4.869 13.001 1.00 96.38 342 GLY A C 1
ATOM 2263 O O . GLY A 1 342 ? 1.813 5.315 12.126 1.00 96.38 342 GLY A O 1
ATOM 2264 N N . PRO A 1 343 ? 2.992 5.655 14.004 1.00 94.94 343 PRO A N 1
ATOM 2265 C CA . PRO A 1 343 ? 2.450 6.989 14.307 1.00 94.94 343 PRO A CA 1
ATOM 2266 C C . PRO A 1 343 ? 2.548 8.012 13.171 1.00 94.94 343 PRO A C 1
ATOM 2268 O O . PRO A 1 343 ? 1.782 8.969 13.098 1.00 94.94 343 PRO A O 1
ATOM 2271 N N . LYS A 1 344 ? 3.534 7.832 12.290 1.00 94.19 344 LYS A N 1
ATOM 2272 C CA . LYS A 1 344 ? 3.800 8.715 11.148 1.00 94.19 344 LYS A CA 1
ATOM 2273 C C . LYS A 1 344 ? 3.296 8.147 9.825 1.00 94.19 344 LYS A C 1
ATOM 2275 O O . LYS A 1 344 ? 3.478 8.782 8.787 1.00 94.19 344 LYS A O 1
ATOM 2280 N N . SER A 1 345 ? 2.679 6.968 9.862 1.00 96.38 345 SER A N 1
ATOM 2281 C CA . SER A 1 345 ? 2.126 6.355 8.666 1.00 96.38 345 SER A CA 1
ATOM 2282 C C . SER A 1 345 ? 0.888 7.100 8.187 1.00 96.38 345 SER A C 1
ATOM 2284 O O . SER A 1 345 ? 0.116 7.656 8.975 1.00 96.38 345 SER A O 1
ATOM 2286 N N . THR A 1 346 ? 0.723 7.128 6.870 1.00 96.38 346 THR A N 1
ATOM 2287 C CA . THR A 1 346 ? -0.436 7.718 6.202 1.00 96.38 346 THR A CA 1
ATOM 2288 C C . THR A 1 346 ? -0.907 6.767 5.114 1.00 96.38 346 THR A C 1
ATOM 2290 O O . THR A 1 346 ? -0.114 6.358 4.269 1.00 96.38 346 THR A O 1
ATOM 2293 N N . VAL A 1 347 ? -2.183 6.402 5.138 1.00 95.44 347 VAL A N 1
ATOM 2294 C CA . VAL A 1 347 ? -2.848 5.683 4.050 1.00 95.44 347 VAL A CA 1
ATOM 2295 C C . VAL A 1 347 ? -3.914 6.611 3.501 1.00 95.44 347 VAL A C 1
ATOM 2297 O O . VAL A 1 347 ? -4.891 6.918 4.176 1.00 95.44 347 VAL A O 1
ATOM 2300 N N . GLU A 1 348 ? -3.681 7.121 2.304 1.00 92.38 348 GLU A N 1
ATOM 2301 C CA . GLU A 1 348 ? -4.565 8.066 1.640 1.00 92.38 348 GLU A CA 1
ATOM 2302 C C . GLU A 1 348 ? -5.117 7.429 0.379 1.00 92.38 348 GLU A C 1
ATOM 2304 O O . GLU A 1 348 ? -4.375 6.872 -0.429 1.00 92.38 348 GLU A O 1
ATOM 2309 N N . ALA A 1 349 ? -6.422 7.526 0.207 1.00 89.12 349 ALA A N 1
ATOM 2310 C CA . ALA A 1 349 ? -7.079 7.050 -0.983 1.00 89.12 349 ALA A CA 1
ATOM 2311 C C . ALA A 1 349 ? -8.106 8.112 -1.395 1.00 89.12 349 ALA A C 1
ATOM 2313 O O . ALA A 1 349 ? -9.195 8.211 -0.827 1.00 89.12 349 ALA A O 1
ATOM 2314 N N . ASN A 1 350 ? -7.700 8.993 -2.308 1.00 87.06 350 ASN A N 1
ATOM 2315 C CA . ASN A 1 350 ? -8.464 10.181 -2.671 1.00 87.06 350 ASN A CA 1
ATOM 2316 C C . ASN A 1 350 ? -9.102 9.993 -4.049 1.00 87.06 350 ASN A C 1
ATOM 2318 O O . ASN A 1 350 ? -8.439 9.536 -4.975 1.00 87.06 350 ASN A O 1
ATOM 2322 N N . ASN A 1 351 ? -10.355 10.408 -4.216 1.00 83.69 351 ASN A N 1
ATOM 2323 C CA . ASN A 1 351 ? -10.990 10.521 -5.522 1.00 83.69 351 ASN A CA 1
ATOM 2324 C C . ASN A 1 351 ? -11.551 11.934 -5.759 1.00 83.69 351 ASN A C 1
ATOM 2326 O O . ASN A 1 351 ? -12.208 12.528 -4.900 1.00 83.69 351 ASN A O 1
ATOM 2330 N N . LYS A 1 352 ? -11.293 12.473 -6.951 1.00 76.81 352 LYS A N 1
ATOM 2331 C CA . LYS A 1 352 ? -11.952 13.660 -7.515 1.00 76.81 352 LYS A CA 1
ATOM 2332 C C . LYS A 1 352 ? -13.047 13.274 -8.515 1.00 76.81 352 LYS A C 1
ATOM 2334 O O . LYS A 1 352 ? -13.074 13.801 -9.626 1.00 76.81 352 LYS A O 1
ATOM 2339 N N . GLY A 1 353 ? -13.899 12.342 -8.112 1.00 67.56 353 GLY A N 1
ATOM 2340 C CA . GLY A 1 353 ? -14.934 11.706 -8.916 1.00 67.56 353 GLY A CA 1
ATOM 2341 C C . GLY A 1 353 ? -15.966 11.016 -8.022 1.00 67.56 353 GLY A C 1
ATOM 2342 O O . GLY A 1 353 ? -15.960 11.205 -6.803 1.00 67.56 353 GLY A O 1
ATOM 2343 N N . ASP A 1 354 ? -16.837 10.224 -8.643 1.00 71.00 354 ASP A N 1
ATOM 2344 C CA . ASP A 1 354 ? -18.092 9.742 -8.052 1.00 71.00 354 ASP A CA 1
ATOM 2345 C C . ASP A 1 354 ? -17.918 8.898 -6.786 1.00 71.00 354 ASP A C 1
ATOM 2347 O O . ASP A 1 354 ? -18.728 9.008 -5.877 1.00 71.00 354 ASP A O 1
ATOM 2351 N N . THR A 1 355 ? -16.886 8.056 -6.671 1.00 73.44 355 THR A N 1
ATOM 2352 C CA . THR A 1 355 ? -16.726 7.177 -5.496 1.00 73.44 355 THR A CA 1
ATOM 2353 C C . THR A 1 355 ? -15.292 7.175 -4.992 1.00 73.44 355 THR A C 1
ATOM 2355 O O . THR A 1 355 ? -14.360 6.892 -5.741 1.00 73.44 355 THR A O 1
ATOM 2358 N N . ALA A 1 356 ? -15.084 7.483 -3.714 1.00 76.12 356 ALA A N 1
ATOM 2359 C CA . ALA A 1 356 ? -13.778 7.373 -3.085 1.00 76.12 356 ALA A CA 1
ATOM 2360 C C . ALA A 1 356 ? -13.282 5.933 -3.050 1.00 76.12 356 ALA A C 1
ATOM 2362 O O . ALA A 1 356 ? -14.012 4.961 -3.217 1.00 76.12 356 ALA A O 1
ATOM 2363 N N . SER A 1 357 ? -11.982 5.832 -2.845 1.00 80.00 357 SER A N 1
ATOM 2364 C CA . SER A 1 357 ? -11.273 4.575 -2.890 1.00 80.00 357 SER A CA 1
ATOM 2365 C C . SER A 1 357 ? -11.539 3.705 -1.658 1.00 80.00 357 SER A C 1
ATOM 2367 O O . SER A 1 357 ? -11.710 4.223 -0.553 1.00 80.00 357 SER A O 1
ATOM 2369 N N . ASN A 1 358 ? -11.494 2.385 -1.832 1.00 87.12 358 ASN A N 1
ATOM 2370 C CA . ASN A 1 358 ? -11.686 1.425 -0.743 1.00 87.12 358 ASN A CA 1
ATOM 2371 C C . ASN A 1 358 ? -10.354 1.047 -0.081 1.00 87.12 358 ASN A C 1
ATOM 2373 O O . ASN A 1 358 ? -9.334 0.944 -0.764 1.00 87.12 358 ASN A O 1
ATOM 2377 N N . LEU A 1 359 ? -10.368 0.802 1.232 1.00 92.56 359 LEU A N 1
ATOM 2378 C CA . LEU A 1 359 ? -9.263 0.184 1.968 1.00 92.56 359 LEU A CA 1
ATOM 2379 C C . LEU A 1 359 ? -9.733 -1.116 2.619 1.00 92.56 359 LEU A C 1
ATOM 2381 O O . LEU A 1 359 ? -10.615 -1.090 3.474 1.00 92.56 359 LEU A O 1
ATOM 2385 N N . PHE A 1 360 ? -9.108 -2.232 2.249 1.00 92.56 360 PHE A N 1
ATOM 2386 C CA . PHE A 1 360 ? -9.366 -3.541 2.847 1.00 92.56 360 PHE A CA 1
ATOM 2387 C C . PHE A 1 360 ? -8.130 -4.052 3.586 1.00 92.56 360 PHE A C 1
ATOM 2389 O O . PHE A 1 360 ? -7.039 -4.108 3.012 1.00 92.56 360 PHE A O 1
ATOM 2396 N N . VAL A 1 361 ? -8.312 -4.436 4.848 1.00 91.94 361 VAL A N 1
ATOM 2397 C CA . VAL A 1 361 ? -7.290 -5.055 5.693 1.00 91.94 361 VAL A CA 1
ATOM 2398 C C . VAL A 1 361 ? -7.797 -6.395 6.208 1.00 91.94 361 VAL A C 1
ATOM 2400 O O . VAL A 1 361 ? -8.811 -6.434 6.903 1.00 91.94 361 VAL A O 1
ATOM 2403 N N . ASP A 1 362 ? -7.056 -7.469 5.941 1.00 91.19 362 ASP A N 1
ATOM 2404 C CA . ASP A 1 362 ? -7.352 -8.812 6.455 1.00 91.19 362 ASP A CA 1
ATOM 2405 C C . ASP A 1 362 ? -6.127 -9.418 7.151 1.00 91.19 362 ASP A C 1
ATOM 2407 O O . ASP A 1 362 ? -5.082 -9.634 6.530 1.00 91.19 362 ASP A O 1
ATOM 2411 N N . THR A 1 363 ? -6.280 -9.688 8.451 1.00 90.50 363 THR A N 1
ATOM 2412 C CA . THR A 1 363 ? -5.335 -10.439 9.297 1.00 90.50 363 THR A CA 1
ATOM 2413 C C . THR A 1 363 ? -5.990 -11.663 9.948 1.00 90.50 363 THR A C 1
ATOM 2415 O O . THR A 1 363 ? -5.473 -12.212 10.925 1.00 90.50 363 THR A O 1
ATOM 2418 N N . THR A 1 364 ? -7.148 -12.103 9.443 1.00 87.38 364 THR A N 1
ATOM 2419 C CA . THR A 1 364 ? -7.888 -13.262 9.978 1.00 87.38 364 THR A CA 1
ATOM 2420 C C . THR A 1 364 ? -7.184 -14.584 9.714 1.00 87.38 364 THR A C 1
ATOM 2422 O O . THR A 1 364 ? -7.418 -15.560 10.421 1.00 87.38 364 THR A O 1
ATOM 2425 N N . GLY A 1 365 ? -6.343 -14.624 8.679 1.00 80.06 365 GLY A N 1
ATOM 2426 C CA . GLY A 1 365 ? -5.711 -15.849 8.212 1.00 80.06 365 GLY A CA 1
ATOM 2427 C C . GLY A 1 365 ? -6.645 -16.770 7.420 1.00 80.06 365 GLY A C 1
ATOM 2428 O O . GLY A 1 365 ? -6.169 -17.772 6.895 1.00 80.06 365 GLY A O 1
ATOM 2429 N N . ALA A 1 366 ? -7.936 -16.441 7.263 1.00 80.06 366 ALA A N 1
ATOM 2430 C CA . ALA A 1 366 ? -8.926 -17.306 6.611 1.00 80.06 366 ALA A CA 1
ATOM 2431 C C . ALA A 1 366 ? -8.601 -17.574 5.133 1.00 80.06 366 ALA A C 1
ATOM 2433 O O . ALA A 1 366 ? -8.725 -18.696 4.649 1.00 80.06 366 ALA A O 1
ATOM 2434 N N . THR A 1 367 ? -8.129 -16.549 4.429 1.00 70.44 367 THR A N 1
ATOM 2435 C CA . THR A 1 367 ? -7.729 -16.622 3.017 1.00 70.44 367 THR A CA 1
ATOM 2436 C C . THR A 1 367 ? -6.345 -17.239 2.819 1.00 70.44 367 THR A C 1
ATOM 2438 O O . THR A 1 367 ? -6.020 -17.693 1.726 1.00 70.44 367 THR A O 1
ATOM 2441 N N . THR A 1 368 ? -5.523 -17.275 3.871 1.00 71.31 368 THR A N 1
ATOM 2442 C CA . THR A 1 368 ? -4.100 -17.630 3.780 1.00 71.31 368 THR A CA 1
ATOM 2443 C C . THR A 1 368 ? -3.720 -18.902 4.541 1.00 71.31 368 THR A C 1
ATOM 2445 O O . THR A 1 368 ? -2.581 -19.351 4.430 1.00 71.31 368 THR A O 1
ATOM 2448 N N . GLY A 1 369 ? -4.647 -19.491 5.308 1.00 77.88 369 GLY A N 1
ATOM 2449 C CA . GLY A 1 369 ? -4.401 -20.651 6.171 1.00 77.88 369 GLY A CA 1
ATOM 2450 C C . GLY A 1 369 ? -3.523 -20.347 7.391 1.00 77.88 369 GLY A C 1
ATOM 2451 O O . GLY A 1 369 ? -2.881 -21.251 7.923 1.00 77.88 369 GLY A O 1
ATOM 2452 N N . ARG A 1 370 ? -3.436 -19.078 7.810 1.00 76.88 370 ARG A N 1
ATOM 2453 C CA . ARG A 1 370 ? -2.487 -18.611 8.837 1.00 76.88 370 ARG A CA 1
ATOM 2454 C C . ARG A 1 370 ? -3.124 -18.428 10.210 1.00 76.88 370 ARG A C 1
ATOM 2456 O O . ARG A 1 370 ? -4.341 -18.269 10.295 1.00 76.88 370 ARG A O 1
ATOM 2463 N N . PRO A 1 371 ? -2.308 -18.382 11.283 1.00 85.50 371 PRO A N 1
ATOM 2464 C CA . PRO A 1 371 ? -2.782 -17.941 12.582 1.00 85.50 371 PRO A CA 1
ATOM 2465 C C . PRO A 1 371 ? -3.388 -16.531 12.483 1.00 85.50 371 PRO A C 1
ATOM 2467 O O . PRO A 1 371 ? -2.762 -15.651 11.885 1.00 85.50 371 PRO A O 1
ATOM 2470 N N . PRO A 1 372 ? -4.566 -16.300 13.078 1.00 88.56 372 PRO A N 1
ATOM 2471 C CA . PRO A 1 372 ? -5.150 -14.970 13.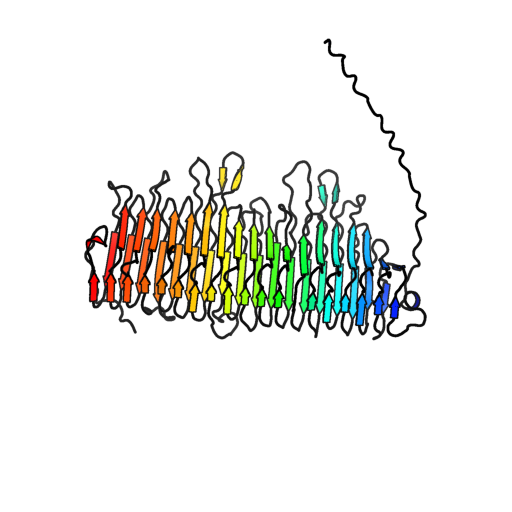170 1.00 88.56 372 PRO A CA 1
ATOM 2472 C C . PRO A 1 372 ? -4.223 -14.034 13.961 1.00 88.56 372 PRO A C 1
ATOM 2474 O O . PRO A 1 372 ? -3.654 -14.451 14.975 1.00 88.56 372 PRO A O 1
ATOM 2477 N N . ALA A 1 373 ? -4.094 -12.765 13.564 1.00 93.31 373 ALA A N 1
ATOM 2478 C CA . ALA A 1 373 ? -3.328 -11.786 14.346 1.00 93.31 373 ALA A CA 1
ATOM 2479 C C . ALA A 1 373 ? -3.978 -10.401 14.425 1.00 93.31 373 ALA A C 1
ATOM 2481 O O . ALA A 1 373 ? -5.057 -10.153 13.884 1.00 93.31 373 ALA A O 1
ATOM 2482 N N . SER A 1 374 ? -3.324 -9.496 15.152 1.00 94.25 374 SER A N 1
ATOM 2483 C CA . SER A 1 374 ? -3.870 -8.190 15.507 1.00 94.25 374 SER A CA 1
ATOM 2484 C C . SER A 1 374 ? -3.630 -7.111 14.449 1.00 94.25 374 SER A C 1
ATOM 2486 O O . SER A 1 374 ? -2.721 -7.191 13.615 1.00 94.25 374 SER A O 1
ATOM 2488 N N . CYS A 1 375 ? -4.452 -6.067 14.537 1.00 97.31 375 CYS A N 1
ATOM 2489 C CA . CYS A 1 375 ? -4.296 -4.804 13.832 1.00 97.31 375 CYS A CA 1
ATOM 2490 C C . CYS A 1 375 ? -3.943 -3.700 14.840 1.00 9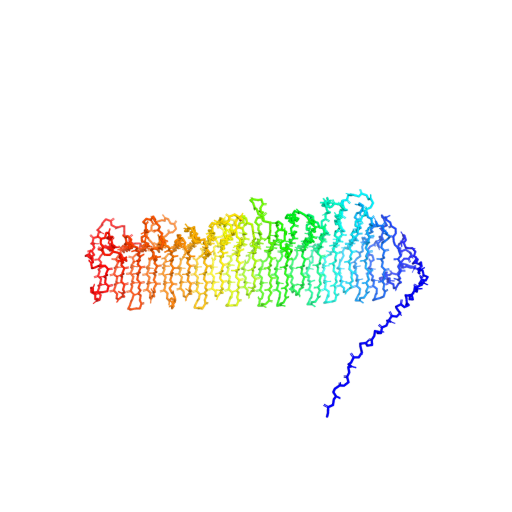7.31 375 CYS A C 1
ATOM 2492 O O . CYS A 1 375 ? -4.760 -3.349 15.691 1.00 97.31 375 CYS A O 1
ATOM 2494 N N . ASN A 1 376 ? -2.752 -3.117 14.730 1.00 97.19 376 ASN A N 1
ATOM 2495 C CA . ASN A 1 376 ? -2.310 -1.994 15.556 1.00 97.19 376 ASN A CA 1
ATOM 2496 C C . ASN A 1 376 ? -2.235 -0.725 14.705 1.00 97.19 376 ASN A C 1
ATOM 2498 O O . ASN A 1 376 ? -1.443 -0.645 13.767 1.00 97.19 376 ASN A O 1
ATOM 2502 N N . LEU A 1 377 ? -3.056 0.272 15.019 1.00 96.31 377 LEU A N 1
ATOM 2503 C CA . LEU A 1 377 ? -3.219 1.494 14.241 1.00 96.31 377 LEU A CA 1
ATOM 2504 C C . LEU A 1 377 ? -2.776 2.707 15.063 1.00 96.31 377 LEU A C 1
ATOM 2506 O O . LEU A 1 377 ? -3.460 3.119 15.994 1.00 96.31 377 LEU A O 1
ATOM 2510 N N . SER A 1 378 ? -1.648 3.307 14.696 1.00 96.19 378 SER A N 1
ATOM 2511 C CA . SER A 1 378 ? -1.151 4.557 15.289 1.00 96.19 378 SER A CA 1
ATOM 2512 C C . SER A 1 378 ? -1.088 5.723 14.304 1.00 96.19 378 SER A C 1
ATOM 2514 O O . SER A 1 378 ? -0.915 6.864 14.725 1.00 96.19 378 SER A O 1
ATOM 2516 N N . GLY A 1 379 ? -1.217 5.451 13.004 1.00 95.44 379 GLY A N 1
ATOM 2517 C CA . GLY A 1 379 ? -1.137 6.451 11.940 1.00 95.44 379 GLY A CA 1
ATOM 2518 C C . GLY A 1 379 ? -2.476 7.048 11.516 1.00 95.44 379 GLY A C 1
ATOM 2519 O O . GLY A 1 379 ? -3.470 7.016 12.244 1.00 95.44 379 GLY A O 1
ATOM 2520 N N . LYS A 1 380 ? -2.491 7.610 10.305 1.00 96.19 380 LYS A N 1
ATOM 2521 C CA . LYS A 1 380 ? -3.672 8.241 9.705 1.00 96.19 380 LYS A CA 1
ATOM 2522 C C . LYS A 1 380 ? -4.156 7.468 8.485 1.00 96.19 380 LYS A C 1
ATOM 2524 O O . LYS A 1 380 ? -3.355 7.105 7.629 1.00 96.19 380 LYS A O 1
ATOM 2529 N N . ILE A 1 381 ? -5.463 7.297 8.377 1.00 96.12 381 ILE A N 1
ATOM 2530 C CA . ILE A 1 381 ? -6.158 6.744 7.219 1.00 96.12 381 ILE A CA 1
ATOM 2531 C C . ILE A 1 381 ? -7.151 7.798 6.739 1.00 96.12 381 ILE A C 1
ATOM 2533 O O . ILE A 1 381 ? -7.933 8.316 7.535 1.00 96.12 381 ILE A O 1
ATOM 2537 N N . ALA A 1 382 ? -7.113 8.130 5.454 1.00 93.75 382 ALA A N 1
ATOM 2538 C CA . ALA A 1 382 ? -8.009 9.098 4.839 1.00 93.75 382 ALA A CA 1
ATOM 2539 C C . ALA A 1 382 ? -8.544 8.557 3.509 1.00 93.75 382 ALA A C 1
ATOM 2541 O O . ALA A 1 382 ? -7.784 8.428 2.550 1.00 93.75 382 ALA A O 1
ATOM 2542 N N . LEU A 1 383 ? -9.844 8.270 3.451 1.00 92.12 383 LEU A N 1
ATOM 2543 C CA . LEU A 1 383 ? -10.552 7.870 2.235 1.00 92.12 383 LEU A CA 1
ATOM 2544 C C . LEU A 1 383 ? -11.480 9.019 1.842 1.00 92.12 383 LEU A C 1
ATOM 2546 O O . LEU A 1 383 ? -12.505 9.234 2.492 1.00 92.12 383 LEU A O 1
ATOM 2550 N N . LYS A 1 384 ? -11.085 9.816 0.843 1.00 89.56 384 LYS A N 1
ATOM 2551 C CA . LYS A 1 384 ? -11.734 11.106 0.561 1.00 89.56 384 LYS A CA 1
ATOM 2552 C C . LYS A 1 384 ? -12.294 11.193 -0.839 1.00 89.56 384 LYS A C 1
ATOM 2554 O O . LYS A 1 384 ? -11.547 11.033 -1.796 1.00 89.56 384 LYS A O 1
ATOM 2559 N N . ALA A 1 385 ? -13.576 11.519 -0.956 1.00 86.88 385 ALA A N 1
ATOM 2560 C CA . ALA A 1 385 ? -14.206 11.869 -2.224 1.00 86.88 385 ALA A CA 1
ATOM 2561 C C . ALA A 1 385 ? -14.452 13.375 -2.316 1.00 86.88 385 ALA A C 1
ATOM 2563 O O . ALA A 1 385 ? -14.695 14.066 -1.318 1.00 86.88 385 ALA A O 1
ATOM 2564 N N . SER A 1 386 ? -14.422 13.887 -3.540 1.00 83.00 386 SER A N 1
ATOM 2565 C CA . SER A 1 386 ? -14.890 15.233 -3.839 1.00 83.00 386 SER A CA 1
ATOM 2566 C C . SER A 1 386 ? -15.776 15.233 -5.074 1.00 83.00 386 SER A C 1
ATOM 2568 O O . SER A 1 386 ? -15.420 14.611 -6.073 1.00 83.00 386 SER A O 1
ATOM 2570 N N . ALA A 1 387 ? -16.903 15.942 -4.992 1.00 75.38 387 ALA A N 1
ATOM 2571 C CA . ALA A 1 387 ? -17.823 16.114 -6.108 1.00 75.38 387 ALA A CA 1
ATOM 2572 C C . ALA A 1 387 ? -17.094 16.676 -7.337 1.00 75.38 387 ALA A C 1
ATOM 2574 O O . ALA A 1 387 ? -16.307 17.627 -7.228 1.00 75.38 387 ALA A O 1
ATOM 2575 N N . GLN A 1 388 ? -17.386 16.113 -8.509 1.00 74.44 388 GLN A N 1
ATOM 2576 C CA . GLN A 1 388 ? -16.788 16.549 -9.765 1.00 74.44 388 GLN A CA 1
ATOM 2577 C C . GLN A 1 388 ? -17.802 17.355 -10.594 1.00 74.44 388 GLN A C 1
ATOM 2579 O O . GLN A 1 388 ? -18.933 16.906 -10.795 1.00 74.44 388 GLN A O 1
ATOM 2584 N N . PRO A 1 389 ? -17.432 18.540 -11.116 1.00 68.50 389 PRO A N 1
ATOM 2585 C CA . PRO A 1 389 ? -18.276 19.252 -12.067 1.00 68.50 389 PRO A CA 1
ATOM 2586 C C . PRO A 1 389 ? -18.343 18.480 -13.395 1.00 68.50 389 PRO A C 1
ATOM 2588 O O . PRO A 1 389 ? -17.317 18.256 -14.035 1.00 68.50 389 PRO A O 1
ATOM 2591 N N . LEU A 1 390 ? -19.552 18.123 -13.835 1.00 66.31 390 LEU A N 1
ATOM 2592 C CA . LEU A 1 390 ? -19.818 17.389 -15.083 1.00 66.31 390 LEU A CA 1
ATOM 2593 C C . LEU A 1 390 ? -19.906 18.306 -16.321 1.00 66.31 390 LEU A C 1
ATOM 2595 O O . LEU A 1 390 ? -20.109 17.837 -17.440 1.00 66.31 390 LEU A O 1
ATOM 2599 N N . GLY A 1 391 ? -19.748 19.622 -16.141 1.00 64.81 391 GLY A N 1
ATOM 2600 C CA . GLY A 1 391 ? -20.063 20.624 -17.164 1.00 64.81 391 GLY A CA 1
ATOM 2601 C C . GLY A 1 391 ? -21.553 20.994 -17.165 1.00 64.81 391 GLY A C 1
ATOM 2602 O O . GLY A 1 391 ? -22.368 20.355 -16.509 1.00 64.81 391 GLY A O 1
ATOM 2603 N N . PHE A 1 392 ? -21.913 22.087 -17.846 1.00 64.25 392 PHE A N 1
ATOM 2604 C CA . PHE A 1 392 ? -23.294 22.613 -17.928 1.00 64.25 392 PHE A CA 1
ATOM 2605 C C . PHE A 1 392 ? -23.974 22.957 -16.587 1.00 64.25 392 PHE A C 1
ATOM 2607 O O . PHE A 1 392 ? -25.190 23.101 -16.531 1.00 64.25 392 PHE A O 1
ATOM 2614 N N . GLY A 1 393 ? -23.193 23.138 -15.518 1.00 62.06 393 GLY A N 1
ATOM 2615 C CA . GLY A 1 393 ? -23.707 23.495 -14.193 1.00 62.06 393 GLY A CA 1
ATOM 2616 C C . GLY A 1 393 ? -24.159 22.312 -13.333 1.00 62.06 393 GLY A C 1
ATOM 2617 O O . GLY A 1 393 ? -24.612 22.556 -12.223 1.00 62.06 393 GLY A O 1
ATOM 2618 N N . ALA A 1 394 ? -24.000 21.068 -13.798 1.00 64.19 394 ALA A N 1
ATOM 2619 C CA . ALA A 1 394 ? -24.251 19.869 -12.998 1.00 64.19 394 ALA A CA 1
ATOM 2620 C C . ALA A 1 394 ? -22.965 19.372 -12.312 1.00 64.19 394 ALA A C 1
ATOM 2622 O O . ALA A 1 394 ? -21.873 19.443 -12.889 1.00 64.19 394 ALA A O 1
ATOM 2623 N N . SER A 1 395 ? -23.090 18.828 -11.102 1.00 65.12 395 SER A N 1
ATOM 2624 C CA . SER A 1 395 ? -22.028 18.079 -10.417 1.00 65.12 395 SER A CA 1
ATOM 2625 C C . SER A 1 395 ? -22.483 16.661 -10.103 1.00 65.12 395 SER A C 1
ATOM 2627 O O . SER A 1 395 ? -23.605 16.480 -9.634 1.00 65.12 395 SER A O 1
ATOM 2629 N N . ALA A 1 396 ? -21.611 15.673 -10.307 1.00 72.00 396 ALA A N 1
ATOM 2630 C CA . ALA A 1 396 ? -21.831 14.347 -9.746 1.00 72.00 396 ALA A CA 1
ATOM 2631 C C . ALA A 1 396 ? -21.540 14.402 -8.237 1.00 72.00 396 ALA A C 1
ATOM 2633 O O . ALA A 1 396 ? -20.473 14.908 -7.856 1.00 72.00 396 ALA A O 1
ATOM 2634 N N . PRO A 1 397 ? -22.464 13.940 -7.375 1.00 71.25 397 PRO A N 1
ATOM 2635 C CA . PRO A 1 397 ? -22.187 13.829 -5.952 1.00 71.25 397 PRO A CA 1
ATOM 2636 C C . PRO A 1 397 ? -21.047 12.831 -5.738 1.00 71.25 397 PRO A C 1
ATOM 2638 O O . PRO A 1 397 ? -20.983 11.798 -6.399 1.00 71.25 397 PRO A O 1
ATOM 2641 N N . GLY A 1 398 ? -20.131 13.154 -4.827 1.00 76.44 398 GLY A N 1
ATOM 2642 C CA . GLY A 1 398 ? -19.114 12.197 -4.405 1.00 76.44 398 GLY A CA 1
ATOM 2643 C C . GLY A 1 398 ? -19.680 11.267 -3.335 1.00 76.44 398 GLY A C 1
ATOM 2644 O O . GLY A 1 398 ? -20.351 11.730 -2.419 1.00 76.44 398 GLY A O 1
ATOM 2645 N N . THR A 1 399 ? -19.366 9.983 -3.406 1.00 80.81 399 THR A N 1
ATOM 2646 C CA . THR A 1 399 ? -19.611 8.990 -2.358 1.00 80.81 399 THR A CA 1
ATOM 2647 C C . THR A 1 399 ? -18.285 8.668 -1.678 1.00 80.81 399 THR A C 1
ATOM 2649 O O . THR A 1 399 ? -17.290 8.414 -2.353 1.00 80.81 399 THR A O 1
ATOM 2652 N N . GLY A 1 400 ? -18.220 8.697 -0.349 1.00 80.25 400 GLY A N 1
ATOM 2653 C CA . GLY A 1 400 ? -17.024 8.316 0.401 1.00 80.25 400 GLY A CA 1
ATOM 2654 C C . GLY A 1 400 ? -16.663 6.838 0.195 1.00 80.25 400 GLY A C 1
ATOM 2655 O O . GLY A 1 400 ? -17.484 6.038 -0.242 1.00 80.25 400 GLY A O 1
ATOM 2656 N N . GLY A 1 401 ? -15.415 6.470 0.490 1.00 86.56 401 GLY A N 1
ATOM 2657 C CA . GLY A 1 401 ? -14.921 5.107 0.271 1.00 86.56 401 GLY A CA 1
ATOM 2658 C C . GLY A 1 401 ? -15.370 4.130 1.357 1.00 86.56 401 GLY A C 1
ATOM 2659 O O . GLY A 1 401 ? -15.884 4.538 2.395 1.00 86.56 401 GLY A O 1
ATOM 2660 N N . ALA A 1 402 ? -15.130 2.838 1.162 1.00 91.31 402 ALA A N 1
ATOM 2661 C CA . ALA A 1 402 ? -15.326 1.833 2.201 1.00 91.31 402 ALA A CA 1
ATOM 2662 C C . ALA A 1 402 ? -13.993 1.470 2.865 1.00 91.31 402 ALA A C 1
ATOM 2664 O O . ALA A 1 402 ? -13.031 1.083 2.198 1.00 91.31 402 ALA A O 1
ATOM 2665 N N . LEU A 1 403 ? -13.944 1.565 4.191 1.00 94.81 403 LEU A N 1
ATOM 2666 C CA . LEU A 1 403 ? -12.877 1.012 5.014 1.00 94.81 403 LEU A CA 1
ATOM 2667 C C . LEU A 1 403 ? -13.359 -0.288 5.651 1.00 94.81 403 LEU A C 1
ATOM 2669 O O . LEU A 1 403 ? -14.364 -0.277 6.357 1.00 94.81 403 LEU A O 1
ATOM 2673 N N . GLN A 1 404 ? -12.608 -1.371 5.479 1.00 95.56 404 GLN A N 1
ATOM 2674 C CA . GLN A 1 404 ? -12.884 -2.641 6.134 1.00 95.56 404 GLN A CA 1
ATOM 2675 C C . GLN A 1 404 ? -11.638 -3.183 6.836 1.00 95.56 404 GLN A C 1
ATOM 2677 O O . GLN A 1 404 ? -10.602 -3.404 6.209 1.00 95.56 404 GLN A O 1
ATOM 2682 N N . PHE A 1 405 ? -11.766 -3.434 8.137 1.00 95.12 405 PHE A N 1
ATOM 2683 C CA . PHE A 1 405 ? -10.788 -4.152 8.947 1.00 95.12 405 PHE A CA 1
ATOM 2684 C C . PHE A 1 405 ? -11.361 -5.500 9.370 1.00 95.12 405 PHE A C 1
ATOM 2686 O O . PHE A 1 405 ? -12.354 -5.550 10.090 1.00 95.12 405 PHE A O 1
ATOM 2693 N N . ALA A 1 406 ? -10.706 -6.584 8.972 1.00 94.56 406 ALA A N 1
ATOM 2694 C CA . ALA A 1 406 ? -10.954 -7.933 9.457 1.00 94.56 406 ALA A CA 1
ATOM 2695 C C . ALA A 1 406 ? -9.727 -8.401 10.255 1.00 94.56 406 ALA A C 1
ATOM 2697 O O . ALA A 1 406 ? -8.755 -8.913 9.702 1.00 94.56 406 ALA A O 1
ATOM 2698 N N . CYS A 1 407 ? -9.753 -8.173 11.566 1.00 94.88 407 CYS A N 1
ATOM 2699 C CA . CYS A 1 407 ? -8.639 -8.448 12.464 1.00 94.88 407 CYS A CA 1
ATOM 2700 C C . CYS A 1 407 ? -8.795 -9.818 13.127 1.00 94.88 407 CYS A C 1
ATOM 2702 O O . CYS A 1 407 ? -9.774 -10.094 13.821 1.00 94.88 407 CYS A O 1
ATOM 2704 N N . GLY A 1 408 ? -7.803 -10.682 12.935 1.00 92.19 408 GLY A N 1
ATOM 2705 C CA . GLY A 1 408 ? -7.830 -12.054 13.428 1.00 92.19 408 GLY A CA 1
ATOM 2706 C C . GLY A 1 408 ? -7.845 -12.203 14.949 1.00 92.19 408 GLY A C 1
ATOM 2707 O O . GLY A 1 408 ? -8.366 -13.192 15.453 1.00 92.19 408 GLY A O 1
ATOM 2708 N N . THR A 1 409 ? -7.301 -11.237 15.690 1.00 94.12 409 THR A N 1
ATOM 2709 C CA . THR A 1 409 ? -7.369 -11.216 17.159 1.00 94.12 409 THR A CA 1
ATOM 2710 C C . THR A 1 409 ? -7.884 -9.876 17.662 1.00 94.12 409 THR A C 1
ATOM 2712 O O . THR A 1 409 ? -9.085 -9.703 17.795 1.00 94.12 409 THR A O 1
ATOM 2715 N N . THR A 1 410 ? -7.024 -8.903 17.935 1.00 95.31 410 THR A N 1
ATOM 2716 C CA . THR A 1 410 ? -7.427 -7.598 18.475 1.00 95.31 410 THR A CA 1
ATOM 2717 C C . THR A 1 410 ? -7.285 -6.490 17.443 1.00 95.31 410 THR A C 1
ATOM 2719 O O . THR A 1 410 ? -6.437 -6.560 16.550 1.00 95.31 410 THR A O 1
ATOM 2722 N N . LEU A 1 411 ? -8.082 -5.431 17.595 1.00 96.94 411 LEU A N 1
ATOM 2723 C CA . LEU A 1 411 ? -7.813 -4.147 16.953 1.00 96.94 411 LEU A CA 1
ATOM 2724 C C . LEU A 1 411 ? -7.499 -3.109 18.026 1.00 96.94 411 LEU A C 1
ATOM 2726 O O . LEU A 1 411 ? -8.296 -2.883 18.933 1.00 96.94 411 LEU A O 1
ATOM 2730 N N . THR A 1 412 ? -6.345 -2.459 17.907 1.00 96.94 412 THR A N 1
ATOM 2731 C CA . THR A 1 412 ? -5.940 -1.366 18.793 1.00 96.94 412 THR A CA 1
ATOM 2732 C C . THR A 1 412 ? -5.667 -0.127 17.968 1.00 96.94 412 THR A C 1
ATOM 2734 O O . THR A 1 412 ? -4.723 -0.099 17.186 1.00 96.94 412 THR A O 1
ATOM 2737 N N . MET A 1 413 ? -6.457 0.920 18.167 1.00 96.06 413 MET A N 1
ATOM 2738 C CA . MET A 1 413 ? -6.226 2.236 17.592 1.00 96.06 413 MET A CA 1
ATOM 2739 C C . MET A 1 413 ? -5.698 3.166 18.683 1.00 96.06 413 MET A C 1
ATOM 2741 O O . MET A 1 413 ? -6.416 3.484 19.628 1.00 96.06 413 MET A O 1
ATOM 2745 N N . SER A 1 414 ? -4.431 3.570 18.601 1.00 94.38 414 SER A N 1
ATOM 2746 C CA . SER A 1 414 ? -3.780 4.350 19.656 1.00 94.38 414 SER A CA 1
ATOM 2747 C C . SER A 1 414 ? -4.243 5.807 19.677 1.00 94.38 414 SER A C 1
ATOM 2749 O O . SER A 1 414 ? -4.747 6.344 18.689 1.00 94.38 414 SER A O 1
ATOM 2751 N N . THR A 1 415 ? -3.978 6.494 20.786 1.00 90.44 415 THR A N 1
ATOM 2752 C CA . THR A 1 415 ? -4.123 7.951 20.870 1.00 90.44 415 THR A CA 1
ATOM 2753 C C . THR A 1 415 ? -3.309 8.634 19.769 1.00 90.44 415 THR A C 1
ATOM 2755 O O . THR A 1 415 ? -2.149 8.291 19.538 1.00 90.44 415 THR A O 1
ATOM 2758 N N . GLY A 1 416 ? -3.931 9.574 19.055 1.00 89.19 416 GLY A N 1
ATOM 2759 C CA . GLY A 1 416 ? -3.331 10.277 17.914 1.00 89.19 416 GLY A CA 1
ATOM 2760 C C . GLY A 1 416 ? -3.539 9.610 16.549 1.00 89.19 416 GLY A C 1
ATOM 2761 O O . GLY A 1 416 ? -3.357 10.283 15.532 1.00 89.19 416 GLY A O 1
ATOM 2762 N N . ALA A 1 417 ? -3.981 8.347 16.509 1.00 94.75 417 ALA A N 1
ATOM 2763 C CA . ALA A 1 417 ? -4.423 7.720 15.269 1.00 94.75 417 ALA A CA 1
ATOM 2764 C C . ALA A 1 417 ? -5.711 8.384 14.760 1.00 94.75 417 AL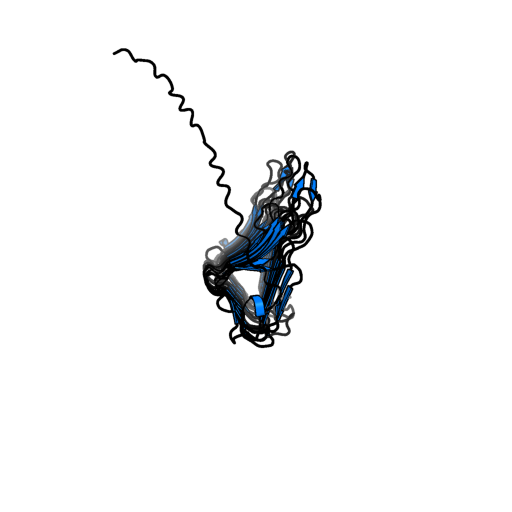A A C 1
ATOM 2766 O O . ALA A 1 417 ? -6.521 8.881 15.551 1.00 94.75 417 ALA A O 1
ATOM 2767 N N . ALA A 1 418 ? -5.910 8.399 13.442 1.00 95.25 418 ALA A N 1
ATOM 2768 C CA . ALA A 1 418 ? -7.104 8.985 12.841 1.00 95.25 418 ALA A CA 1
ATOM 2769 C C . ALA A 1 418 ? -7.576 8.203 11.615 1.00 95.25 418 ALA A C 1
ATOM 2771 O O . ALA A 1 418 ? -6.778 7.891 10.739 1.00 95.25 418 ALA A O 1
ATOM 2772 N N . ILE A 1 419 ? -8.878 7.964 11.529 1.00 95.50 419 ILE A N 1
ATOM 2773 C CA . ILE A 1 419 ? -9.582 7.433 10.366 1.00 95.50 419 ILE A CA 1
ATOM 2774 C C . ILE A 1 419 ? -10.579 8.501 9.914 1.00 95.50 419 ILE A C 1
ATOM 2776 O O . ILE A 1 419 ? -11.413 8.943 10.703 1.00 95.50 419 ILE A O 1
ATOM 2780 N N . ASP A 1 420 ? -10.481 8.921 8.657 1.00 93.75 420 ASP A N 1
ATOM 2781 C CA . ASP A 1 420 ? -11.341 9.931 8.038 1.00 93.75 420 ASP A CA 1
ATOM 2782 C C . ASP A 1 420 ? -11.881 9.409 6.704 1.00 93.75 420 ASP A C 1
ATOM 2784 O O . ASP A 1 420 ? -11.166 9.384 5.703 1.00 93.75 420 ASP A O 1
ATOM 2788 N N . VAL A 1 421 ? -13.140 8.977 6.703 1.00 93.00 421 VAL A N 1
ATOM 2789 C CA . VAL A 1 421 ? -13.860 8.522 5.511 1.00 93.00 421 VAL A CA 1
ATOM 2790 C C . VAL A 1 421 ? -14.881 9.588 5.131 1.00 93.00 421 VAL A C 1
ATOM 2792 O O . VAL A 1 421 ? -16.015 9.590 5.608 1.00 93.00 421 VAL A O 1
ATOM 2795 N N . SER A 1 422 ? -14.467 10.555 4.317 1.00 89.62 422 SER A N 1
ATOM 2796 C CA . SER A 1 422 ? -15.280 11.740 4.042 1.00 89.62 422 SER A CA 1
ATOM 2797 C C . SER A 1 422 ? -15.539 11.986 2.566 1.00 89.62 422 SER A C 1
ATOM 2799 O O . SER A 1 422 ? -14.731 11.668 1.699 1.00 89.62 422 SER A O 1
ATOM 2801 N N . ALA A 1 423 ? -16.679 12.603 2.284 1.00 87.69 423 ALA A N 1
ATOM 2802 C CA . ALA A 1 423 ? -16.986 13.159 0.982 1.00 87.69 423 ALA A CA 1
ATOM 2803 C C . ALA A 1 423 ? -17.315 14.642 1.122 1.00 87.69 423 ALA A C 1
ATOM 2805 O O . ALA A 1 423 ? -17.892 15.091 2.115 1.00 87.69 423 ALA A O 1
ATOM 2806 N N . SER A 1 424 ? -16.895 15.426 0.137 1.00 84.31 424 SER A N 1
ATOM 2807 C CA . SER A 1 424 ? -17.046 16.877 0.159 1.00 84.31 424 SER A CA 1
ATOM 2808 C C . SER A 1 424 ? -17.446 17.424 -1.203 1.00 84.31 424 SER A C 1
ATOM 2810 O O . SER A 1 424 ? -17.178 16.824 -2.238 1.00 84.31 424 SER A O 1
ATOM 2812 N N . GLY A 1 425 ? -18.061 18.601 -1.204 1.00 71.88 425 GLY A N 1
ATOM 2813 C CA . GLY A 1 425 ? -18.568 19.229 -2.418 1.00 71.88 425 GLY A CA 1
ATOM 2814 C C . GLY A 1 425 ? -20.065 19.011 -2.619 1.00 71.88 425 GLY A C 1
ATOM 2815 O O . GLY A 1 425 ? -20.723 18.278 -1.877 1.00 71.88 425 GLY A O 1
ATOM 2816 N N . GLY A 1 426 ? -20.591 19.746 -3.586 1.00 58.19 426 GLY A N 1
ATOM 2817 C CA . GLY A 1 426 ? -22.002 19.833 -3.930 1.00 58.19 426 GLY A CA 1
ATOM 2818 C C . GLY A 1 426 ? -22.254 21.135 -4.677 1.00 58.19 426 GLY A C 1
ATOM 2819 O O . GLY A 1 426 ? -21.527 22.116 -4.485 1.00 58.19 426 GLY A O 1
ATOM 2820 N N . ASP A 1 427 ? -23.226 21.136 -5.577 1.00 53.94 427 ASP A N 1
ATOM 2821 C CA . ASP A 1 427 ? -23.621 22.343 -6.289 1.00 53.94 427 ASP A CA 1
ATOM 2822 C C . ASP A 1 427 ? -24.617 23.180 -5.471 1.00 53.94 427 ASP A C 1
ATOM 2824 O O . ASP A 1 427 ? -25.198 22.746 -4.474 1.00 53.94 427 ASP A O 1
ATOM 2828 N N . ALA A 1 428 ? -24.836 24.417 -5.916 1.00 46.09 428 ALA A N 1
ATOM 2829 C CA . ALA A 1 428 ? -25.863 25.291 -5.353 1.00 46.09 428 ALA A CA 1
ATOM 2830 C C . ALA A 1 428 ? -27.297 24.758 -5.571 1.00 46.09 428 ALA A C 1
ATOM 2832 O O . ALA A 1 428 ? -28.239 25.352 -5.051 1.00 46.09 428 ALA A O 1
ATOM 2833 N N . SER A 1 429 ? -27.466 23.675 -6.345 1.00 51.81 429 SER A N 1
ATOM 2834 C CA . SER A 1 429 ? -28.761 23.066 -6.660 1.00 51.81 429 SER A CA 1
ATOM 2835 C C . SER A 1 429 ? -29.166 21.949 -5.687 1.00 51.81 429 SER A C 1
ATOM 2837 O O . SER A 1 429 ? -30.305 21.486 -5.733 1.00 51.81 429 SER A O 1
ATOM 2839 N N . GLY A 1 430 ? -28.293 21.598 -4.733 1.00 54.09 430 GLY A N 1
ATOM 2840 C CA . GLY A 1 430 ? -28.614 20.717 -3.608 1.00 54.09 430 GLY A CA 1
ATOM 2841 C C . GLY A 1 430 ? -28.095 19.283 -3.734 1.00 54.09 430 GLY A C 1
ATOM 2842 O O . GLY A 1 430 ? -28.496 18.438 -2.936 1.00 54.09 430 GLY A O 1
ATOM 2843 N N . GLY A 1 431 ? -27.202 18.988 -4.686 1.00 62.34 431 GLY A N 1
ATOM 2844 C CA . GLY A 1 431 ? -26.533 17.685 -4.762 1.00 62.34 431 GLY A CA 1
ATOM 2845 C C . GLY A 1 431 ? -25.479 17.525 -3.662 1.00 62.34 431 GLY A C 1
ATOM 2846 O O . GLY A 1 431 ? -24.332 17.924 -3.847 1.00 62.34 431 GLY A O 1
ATOM 2847 N N . GLY A 1 432 ? -25.854 16.981 -2.502 1.00 72.12 432 GLY A N 1
ATOM 2848 C CA . GLY A 1 432 ? -24.915 16.651 -1.423 1.00 72.12 432 GLY A CA 1
ATOM 2849 C C . GLY A 1 432 ? -24.037 15.439 -1.759 1.00 72.12 432 GLY A C 1
ATOM 2850 O O . GLY A 1 432 ? -24.437 14.575 -2.528 1.00 72.12 432 GLY A O 1
ATOM 2851 N N . SER A 1 433 ? -22.837 15.373 -1.182 1.00 83.31 433 SER A N 1
ATOM 2852 C CA . SER A 1 433 ? -21.924 14.228 -1.296 1.00 83.31 433 SER A CA 1
ATOM 2853 C C . SER A 1 433 ? -22.095 13.295 -0.099 1.00 83.31 433 SER A C 1
ATOM 2855 O O . SER A 1 433 ? -22.020 13.749 1.046 1.00 83.31 433 SER A O 1
ATOM 2857 N N . ASP A 1 434 ? -22.302 12.009 -0.348 1.00 85.81 434 ASP A N 1
ATOM 2858 C CA . ASP A 1 434 ? -22.524 11.003 0.688 1.00 85.81 434 ASP A CA 1
ATOM 2859 C C . ASP A 1 434 ? -21.200 10.553 1.293 1.00 85.81 434 ASP A C 1
ATOM 2861 O O . ASP A 1 434 ? -20.231 10.308 0.580 1.00 85.81 434 ASP A O 1
ATOM 2865 N N . ALA A 1 435 ? -21.126 10.430 2.614 1.00 86.38 435 ALA A N 1
ATOM 2866 C CA . ALA A 1 435 ? -19.946 9.856 3.242 1.00 86.38 435 ALA A CA 1
ATOM 2867 C C . ALA A 1 435 ? -19.791 8.365 2.896 1.00 86.38 435 ALA A C 1
ATOM 2869 O O . ALA A 1 435 ? -20.664 7.740 2.300 1.00 86.38 435 ALA A O 1
ATOM 2870 N N . GLY A 1 436 ? -18.662 7.791 3.302 1.00 90.25 436 GLY A N 1
ATOM 2871 C CA . GLY A 1 436 ? -18.402 6.366 3.133 1.00 90.25 436 GLY A CA 1
ATOM 2872 C C . GLY A 1 436 ? -18.704 5.557 4.390 1.00 90.25 436 GLY A C 1
ATOM 2873 O O . GLY A 1 436 ? -19.351 6.039 5.325 1.00 90.25 436 GLY A O 1
ATOM 2874 N N . SER A 1 437 ? -18.187 4.333 4.425 1.00 93.50 437 SER A N 1
ATOM 2875 C CA . SER A 1 437 ? -18.397 3.391 5.523 1.00 93.50 437 SER A CA 1
ATOM 2876 C C . SER A 1 437 ? -17.091 2.982 6.200 1.00 93.50 437 SER A C 1
ATOM 2878 O O . SER A 1 437 ? -16.037 2.896 5.568 1.00 93.50 437 SER A O 1
ATOM 2880 N N . VAL A 1 438 ? -17.168 2.679 7.493 1.00 96.31 438 VAL A N 1
ATOM 2881 C CA . VAL A 1 438 ? -16.107 2.038 8.272 1.00 96.31 438 VAL A CA 1
ATOM 2882 C C . VAL A 1 438 ? -16.676 0.773 8.901 1.00 96.31 438 VAL A C 1
ATOM 2884 O O . VAL A 1 438 ? -17.540 0.863 9.763 1.00 96.31 438 VAL A O 1
ATOM 2887 N N . ASP A 1 439 ? -16.198 -0.395 8.485 1.00 96.50 439 ASP A N 1
ATOM 2888 C CA . ASP A 1 439 ? -16.541 -1.695 9.070 1.00 96.50 439 ASP A CA 1
ATOM 2889 C C . ASP A 1 439 ? -15.304 -2.283 9.755 1.00 96.50 439 ASP A C 1
ATOM 2891 O O . ASP A 1 439 ? -14.285 -2.564 9.121 1.00 96.50 439 ASP A O 1
ATOM 2895 N N . VAL A 1 440 ? -15.373 -2.437 11.071 1.00 95.44 440 VAL A N 1
ATOM 2896 C CA . VAL A 1 440 ? -14.316 -3.017 11.892 1.00 95.44 440 VAL A CA 1
ATOM 2897 C C . VAL A 1 440 ? -14.832 -4.299 12.514 1.00 95.44 440 VAL A C 1
ATOM 2899 O O . VAL A 1 440 ? -15.762 -4.274 13.312 1.00 95.44 440 VAL A O 1
ATOM 2902 N N . LYS A 1 441 ? -14.177 -5.415 12.210 1.00 94.75 441 LYS A N 1
ATOM 2903 C CA . LYS A 1 441 ? -14.454 -6.728 12.791 1.00 94.75 441 LYS A CA 1
ATOM 2904 C C . LYS A 1 441 ? -13.176 -7.280 13.392 1.00 94.75 441 LYS A C 1
ATOM 2906 O O . LYS A 1 441 ? -12.182 -7.436 12.688 1.00 94.75 441 LYS A O 1
ATOM 2911 N N . ALA A 1 442 ? -13.198 -7.591 14.681 1.00 94.38 442 ALA A N 1
ATOM 2912 C CA . ALA A 1 442 ? -12.109 -8.278 15.361 1.00 94.38 442 ALA A CA 1
ATOM 2913 C C . ALA A 1 442 ? -12.636 -9.529 16.067 1.00 94.38 442 ALA A C 1
ATOM 2915 O O . ALA A 1 442 ? -13.685 -9.484 16.698 1.00 94.38 442 ALA A O 1
ATOM 2916 N N . ALA A 1 443 ? -11.906 -10.645 16.007 1.00 91.44 443 ALA A N 1
ATOM 2917 C CA . ALA A 1 443 ? -12.301 -11.852 16.747 1.00 91.44 443 ALA A CA 1
ATOM 2918 C C . ALA A 1 443 ? -12.099 -11.724 18.271 1.00 91.44 443 ALA A C 1
ATOM 2920 O O . ALA A 1 443 ? -12.507 -12.600 19.023 1.00 91.44 443 ALA A O 1
ATOM 2921 N N . GLY A 1 444 ? -11.420 -10.668 18.714 1.00 93.31 444 GLY A N 1
ATOM 2922 C CA . GLY A 1 444 ? -11.099 -10.318 20.090 1.00 93.31 444 GLY A CA 1
ATOM 2923 C C . GLY A 1 444 ? -11.535 -8.892 20.422 1.00 93.31 444 GLY A C 1
ATOM 2924 O O . GLY A 1 444 ? -12.481 -8.364 19.841 1.00 93.31 444 GLY A O 1
ATOM 2925 N N . ALA A 1 445 ? -10.868 -8.264 21.390 1.00 94.25 445 ALA A N 1
ATOM 2926 C CA . ALA A 1 445 ? -11.217 -6.917 21.838 1.00 94.25 445 ALA A CA 1
ATOM 2927 C C . ALA A 1 445 ? -10.844 -5.825 20.815 1.00 94.25 445 ALA A C 1
ATOM 2929 O O . ALA A 1 445 ? -9.831 -5.920 20.110 1.00 94.25 445 ALA A O 1
ATOM 2930 N N . VAL A 1 446 ? -11.651 -4.763 20.794 1.00 96.31 446 VAL A N 1
ATOM 2931 C CA . VAL A 1 446 ? -11.463 -3.552 19.994 1.00 96.31 446 VAL A CA 1
ATOM 2932 C C . VAL A 1 446 ? -11.252 -2.350 20.914 1.00 96.31 446 VAL A C 1
ATOM 2934 O O . VAL A 1 446 ? -12.119 -1.999 21.714 1.00 96.31 446 VAL A O 1
ATOM 2937 N N . PHE A 1 447 ? -10.113 -1.677 20.760 1.00 95.44 447 PHE A N 1
ATOM 2938 C CA . PHE A 1 447 ? -9.755 -0.479 21.518 1.00 95.44 447 PHE A CA 1
ATOM 2939 C C . PHE A 1 447 ? -9.648 0.730 20.586 1.00 95.44 447 PHE A C 1
ATOM 2941 O O . PHE A 1 447 ? -8.774 0.781 19.722 1.00 95.44 447 PHE A O 1
ATOM 2948 N N . ILE A 1 448 ? -10.513 1.725 20.779 1.00 94.69 448 ILE A N 1
ATOM 2949 C CA . ILE A 1 448 ? -10.576 2.963 19.996 1.00 94.69 448 ILE A CA 1
ATOM 2950 C C . ILE A 1 448 ? -10.074 4.133 20.852 1.00 94.69 448 ILE A C 1
ATOM 2952 O O . ILE A 1 448 ? -10.840 4.838 21.511 1.00 94.69 448 ILE A O 1
ATOM 2956 N N . GLY A 1 449 ? -8.756 4.334 20.841 1.00 92.81 449 GLY A N 1
ATOM 2957 C CA . GLY A 1 449 ? -8.074 5.474 21.460 1.00 92.81 449 GLY A CA 1
ATOM 2958 C C . GLY A 1 449 ? -7.821 6.651 20.509 1.00 92.81 449 GLY A C 1
ATOM 2959 O O . GLY A 1 449 ? -7.476 7.733 20.977 1.00 92.81 449 GLY A O 1
ATOM 2960 N N . GLY A 1 450 ? -8.011 6.467 19.196 1.00 90.50 450 GLY A N 1
ATOM 2961 C CA . GLY A 1 450 ? -7.872 7.495 18.151 1.00 90.50 450 GLY A CA 1
ATOM 2962 C C . GLY A 1 450 ? -9.207 7.982 17.568 1.00 90.50 450 GLY A C 1
ATOM 2963 O O . GLY A 1 450 ? -10.275 7.510 17.955 1.00 90.50 450 GLY A O 1
ATOM 2964 N N . LYS A 1 451 ? -9.160 8.937 16.627 1.00 93.00 451 LYS A N 1
ATOM 2965 C CA . LYS A 1 451 ? -10.337 9.575 15.998 1.00 93.00 451 LYS A CA 1
ATOM 2966 C C . LYS A 1 451 ? -10.895 8.750 14.845 1.00 93.00 451 LYS A C 1
ATOM 2968 O O . LYS A 1 451 ? -10.132 8.361 13.971 1.00 93.00 451 LYS A O 1
ATOM 2973 N N . LEU A 1 452 ? -12.212 8.563 14.801 1.00 94.50 452 LEU A N 1
ATOM 2974 C CA . LEU A 1 452 ? -12.899 7.911 13.686 1.00 94.50 452 LEU A CA 1
ATOM 2975 C C . LEU A 1 452 ? -14.029 8.815 13.196 1.00 94.50 452 LEU A C 1
ATOM 2977 O O . LEU A 1 452 ? -14.941 9.134 13.955 1.00 94.50 452 LEU A O 1
ATOM 2981 N N . THR A 1 453 ? -13.958 9.255 11.941 1.00 93.25 453 THR A N 1
ATOM 2982 C CA . THR A 1 453 ? -14.987 10.104 11.336 1.00 93.25 453 THR A CA 1
ATOM 2983 C C . THR A 1 453 ? -15.461 9.583 9.996 1.00 93.25 453 THR A C 1
ATOM 2985 O O . THR A 1 453 ? -14.631 9.269 9.144 1.00 93.25 453 THR A O 1
ATOM 2988 N N . ALA A 1 454 ? -16.779 9.598 9.786 1.00 93.06 454 ALA A N 1
ATOM 2989 C CA . ALA A 1 454 ? -17.389 9.338 8.486 1.00 93.06 454 ALA A CA 1
ATOM 2990 C C . ALA A 1 454 ? -18.382 10.459 8.123 1.00 93.06 454 ALA A C 1
ATOM 2992 O O . ALA A 1 454 ? -19.498 10.514 8.647 1.00 93.06 454 ALA A O 1
ATOM 2993 N N . LYS A 1 455 ? -17.949 11.421 7.292 1.00 91.06 455 LYS A N 1
ATOM 2994 C CA . LYS A 1 455 ? -18.676 12.691 7.077 1.00 91.06 455 LYS A CA 1
ATOM 2995 C C . LYS A 1 455 ? -18.972 12.994 5.616 1.00 91.06 455 LYS A C 1
ATOM 2997 O O . LYS A 1 455 ? -18.074 12.928 4.784 1.00 91.06 455 LYS A O 1
ATOM 3002 N N . GLY A 1 456 ? -20.204 13.397 5.336 1.00 87.56 456 GLY A N 1
ATOM 3003 C CA . GLY A 1 456 ? -20.679 13.813 4.021 1.00 87.56 456 GLY A CA 1
ATOM 3004 C C . GLY A 1 456 ? -21.358 15.176 4.098 1.00 87.56 456 GLY A C 1
ATOM 3005 O O . GLY A 1 456 ? -21.713 15.653 5.175 1.00 87.56 456 GLY A O 1
ATOM 3006 N N . THR A 1 457 ? -21.532 15.829 2.954 1.00 84.94 457 THR A N 1
ATOM 3007 C CA . THR A 1 457 ? -22.391 17.020 2.834 1.00 84.94 457 THR A CA 1
ATOM 3008 C C . THR A 1 457 ? -23.844 16.638 2.529 1.00 84.94 457 THR A C 1
ATOM 3010 O O . THR A 1 457 ? -24.740 17.412 2.848 1.00 84.94 457 THR A O 1
ATOM 3013 N N . GLY A 1 458 ? -24.070 15.449 1.955 1.00 84.25 458 GLY A N 1
ATOM 3014 C CA . GLY A 1 458 ? -25.360 14.790 1.737 1.00 84.25 458 GLY A CA 1
ATOM 3015 C C . GLY A 1 458 ? -25.673 13.813 2.869 1.00 84.25 458 GLY A C 1
ATOM 3016 O O . GLY A 1 458 ? -26.017 14.232 3.969 1.00 84.25 458 GLY A O 1
ATOM 3017 N N . THR A 1 459 ? -25.537 12.513 2.646 1.00 85.62 459 THR A N 1
ATOM 3018 C CA . THR A 1 459 ? -25.753 11.497 3.691 1.00 85.62 459 THR A CA 1
ATOM 3019 C C . THR A 1 459 ? -24.514 11.348 4.579 1.00 85.62 459 THR A C 1
ATOM 3021 O O . THR A 1 459 ? -23.377 11.418 4.105 1.00 85.62 459 THR A O 1
ATOM 3024 N N . GLY A 1 460 ? -24.711 11.190 5.890 1.00 84.06 460 GLY A N 1
ATOM 3025 C CA . GLY A 1 460 ? -23.638 10.852 6.822 1.00 84.06 460 GLY A CA 1
ATOM 3026 C C . GLY A 1 460 ? -23.181 9.406 6.648 1.00 84.06 460 GLY A C 1
ATOM 3027 O O . GLY A 1 460 ? -23.846 8.600 6.007 1.00 84.06 460 GLY A O 1
ATOM 3028 N N . GLY A 1 461 ? -22.006 9.081 7.183 1.00 89.94 461 GLY A N 1
ATOM 3029 C CA . GLY A 1 461 ? -21.421 7.756 6.985 1.00 89.94 461 GLY A CA 1
ATOM 3030 C C . GLY A 1 461 ? -21.937 6.708 7.948 1.00 89.94 461 GLY A C 1
ATOM 3031 O O . GLY A 1 461 ? -22.600 7.023 8.936 1.00 89.94 461 GLY A O 1
ATOM 3032 N N . THR A 1 462 ? -21.558 5.465 7.678 1.00 93.06 462 THR A N 1
ATOM 3033 C CA . THR A 1 462 ? -21.830 4.327 8.554 1.00 93.06 462 THR A CA 1
ATOM 3034 C C . THR A 1 462 ? -20.545 3.883 9.243 1.00 93.06 462 THR A C 1
ATOM 3036 O O . THR A 1 462 ? -19.489 3.773 8.621 1.00 93.06 462 THR A O 1
ATOM 3039 N N . VAL A 1 463 ? -20.609 3.638 10.549 1.00 96.19 463 VAL A N 1
ATOM 3040 C CA . VAL A 1 463 ? -19.497 3.095 11.334 1.00 96.19 463 VAL A CA 1
ATOM 3041 C C . VAL A 1 463 ? -19.999 1.876 12.083 1.00 96.19 463 VAL A C 1
ATOM 3043 O O . VAL A 1 463 ? -20.808 1.997 12.992 1.00 96.19 463 VAL A O 1
ATOM 3046 N N . THR A 1 464 ? -19.510 0.701 11.715 1.00 96.81 464 THR A N 1
ATOM 3047 C CA . THR A 1 464 ? -19.810 -0.565 12.382 1.00 96.81 464 THR A CA 1
ATOM 3048 C C . THR A 1 464 ? -18.551 -1.087 13.052 1.00 96.81 464 THR A C 1
ATOM 3050 O O . THR A 1 464 ? -17.503 -1.188 12.420 1.00 96.81 464 THR A O 1
ATOM 3053 N N . ILE A 1 465 ? -18.645 -1.411 14.339 1.00 96.12 465 ILE A N 1
ATOM 3054 C CA . ILE A 1 465 ? -17.560 -2.005 15.115 1.00 96.12 465 ILE A CA 1
ATOM 3055 C C . ILE A 1 465 ? -18.085 -3.259 15.800 1.00 96.12 465 ILE A C 1
ATOM 3057 O O . ILE A 1 465 ? -19.007 -3.186 16.610 1.00 96.12 465 ILE A O 1
ATOM 3061 N N . VAL A 1 466 ? -17.459 -4.393 15.496 1.00 95.19 466 VAL A N 1
ATOM 3062 C CA . VAL A 1 466 ? -17.769 -5.704 16.060 1.00 95.19 466 VAL A CA 1
ATOM 3063 C C . VAL A 1 466 ? -16.525 -6.316 16.697 1.00 95.19 466 VAL A C 1
ATOM 3065 O O . VAL A 1 466 ? -15.462 -6.374 16.073 1.00 95.19 466 VAL A O 1
ATOM 3068 N N . GLY A 1 467 ? -16.657 -6.801 17.931 1.00 94.00 467 GLY A N 1
ATOM 3069 C CA . GLY A 1 467 ? -15.606 -7.566 18.608 1.00 94.00 467 GLY A CA 1
ATOM 3070 C C . GLY A 1 467 ? -16.061 -8.209 19.914 1.00 94.00 467 GLY A C 1
ATOM 3071 O O . GLY A 1 467 ? -17.198 -8.031 20.323 1.00 94.00 467 GLY A O 1
ATOM 3072 N N . LEU A 1 468 ? -15.171 -8.928 20.605 1.00 92.31 468 LEU A N 1
ATOM 3073 C CA . LEU A 1 468 ? -15.477 -9.555 21.906 1.00 92.31 468 LEU A CA 1
ATOM 3074 C C . LEU A 1 468 ? -15.627 -8.559 23.056 1.00 92.31 468 LEU A C 1
ATOM 3076 O O . LEU A 1 468 ? -16.039 -8.933 24.144 1.00 92.31 468 LEU A O 1
ATOM 3080 N N . GLY A 1 469 ? -15.233 -7.317 22.852 1.00 93.69 469 GLY A N 1
ATOM 3081 C CA . GLY A 1 469 ? -15.357 -6.238 23.815 1.00 93.69 469 GLY A CA 1
ATOM 3082 C C . GLY A 1 469 ? -14.910 -4.959 23.138 1.00 93.69 469 GLY A C 1
ATOM 3083 O O . GLY A 1 469 ? -14.011 -4.994 22.294 1.00 93.69 469 GLY A O 1
ATOM 3084 N N . ILE A 1 470 ? -15.557 -3.845 23.460 1.00 95.88 470 ILE A N 1
ATOM 3085 C CA . ILE A 1 470 ? -15.326 -2.574 22.771 1.00 95.88 470 ILE A CA 1
ATOM 3086 C C . ILE A 1 470 ? -15.033 -1.503 23.811 1.00 95.88 470 ILE A C 1
ATOM 3088 O O . ILE A 1 470 ? -15.817 -1.274 24.724 1.00 95.88 470 ILE A O 1
ATOM 3092 N N . THR A 1 471 ? -13.901 -0.822 23.680 1.00 95.12 471 THR A N 1
ATOM 3093 C CA . THR A 1 471 ? -13.552 0.312 24.542 1.00 95.12 471 THR A CA 1
ATOM 3094 C C . THR A 1 471 ? -13.286 1.546 23.691 1.00 95.12 471 THR A C 1
ATOM 3096 O O . THR A 1 471 ? -12.402 1.532 22.836 1.00 95.12 471 THR A O 1
ATOM 3099 N N . VAL A 1 472 ? -14.020 2.630 23.942 1.00 94.31 472 VAL A N 1
ATOM 3100 C CA . VAL A 1 472 ? -13.872 3.921 23.255 1.00 94.31 472 VAL A CA 1
ATOM 3101 C C . VAL A 1 472 ? -13.347 4.958 24.247 1.00 94.31 472 VAL A C 1
ATOM 3103 O O . VAL A 1 472 ? -14.087 5.420 25.110 1.00 94.31 472 VAL A O 1
ATOM 3106 N N . THR A 1 473 ? -12.069 5.336 24.133 1.00 88.31 473 THR A N 1
ATOM 3107 C CA . THR A 1 473 ? -11.372 6.221 25.097 1.00 88.31 473 THR A CA 1
ATOM 3108 C C . THR A 1 473 ? -10.836 7.522 24.493 1.00 88.31 473 THR A C 1
ATOM 3110 O O . THR A 1 473 ? -10.221 8.327 25.191 1.00 88.31 473 THR A O 1
ATOM 3113 N N . ASN A 1 474 ? -11.072 7.760 23.203 1.00 71.75 474 ASN A N 1
ATOM 3114 C CA . ASN A 1 474 ? -10.479 8.862 22.442 1.00 71.75 474 ASN A CA 1
ATOM 3115 C C . ASN A 1 474 ? -11.062 10.264 22.713 1.00 71.75 474 ASN A C 1
ATOM 3117 O O . ASN A 1 474 ? -12.268 10.467 22.610 1.00 71.75 474 ASN A O 1
ATOM 3121 N N . ASP A 1 475 ? -10.209 11.284 22.831 1.00 61.94 475 ASP A N 1
ATOM 3122 C CA . ASP A 1 475 ? -10.593 12.698 22.964 1.00 61.94 475 ASP A CA 1
ATOM 3123 C C . ASP A 1 475 ? -11.511 13.255 21.858 1.00 61.94 475 ASP A C 1
ATOM 3125 O O . ASP A 1 475 ? -12.228 14.220 22.109 1.00 61.94 475 ASP A O 1
ATOM 3129 N N . SER A 1 476 ? -11.515 12.679 20.648 1.00 64.12 476 SER A N 1
ATOM 3130 C CA . SER A 1 476 ? -12.379 13.115 19.530 1.00 64.12 476 SER A CA 1
ATOM 3131 C C . SER A 1 476 ? -13.516 12.151 19.164 1.00 64.12 476 SER A C 1
ATOM 3133 O O . SER A 1 476 ? -14.275 12.471 18.252 1.00 64.12 476 SER A O 1
ATOM 3135 N N . GLY A 1 477 ? -13.632 11.003 19.839 1.00 84.12 477 GLY A N 1
ATOM 3136 C CA . GLY A 1 477 ? -14.740 10.065 19.651 1.00 84.12 477 GLY A CA 1
ATOM 3137 C C . GLY A 1 477 ? -14.848 9.356 18.291 1.00 84.12 477 GLY A C 1
ATOM 3138 O O . GLY A 1 477 ? -13.918 9.374 17.473 1.00 84.12 477 GLY A O 1
ATOM 3139 N N . ILE A 1 478 ? -16.012 8.726 18.098 1.00 93.31 478 ILE A N 1
ATOM 3140 C CA . ILE A 1 478 ? -16.556 8.233 16.821 1.00 93.31 478 ILE A CA 1
ATOM 3141 C C . ILE A 1 478 ? -17.617 9.240 16.376 1.00 93.31 478 ILE A C 1
ATOM 3143 O O . ILE A 1 478 ? -18.500 9.556 17.169 1.00 93.31 478 ILE A O 1
ATOM 3147 N N . ASP A 1 479 ? -17.540 9.756 15.149 1.00 92.44 479 ASP A N 1
ATOM 3148 C CA . ASP A 1 479 ? -18.442 10.822 14.694 1.00 92.44 479 ASP A CA 1
ATOM 3149 C C . ASP A 1 479 ? -18.849 10.662 13.222 1.00 92.44 479 ASP A C 1
ATOM 3151 O O . ASP A 1 479 ? -18.020 10.781 12.310 1.00 92.44 479 ASP A O 1
ATOM 3155 N N . THR A 1 480 ? -20.141 10.435 12.989 1.00 91.12 480 THR A N 1
ATOM 3156 C CA . THR A 1 480 ? -20.756 10.448 11.659 1.00 91.12 480 THR A CA 1
ATOM 3157 C C . THR A 1 480 ? -21.608 11.697 11.487 1.00 91.12 480 THR A C 1
ATOM 3159 O O . THR A 1 480 ? -22.307 12.129 12.405 1.00 91.12 480 THR A O 1
ATOM 3162 N N . ALA A 1 481 ? -21.520 12.336 10.318 1.00 87.88 481 ALA A N 1
ATOM 3163 C CA . ALA A 1 481 ? -22.271 13.563 10.072 1.00 87.88 481 ALA A CA 1
ATOM 3164 C C . ALA A 1 481 ? -22.638 13.759 8.600 1.00 87.88 481 ALA A C 1
ATOM 3166 O O . ALA A 1 481 ? -21.809 13.523 7.723 1.00 87.88 481 ALA A O 1
ATOM 3167 N N . GLY A 1 482 ? -23.848 14.260 8.355 1.00 84.50 482 GLY A N 1
ATOM 3168 C CA . GLY A 1 482 ? -24.330 14.680 7.038 1.00 84.50 482 GLY A CA 1
ATOM 3169 C C . GLY A 1 482 ? -25.621 15.487 7.136 1.00 84.50 482 GLY A C 1
ATOM 3170 O O . GLY A 1 482 ? -26.136 15.708 8.227 1.00 84.50 482 GLY A O 1
ATOM 3171 N N . ALA A 1 483 ? -26.166 15.933 6.009 1.00 80.94 483 ALA A N 1
ATOM 3172 C CA . ALA A 1 483 ? -27.515 16.482 5.945 1.00 80.94 483 ALA A CA 1
ATOM 3173 C C . ALA A 1 483 ? -28.566 15.455 6.402 1.00 80.94 483 ALA A C 1
ATOM 3175 O O . ALA A 1 483 ? -29.425 15.823 7.197 1.00 80.94 483 ALA A O 1
ATOM 3176 N N . SER A 1 484 ? -28.466 14.186 5.987 1.00 79.25 484 SER A N 1
ATOM 3177 C CA . SER A 1 484 ? -29.441 13.116 6.307 1.00 79.25 484 SER A CA 1
ATOM 3178 C C . SER A 1 484 ? -29.084 12.243 7.522 1.00 79.25 484 SER A C 1
ATOM 3180 O O . SER A 1 484 ? -29.644 11.163 7.667 1.00 79.25 484 SER A O 1
ATOM 3182 N N . GLY A 1 485 ? -28.151 12.678 8.379 1.00 81.50 485 GLY A N 1
ATOM 3183 C CA . GLY A 1 485 ? -27.655 11.849 9.488 1.00 81.50 485 GLY A CA 1
ATOM 3184 C C . GLY A 1 485 ? -26.737 10.715 9.018 1.00 81.50 485 GLY A C 1
ATOM 3185 O O . GLY A 1 485 ? -26.569 10.506 7.820 1.00 81.50 485 GLY A O 1
ATOM 3186 N N . GLY A 1 486 ? -26.085 10.029 9.955 1.00 88.31 486 GLY A N 1
ATOM 3187 C CA . GLY A 1 486 ? -25.294 8.819 9.698 1.00 88.31 486 GLY A CA 1
ATOM 3188 C C . GLY A 1 486 ? -25.553 7.778 10.783 1.00 88.31 486 GLY A C 1
ATOM 3189 O O . GLY A 1 486 ? -26.325 8.046 11.699 1.00 88.31 486 GLY A O 1
ATOM 3190 N N . ASP A 1 487 ? -24.867 6.639 10.722 1.00 92.25 487 ASP A N 1
ATOM 3191 C CA . ASP A 1 487 ? -25.114 5.518 11.634 1.00 92.25 487 ASP A CA 1
ATOM 3192 C C . ASP A 1 487 ? -23.841 5.087 12.357 1.00 92.25 487 ASP A C 1
ATOM 3194 O O . ASP A 1 487 ? -22.767 4.989 11.758 1.00 92.25 487 ASP A O 1
ATOM 3198 N N . VAL A 1 488 ? -23.967 4.780 13.645 1.00 95.62 488 VAL A N 1
ATOM 3199 C CA . VAL A 1 488 ? -22.923 4.120 14.428 1.00 95.62 488 VAL A CA 1
ATOM 3200 C C . VAL A 1 488 ? -23.494 2.873 15.089 1.00 95.62 488 VAL A C 1
ATOM 3202 O O . VAL A 1 488 ? -24.447 2.960 15.854 1.00 95.62 488 VAL A O 1
ATOM 3205 N N . LEU A 1 489 ? -22.874 1.723 14.844 1.00 96.12 489 LEU A N 1
ATOM 3206 C CA . LEU A 1 489 ? -23.187 0.449 15.478 1.00 96.12 489 LEU A CA 1
ATOM 3207 C C . LEU A 1 489 ? -21.959 -0.066 16.231 1.00 96.12 489 LEU A C 1
ATOM 3209 O O . LEU A 1 489 ? -20.927 -0.358 15.627 1.00 96.12 489 LEU A O 1
ATOM 3213 N N . LEU A 1 490 ? -22.085 -0.213 17.547 1.00 96.12 490 LEU A N 1
ATOM 3214 C CA . LEU A 1 490 ? -21.119 -0.892 18.405 1.00 96.12 490 LEU A CA 1
ATOM 3215 C C . LEU A 1 490 ? -21.742 -2.202 18.874 1.00 96.12 490 LEU A C 1
ATOM 3217 O O . LEU A 1 490 ? -22.679 -2.185 19.668 1.00 96.12 490 LEU A O 1
ATOM 3221 N N . ASN A 1 491 ? -21.234 -3.328 18.387 1.00 94.81 491 ASN A N 1
ATOM 3222 C CA . ASN A 1 491 ? -21.807 -4.630 18.688 1.00 94.81 491 ASN A CA 1
ATOM 3223 C C . ASN A 1 491 ? -20.752 -5.573 19.261 1.00 94.81 491 ASN A C 1
ATOM 3225 O O . ASN A 1 491 ? -19.835 -6.017 18.571 1.00 94.81 491 ASN A O 1
ATOM 3229 N N . SER A 1 492 ? -20.871 -5.876 20.545 1.00 93.62 492 SER A N 1
ATOM 3230 C CA . SER A 1 492 ? -20.014 -6.856 21.184 1.00 93.62 492 SER A CA 1
ATOM 3231 C C . SER A 1 492 ? -20.570 -8.248 20.910 1.00 93.62 492 SER A C 1
ATOM 3233 O O . SER A 1 492 ? -21.622 -8.608 21.441 1.00 93.62 492 SER A O 1
ATOM 3235 N N . GLN A 1 493 ? -19.875 -9.037 20.089 1.00 89.06 493 GLN A N 1
ATOM 3236 C CA . GLN A 1 493 ? -20.311 -10.367 19.657 1.00 89.06 493 GLN A CA 1
ATOM 3237 C C . GLN A 1 493 ? -19.182 -11.388 19.706 1.00 89.06 493 GLN A C 1
ATOM 3239 O O . GLN A 1 493 ? -18.032 -11.101 19.379 1.00 89.06 493 GLN A O 1
ATOM 3244 N N . GLN A 1 494 ? -19.547 -12.612 20.071 1.00 82.25 494 GLN A N 1
ATOM 3245 C CA . GLN A 1 494 ? -18.739 -13.809 19.892 1.00 82.25 494 GLN A CA 1
ATOM 3246 C C . GLN A 1 494 ? -18.703 -14.223 18.410 1.00 82.25 494 GLN A C 1
ATOM 3248 O O . GLN A 1 494 ? -19.642 -13.933 17.665 1.00 82.25 494 GLN A O 1
ATOM 3253 N N . PRO A 1 495 ? -17.688 -14.994 17.970 1.00 76.69 495 PRO A N 1
ATOM 3254 C CA . PRO A 1 495 ? -17.620 -15.506 16.598 1.00 76.69 495 PRO A CA 1
ATOM 3255 C C . PRO A 1 495 ? -18.832 -16.348 16.156 1.00 76.69 495 PRO A C 1
ATOM 3257 O O . PRO A 1 495 ? -19.088 -16.471 14.963 1.00 76.69 495 PRO A O 1
ATOM 3260 N N . ASN A 1 496 ? -19.578 -16.935 17.098 1.00 77.19 496 ASN A N 1
ATOM 3261 C CA . ASN A 1 496 ? -20.801 -17.704 16.834 1.00 77.19 496 ASN A CA 1
ATOM 3262 C C . ASN A 1 496 ? -22.074 -16.828 16.752 1.00 77.19 496 ASN A C 1
ATOM 3264 O O . ASN A 1 496 ? -23.173 -17.373 16.669 1.00 77.19 496 ASN A O 1
ATOM 3268 N N . GLY A 1 497 ? -21.938 -15.499 16.819 1.00 76.94 497 GLY A N 1
ATOM 3269 C CA . GLY A 1 497 ? -23.043 -14.541 16.772 1.00 76.94 497 GLY A CA 1
ATOM 3270 C C . GLY A 1 497 ? -23.784 -14.332 18.097 1.00 76.94 497 GLY A C 1
ATOM 3271 O O . GLY A 1 497 ? -24.731 -13.551 18.128 1.00 76.94 497 GLY A O 1
ATOM 3272 N N . SER A 1 498 ? -23.388 -14.992 19.194 1.00 82.25 498 SER A N 1
ATOM 3273 C CA . SER A 1 498 ? -23.936 -14.678 20.519 1.00 82.25 498 SER A CA 1
ATOM 3274 C C . SER A 1 498 ? -23.345 -13.378 21.066 1.00 82.25 498 SER A C 1
ATOM 3276 O O . SER A 1 498 ? -22.276 -12.944 20.641 1.00 82.25 498 SER A O 1
ATOM 3278 N N . VAL A 1 499 ? -24.000 -12.788 22.066 1.00 80.50 499 VAL A N 1
ATOM 3279 C CA . VAL A 1 499 ? -23.514 -11.583 22.756 1.00 80.50 499 VAL A CA 1
ATOM 3280 C C . VAL A 1 499 ? -22.093 -11.809 23.284 1.00 80.50 499 VAL A C 1
ATOM 3282 O O . VAL A 1 499 ? -21.800 -12.835 23.903 1.00 80.50 499 VAL A O 1
ATOM 3285 N N . GLY A 1 500 ? -21.210 -10.861 22.980 1.00 83.88 500 GLY A N 1
ATOM 3286 C CA . GLY A 1 500 ? -19.804 -10.823 23.369 1.00 83.88 500 GLY A CA 1
ATOM 3287 C C . GLY A 1 500 ? -19.605 -10.352 24.808 1.00 83.88 500 GLY A C 1
ATOM 3288 O O . GLY A 1 500 ? -20.434 -10.584 25.681 1.00 83.88 500 GLY A O 1
ATOM 3289 N N . GLY A 1 501 ? -18.474 -9.706 25.069 1.00 90.12 501 GLY A N 1
ATOM 3290 C CA . GLY A 1 501 ? -18.127 -9.085 26.346 1.00 90.12 501 GLY A CA 1
ATOM 3291 C C . GLY A 1 501 ? -18.624 -7.645 26.478 1.00 90.12 501 GLY A C 1
ATOM 3292 O O . GLY A 1 501 ? -19.614 -7.242 25.860 1.00 90.12 501 GLY A O 1
ATOM 3293 N N . ASP A 1 502 ? -17.947 -6.867 27.315 1.00 94.06 502 ASP A N 1
ATOM 3294 C CA . ASP A 1 502 ? -18.409 -5.543 27.732 1.00 94.06 502 ASP A CA 1
ATOM 3295 C C . ASP A 1 502 ? -18.091 -4.434 26.714 1.00 94.06 502 ASP A C 1
ATOM 3297 O O . ASP A 1 502 ? -17.100 -4.484 25.977 1.00 94.06 502 ASP A O 1
ATOM 3301 N N . ILE A 1 503 ? -18.933 -3.397 26.714 1.00 96.12 503 ILE A N 1
ATOM 3302 C CA . ILE A 1 503 ? -18.721 -2.140 25.999 1.00 96.12 503 ILE A CA 1
ATOM 3303 C C . ILE A 1 503 ? -18.511 -1.011 27.009 1.00 96.12 503 ILE A C 1
ATOM 3305 O O . ILE A 1 503 ? -19.339 -0.792 27.894 1.00 96.12 503 ILE A O 1
ATOM 3309 N N . VAL A 1 504 ? -17.423 -0.261 26.841 1.00 96.06 504 VAL A N 1
ATOM 3310 C CA . VAL A 1 504 ? -17.090 0.917 27.649 1.00 96.06 504 VAL A CA 1
ATOM 3311 C C . VAL A 1 504 ? -16.932 2.135 26.744 1.00 96.06 504 VAL A C 1
ATOM 3313 O O . VAL A 1 504 ? -16.092 2.156 25.843 1.00 96.06 504 VAL A O 1
ATOM 3316 N N . ILE A 1 505 ? -17.733 3.163 27.003 1.00 95.75 505 ILE A N 1
ATOM 3317 C CA . ILE A 1 505 ? -17.740 4.440 26.297 1.00 95.75 505 ILE A CA 1
ATOM 3318 C C . ILE A 1 505 ? -17.280 5.513 27.279 1.00 95.75 505 ILE A C 1
ATOM 3320 O O . ILE A 1 505 ? -18.043 5.951 28.139 1.00 95.75 505 ILE A O 1
ATOM 3324 N N . SER A 1 506 ? -16.030 5.941 27.129 1.00 93.25 506 SER A N 1
ATOM 3325 C CA . SER A 1 506 ? -15.422 6.983 27.964 1.00 93.25 506 SER A CA 1
ATOM 3326 C C . SER A 1 506 ? -15.411 8.364 27.320 1.00 93.25 506 SER A C 1
ATOM 3328 O O . SER A 1 506 ? -14.924 9.336 27.898 1.00 93.25 506 SER A O 1
ATOM 3330 N N . LYS A 1 507 ? -15.863 8.445 26.065 1.00 91.31 507 LYS A N 1
ATOM 3331 C CA . LYS A 1 507 ? -15.851 9.645 25.221 1.00 91.31 507 LYS A CA 1
ATOM 3332 C C . LYS A 1 507 ? -17.038 9.637 24.256 1.00 91.31 507 LYS A C 1
ATOM 3334 O O . LYS A 1 507 ? -17.917 8.789 24.360 1.00 91.31 507 LYS A O 1
ATOM 3339 N N . THR A 1 508 ? -17.087 10.593 23.332 1.00 90.94 508 THR A N 1
ATOM 3340 C CA . THR A 1 508 ? -18.241 10.783 22.447 1.00 90.94 508 THR A CA 1
ATOM 3341 C C . THR A 1 508 ? -18.363 9.697 21.375 1.00 90.94 508 THR A C 1
ATOM 3343 O O . THR A 1 508 ? -17.413 9.401 20.654 1.00 90.94 508 THR A O 1
ATOM 3346 N N . VAL A 1 509 ? -19.570 9.172 21.214 1.00 93.31 509 VAL A N 1
ATOM 3347 C CA . VAL A 1 509 ? -20.042 8.438 20.042 1.00 93.31 509 VAL A CA 1
ATOM 3348 C C . VAL A 1 509 ? -21.207 9.240 19.477 1.00 93.31 509 VAL A C 1
ATOM 3350 O O . VAL A 1 509 ? -22.194 9.450 20.182 1.00 93.31 509 VAL A O 1
ATOM 3353 N N . SER A 1 510 ? -21.079 9.751 18.251 1.00 92.69 510 SER A N 1
ATOM 3354 C CA . SER A 1 510 ? -22.092 10.626 17.667 1.00 92.69 510 SER A CA 1
ATOM 3355 C C . SER A 1 510 ? -22.477 10.325 16.229 1.00 92.69 510 SER A C 1
ATOM 3357 O O . SER A 1 510 ? -21.636 9.974 15.406 1.00 92.69 510 SER A O 1
ATOM 3359 N N . ALA A 1 511 ? -23.756 10.559 15.945 1.00 90.31 511 ALA A N 1
ATOM 3360 C CA . ALA A 1 511 ? -24.376 10.436 14.638 1.00 90.31 511 ALA A CA 1
ATOM 3361 C C . ALA A 1 511 ? -25.299 11.637 14.369 1.00 90.31 511 ALA A C 1
ATOM 3363 O O . ALA A 1 511 ? -26.350 11.775 14.993 1.00 90.31 511 ALA A O 1
ATOM 3364 N N . LYS A 1 512 ? -24.903 12.558 13.481 1.00 87.12 512 LYS A N 1
ATOM 3365 C CA . LYS A 1 512 ? -25.536 13.888 13.375 1.00 87.12 512 LYS A CA 1
ATOM 3366 C C . LYS A 1 512 ? -26.075 14.226 11.987 1.00 87.12 512 LYS A C 1
ATOM 3368 O O . LYS A 1 512 ? -25.355 14.165 10.993 1.00 87.12 512 LYS A O 1
ATOM 3373 N N . GLY A 1 513 ? -27.324 14.681 11.949 1.00 80.06 513 GLY A N 1
ATOM 3374 C CA . GLY A 1 513 ? -27.985 15.325 10.815 1.00 80.06 513 GLY A CA 1
ATOM 3375 C C . GLY A 1 513 ? -27.951 16.852 10.936 1.00 80.06 513 GLY A C 1
ATOM 3376 O O . GLY A 1 513 ? -28.298 17.379 11.990 1.00 80.06 513 GLY A O 1
ATOM 3377 N N . SER A 1 514 ? -27.548 17.582 9.890 1.00 71.19 514 SER A N 1
ATOM 3378 C CA . SER A 1 514 ? -27.453 19.058 9.903 1.00 71.19 514 SER A CA 1
ATOM 3379 C C . SER A 1 514 ? -28.644 19.794 9.270 1.00 71.19 514 SER A C 1
ATOM 3381 O O . SER A 1 514 ? -28.746 21.011 9.423 1.00 71.19 514 SER A O 1
ATOM 3383 N N . GLY A 1 515 ? -29.563 19.089 8.599 1.00 61.03 515 GLY A N 1
ATOM 3384 C CA . GLY A 1 515 ? -30.847 19.655 8.164 1.00 61.03 515 GLY A CA 1
ATOM 3385 C C . GLY A 1 515 ? -30.847 20.524 6.902 1.00 61.03 515 GLY A C 1
ATOM 3386 O O . GLY A 1 515 ? -31.717 21.380 6.760 1.00 61.03 515 GLY A O 1
ATOM 3387 N N . GLY A 1 516 ? -29.907 20.329 5.975 1.00 53.03 516 GLY A N 1
ATOM 3388 C CA . GLY A 1 516 ? -29.851 21.078 4.714 1.00 53.03 516 GLY A CA 1
ATOM 3389 C C . GLY A 1 516 ? -30.327 20.274 3.502 1.00 53.03 516 GLY A C 1
ATOM 3390 O O . GLY A 1 516 ? -29.507 19.644 2.846 1.00 53.03 516 GLY A O 1
ATOM 3391 N N . GLY A 1 517 ? -31.622 20.312 3.174 1.00 49.16 517 GLY A N 1
ATOM 3392 C CA . GLY A 1 517 ? -32.151 19.739 1.928 1.00 49.16 517 GLY A CA 1
ATOM 3393 C C . GLY A 1 517 ? -33.675 19.831 1.813 1.00 49.16 517 GLY A C 1
ATOM 3394 O O . GLY A 1 517 ? -34.381 19.748 2.812 1.00 49.16 517 GLY A O 1
ATOM 3395 N N . ALA A 1 518 ? -34.193 20.003 0.591 1.00 46.78 518 ALA A N 1
ATOM 3396 C CA . ALA A 1 518 ? -35.627 20.138 0.282 1.00 46.78 518 ALA A CA 1
ATOM 3397 C C . ALA A 1 518 ? -36.463 18.858 0.527 1.00 46.78 518 ALA A C 1
ATOM 3399 O O . ALA A 1 518 ? -37.681 18.871 0.361 1.00 46.78 518 ALA A O 1
ATOM 3400 N N . PHE A 1 519 ? -35.818 17.765 0.941 1.00 48.88 519 PHE A N 1
ATOM 3401 C CA . PHE A 1 519 ? -36.423 16.475 1.257 1.00 48.88 519 PHE A CA 1
ATOM 3402 C C . PHE A 1 519 ? -36.060 16.132 2.706 1.00 48.88 519 PHE A C 1
ATOM 3404 O O . PHE A 1 519 ? -34.904 16.279 3.091 1.00 48.88 519 PHE A O 1
ATOM 3411 N N . GLY A 1 520 ? -37.052 15.760 3.521 1.00 52.66 520 GLY A N 1
ATOM 3412 C CA . GLY A 1 520 ? -36.923 15.610 4.975 1.00 52.66 520 GLY A CA 1
ATOM 3413 C C . GLY A 1 520 ? -35.648 14.880 5.416 1.00 52.66 520 GLY A C 1
ATOM 3414 O O . GLY A 1 520 ? -35.396 13.751 5.010 1.00 52.66 520 GLY A O 1
ATOM 3415 N N . SER A 1 521 ? -34.846 15.548 6.244 1.00 57.31 521 SER A N 1
ATOM 3416 C CA . SER A 1 521 ? -33.584 15.034 6.785 1.00 57.31 521 SER A CA 1
ATOM 3417 C C . SER A 1 521 ? -33.850 14.055 7.932 1.00 57.31 521 SER A C 1
ATOM 3419 O O . SER A 1 521 ? -34.383 14.446 8.973 1.00 57.31 521 SER A O 1
ATOM 3421 N N . PHE A 1 522 ? -33.474 12.788 7.750 1.00 66.38 522 PHE A N 1
ATOM 3422 C CA . PHE A 1 522 ? -33.474 11.791 8.822 1.00 66.38 522 PHE A CA 1
ATOM 3423 C C . PHE A 1 522 ? -32.395 12.131 9.864 1.00 66.38 522 PHE A C 1
ATOM 3425 O O . PHE A 1 522 ? -31.377 12.751 9.544 1.00 66.38 522 PHE A O 1
ATOM 3432 N N . GLY A 1 523 ? -32.640 11.807 11.136 1.00 70.88 523 GLY A N 1
ATOM 3433 C CA . GLY A 1 523 ? -31.605 11.933 12.162 1.00 70.88 523 GLY A CA 1
ATOM 3434 C C . GLY A 1 523 ? -30.654 10.752 12.170 1.00 70.88 523 GLY A C 1
ATOM 3435 O O . GLY A 1 523 ? -30.947 9.703 11.605 1.00 70.88 523 GLY A O 1
ATOM 3436 N N . GLY A 1 524 ? -29.489 10.951 12.786 1.00 84.38 524 GLY A N 1
ATOM 3437 C CA . GLY A 1 524 ? -28.511 9.877 12.922 1.00 84.38 524 GLY A CA 1
ATOM 3438 C C . GLY A 1 524 ? -28.955 8.799 13.910 1.00 84.38 524 GLY A C 1
ATOM 3439 O O . GLY A 1 524 ? -29.786 9.054 14.787 1.00 84.38 524 GLY A O 1
ATOM 3440 N N . VAL A 1 525 ? -28.366 7.611 13.789 1.00 90.19 525 VAL A N 1
ATOM 3441 C CA . VAL A 1 525 ? -28.629 6.474 14.677 1.00 90.19 525 VAL A CA 1
ATOM 3442 C C . VAL A 1 525 ? -27.354 6.060 15.404 1.00 90.19 525 VAL A C 1
ATOM 3444 O O . VAL A 1 525 ? -26.300 5.902 14.789 1.00 90.19 525 VAL A O 1
ATOM 3447 N N . VAL A 1 526 ? -27.443 5.844 16.717 1.00 93.94 526 VAL A N 1
ATOM 3448 C CA . VAL A 1 526 ? -26.401 5.153 17.488 1.00 93.94 526 VAL A CA 1
ATOM 3449 C C . VAL A 1 526 ? -26.985 3.904 18.138 1.00 93.94 526 VAL A C 1
ATOM 3451 O O . VAL A 1 526 ? -27.865 3.992 18.989 1.00 93.94 526 VAL A O 1
ATOM 3454 N N . ALA A 1 527 ? -26.470 2.738 17.769 1.00 94.56 527 ALA A N 1
ATOM 3455 C CA . ALA A 1 527 ? -26.830 1.450 18.342 1.00 94.56 527 ALA A CA 1
ATOM 3456 C C . ALA A 1 527 ? -25.642 0.852 19.111 1.00 94.56 527 ALA A C 1
ATOM 3458 O O . ALA A 1 527 ? -24.524 0.790 18.597 1.00 94.56 527 ALA A O 1
ATOM 3459 N N . VAL A 1 528 ? -25.879 0.410 20.345 1.00 95.38 528 VAL A N 1
ATOM 3460 C CA . VAL A 1 528 ? -24.877 -0.203 21.226 1.00 95.38 528 VAL A CA 1
ATOM 3461 C C . VAL A 1 528 ? -25.450 -1.483 21.818 1.00 95.38 528 VAL A C 1
ATOM 3463 O O . VAL A 1 528 ? -26.447 -1.433 22.530 1.00 95.38 528 VAL A O 1
ATOM 3466 N N . GLU A 1 529 ? -24.811 -2.621 21.571 1.00 95.00 529 GLU A N 1
ATOM 3467 C CA . GLU A 1 529 ? -25.237 -3.926 22.085 1.00 95.00 529 GLU A CA 1
ATOM 3468 C C . GLU A 1 529 ? -24.048 -4.673 22.688 1.00 95.00 529 GLU A C 1
ATOM 3470 O O . GLU A 1 529 ? -23.031 -4.873 22.026 1.00 95.00 529 GLU A O 1
ATOM 3475 N N . GLY A 1 530 ? -24.148 -5.094 23.949 1.00 93.56 530 GLY A N 1
ATOM 3476 C CA . GLY A 1 530 ? -23.095 -5.889 24.580 1.00 93.56 530 GLY A CA 1
ATOM 3477 C C . GLY A 1 530 ? -23.511 -6.545 25.887 1.00 93.56 530 GLY A C 1
ATOM 3478 O O . GLY A 1 530 ? -24.653 -6.406 26.334 1.00 93.56 530 GLY A O 1
ATOM 3479 N N . CYS A 1 531 ? -22.584 -7.276 26.516 1.00 92.31 531 CYS A N 1
ATOM 3480 C CA . CYS A 1 531 ? -22.901 -7.950 27.771 1.00 92.31 531 CYS A CA 1
ATOM 3481 C C . CYS A 1 531 ? -23.197 -6.943 28.885 1.00 92.31 531 CYS A C 1
ATOM 3483 O O . CYS A 1 531 ? -24.322 -6.855 29.379 1.00 92.31 531 CYS A O 1
ATOM 3485 N N . SER A 1 532 ? -22.203 -6.142 29.254 1.00 93.94 532 SER A N 1
ATOM 3486 C CA . SER A 1 532 ? -22.407 -4.935 30.047 1.00 93.94 532 SER A CA 1
ATOM 3487 C C . SER A 1 532 ? -22.114 -3.718 29.183 1.00 93.94 532 SER A C 1
ATOM 3489 O O . SER A 1 532 ? -21.177 -3.735 28.388 1.00 93.94 532 SER A O 1
ATOM 3491 N N . VAL A 1 533 ? -22.889 -2.650 29.354 1.00 95.56 533 VAL A N 1
ATOM 3492 C CA . VAL A 1 533 ? -22.644 -1.365 28.691 1.00 95.56 533 VAL A CA 1
ATOM 3493 C C . VAL A 1 533 ? -22.391 -0.313 29.761 1.00 95.56 533 VAL A C 1
ATOM 3495 O O . VAL A 1 533 ? -23.223 -0.105 30.643 1.00 95.56 533 VAL A O 1
ATOM 3498 N N . THR A 1 534 ? -21.233 0.341 29.689 1.00 96.12 534 THR A N 1
ATOM 3499 C CA . THR A 1 534 ? -20.837 1.428 30.591 1.00 96.12 534 THR A CA 1
ATOM 3500 C C . THR A 1 534 ? -20.582 2.697 29.792 1.00 96.12 534 THR A C 1
ATOM 3502 O O . THR A 1 534 ? -19.713 2.716 28.925 1.00 96.12 534 THR A O 1
ATOM 3505 N N . ILE A 1 535 ? -21.307 3.765 30.111 1.00 95.06 535 ILE A N 1
ATOM 3506 C CA . ILE A 1 535 ? -21.050 5.128 29.638 1.00 95.06 535 ILE A CA 1
ATOM 3507 C C . ILE A 1 535 ? -20.553 5.909 30.851 1.00 95.06 535 ILE A C 1
ATOM 3509 O O . ILE A 1 535 ? -21.347 6.228 31.738 1.00 95.06 535 ILE A O 1
ATOM 3513 N N . ASP A 1 536 ? -19.245 6.149 30.940 1.00 93.19 536 ASP A N 1
ATOM 3514 C CA . ASP A 1 536 ? -18.656 6.806 32.115 1.00 93.19 536 ASP A CA 1
ATOM 3515 C C . ASP A 1 536 ? -18.931 8.318 32.145 1.00 93.19 536 ASP A C 1
ATOM 3517 O O . ASP A 1 536 ? -19.551 8.855 31.235 1.00 93.19 536 ASP A O 1
ATOM 3521 N N . ASP A 1 537 ? -18.469 9.012 33.187 1.00 89.62 537 ASP A N 1
ATOM 3522 C CA . ASP A 1 537 ? -18.692 10.448 33.416 1.00 89.62 537 ASP A CA 1
ATOM 3523 C C . ASP A 1 537 ? -18.205 11.367 32.278 1.00 89.62 537 ASP A C 1
ATOM 3525 O O . ASP A 1 537 ? -18.661 12.504 32.153 1.00 89.62 537 ASP A O 1
ATOM 3529 N N . LYS A 1 538 ? -17.291 10.883 31.433 1.00 89.62 538 LYS A N 1
ATOM 3530 C CA . LYS A 1 538 ? -16.756 11.584 30.256 1.00 89.62 538 LYS A CA 1
ATOM 3531 C C . LYS A 1 538 ? -17.358 11.063 28.949 1.00 89.62 538 LYS A C 1
ATOM 3533 O O . LYS A 1 538 ? -17.187 11.699 27.902 1.00 89.62 538 LYS A O 1
ATOM 3538 N N . GLY A 1 539 ? -18.047 9.926 29.003 1.00 91.31 539 GLY A N 1
ATOM 3539 C CA . GLY A 1 539 ? -18.761 9.294 27.909 1.00 91.31 539 GLY A CA 1
ATOM 3540 C C . GLY A 1 539 ? -19.982 10.083 27.450 1.00 91.31 539 GLY A C 1
ATOM 3541 O O . GLY A 1 539 ? -20.680 10.727 28.234 1.00 91.31 539 GLY A O 1
ATOM 3542 N N . SER A 1 540 ? -20.254 10.026 26.145 1.00 92.62 540 SER A N 1
ATOM 3543 C CA . SER A 1 540 ? -21.459 10.625 25.573 1.00 92.62 540 SER A CA 1
ATOM 3544 C C . SER A 1 540 ? -21.939 9.842 24.356 1.00 92.62 540 SER A C 1
ATOM 3546 O O . SER A 1 540 ? -21.142 9.553 23.469 1.00 92.62 540 SER A O 1
ATOM 3548 N N . VAL A 1 541 ? -23.230 9.534 24.285 1.00 93.19 541 VAL A N 1
ATOM 3549 C CA . VAL A 1 541 ? -23.899 8.949 23.116 1.00 93.19 541 VAL A CA 1
ATOM 3550 C C . VAL A 1 541 ? -24.863 9.990 22.562 1.00 93.19 541 VAL A C 1
ATOM 3552 O O . VAL A 1 541 ? -25.769 10.423 23.270 1.00 93.19 541 VAL A O 1
ATOM 3555 N N . VAL A 1 542 ? -24.644 10.449 21.329 1.00 91.69 542 VAL A N 1
ATOM 3556 C CA . VAL A 1 542 ? -25.394 11.576 20.755 1.00 91.69 542 VAL A CA 1
ATOM 3557 C C . VAL A 1 542 ? -25.896 11.262 19.355 1.00 91.69 542 VAL A C 1
ATOM 3559 O O . VAL A 1 542 ? -25.101 11.087 18.437 1.00 91.69 542 VAL A O 1
ATOM 3562 N N . SER A 1 543 ? -27.204 11.313 19.162 1.00 88.88 543 SER A N 1
ATOM 3563 C CA . SER A 1 543 ? -27.838 11.339 17.853 1.00 88.88 543 SER A CA 1
ATOM 3564 C C . SER A 1 543 ? -28.612 12.641 17.660 1.00 88.88 543 SER A C 1
ATOM 3566 O O . SER A 1 543 ? -29.395 13.050 18.514 1.00 88.88 543 SER A O 1
ATOM 3568 N N . ASP A 1 544 ? -28.396 13.309 16.529 1.00 84.50 544 ASP A N 1
ATOM 3569 C CA . ASP A 1 544 ? -29.062 14.575 16.203 1.00 84.50 544 ASP A CA 1
ATOM 3570 C C . ASP A 1 544 ? -29.648 14.516 14.783 1.00 84.50 544 ASP A C 1
ATOM 3572 O O . ASP A 1 544 ? -29.101 13.844 13.905 1.00 84.50 544 ASP A O 1
ATOM 3576 N N . GLY A 1 545 ? -30.727 15.259 14.521 1.00 76.56 545 GLY A N 1
ATOM 3577 C CA . GLY A 1 545 ? -31.219 15.507 13.160 1.00 76.56 545 GLY A CA 1
ATOM 3578 C C . GLY A 1 545 ? -32.521 16.290 13.097 1.00 76.56 545 GLY A C 1
ATOM 3579 O O . GLY A 1 545 ? -33.165 16.521 14.115 1.00 76.56 545 GLY A O 1
ATOM 3580 N N . THR A 1 546 ? -32.938 16.715 11.903 1.00 71.69 546 THR A N 1
ATOM 3581 C CA . THR A 1 546 ? -34.152 17.538 11.732 1.00 71.69 546 THR A CA 1
ATOM 3582 C C . THR A 1 546 ? -35.437 16.783 12.049 1.00 71.69 546 THR A C 1
ATOM 3584 O O . THR A 1 546 ? -36.354 17.382 12.603 1.00 71.69 546 THR A O 1
ATOM 3587 N N . LEU A 1 547 ? -35.492 15.487 11.736 1.00 71.50 547 LEU A N 1
ATOM 3588 C CA . LEU A 1 547 ? -36.616 14.609 12.073 1.00 71.50 547 LEU A CA 1
ATOM 3589 C C . LEU A 1 547 ? -36.416 13.831 13.391 1.00 71.50 547 LEU A C 1
ATOM 3591 O O . LEU A 1 547 ? -37.270 13.025 13.742 1.00 71.50 547 LEU A O 1
ATOM 3595 N N . GLY A 1 548 ? -35.340 14.107 14.138 1.00 77.38 548 GLY A N 1
ATOM 3596 C CA . GLY A 1 548 ? -34.992 13.422 15.389 1.00 77.38 548 GLY A CA 1
ATOM 3597 C C . GLY A 1 548 ? -33.946 12.320 15.211 1.00 77.38 548 GLY A C 1
ATOM 3598 O O . GLY A 1 548 ? -34.032 11.519 14.284 1.00 77.38 548 GLY A O 1
ATOM 3599 N N . GLY A 1 549 ? -32.939 12.301 16.090 1.00 84.38 549 GLY A N 1
ATOM 3600 C CA . GLY A 1 549 ? -31.969 11.205 16.206 1.00 84.38 549 GLY A CA 1
ATOM 3601 C C . GLY A 1 549 ? -32.500 10.017 17.014 1.00 84.38 549 GLY A C 1
ATOM 3602 O O . GLY A 1 549 ? -33.459 10.160 17.775 1.00 84.38 549 GLY A O 1
ATOM 3603 N N . GLN A 1 550 ? -31.881 8.845 16.864 1.00 88.44 550 GLN A N 1
ATOM 3604 C CA . GLN A 1 550 ? -32.229 7.652 17.639 1.00 88.44 550 GLN A CA 1
ATOM 3605 C C . GLN A 1 550 ? -31.004 7.042 18.316 1.00 88.44 550 GLN A C 1
ATOM 3607 O O . GLN A 1 550 ? -29.980 6.808 17.677 1.00 88.44 550 GLN A O 1
ATOM 3612 N N . ASN A 1 551 ? -31.126 6.727 19.604 1.00 90.81 551 ASN A N 1
ATOM 3613 C CA . ASN A 1 551 ? -30.155 5.900 20.313 1.00 90.81 551 ASN A CA 1
ATOM 3614 C C . ASN A 1 551 ? -30.822 4.601 20.770 1.00 90.81 551 ASN A C 1
ATOM 3616 O O . ASN A 1 551 ? -31.869 4.648 21.411 1.00 90.81 551 ASN A O 1
ATOM 3620 N N . ALA A 1 552 ? -30.198 3.457 20.505 1.00 92.62 552 ALA A N 1
ATOM 3621 C CA . ALA A 1 552 ? -30.616 2.152 21.005 1.00 92.62 552 ALA A CA 1
ATOM 3622 C C . ALA A 1 552 ? -29.463 1.517 21.788 1.00 92.62 552 ALA A C 1
ATOM 3624 O O . ALA A 1 552 ? -28.400 1.262 21.230 1.00 92.62 552 ALA A O 1
ATOM 3625 N N . ILE A 1 553 ? -29.648 1.284 23.086 1.00 93.94 553 ILE A N 1
ATOM 3626 C CA . ILE A 1 553 ? -28.628 0.700 23.961 1.00 93.94 553 ILE A CA 1
ATOM 3627 C C . ILE A 1 553 ? -29.196 -0.561 24.607 1.00 93.94 553 ILE A C 1
ATOM 3629 O O . ILE A 1 553 ? -30.145 -0.484 25.385 1.00 93.94 553 ILE A O 1
ATOM 3633 N N . THR A 1 554 ? -28.574 -1.702 24.323 1.00 93.75 554 THR A N 1
ATOM 3634 C CA . THR A 1 554 ? -28.952 -3.022 24.832 1.00 93.75 554 THR A CA 1
ATOM 3635 C C . THR A 1 554 ? -27.815 -3.614 25.661 1.00 93.75 554 THR A C 1
ATOM 3637 O O . THR A 1 554 ? -26.714 -3.849 25.161 1.00 93.75 554 THR A O 1
ATOM 3640 N N . ALA A 1 555 ? -28.088 -3.883 26.938 1.00 92.75 555 ALA A N 1
ATOM 3641 C CA . ALA A 1 555 ? -27.154 -4.513 27.866 1.00 92.75 555 ALA A CA 1
ATOM 3642 C C . ALA A 1 555 ? -27.703 -5.846 28.400 1.00 92.75 555 ALA A C 1
ATOM 3644 O O . ALA A 1 555 ? -28.630 -5.888 29.212 1.00 92.75 555 ALA A O 1
ATOM 3645 N N . HIS A 1 556 ? -27.092 -6.961 28.014 1.00 90.31 556 HIS A N 1
ATOM 3646 C CA . HIS A 1 556 ? -27.565 -8.302 28.391 1.00 90.31 556 HIS A CA 1
ATOM 3647 C C . HIS A 1 556 ? -27.332 -8.673 29.865 1.00 90.31 556 HIS A C 1
ATOM 3649 O O . HIS A 1 556 ? -27.842 -9.688 30.344 1.00 90.31 556 HIS A O 1
ATOM 3655 N N . LYS A 1 557 ? -26.583 -7.849 30.603 1.00 90.50 557 LYS A N 1
ATOM 3656 C CA . LYS A 1 557 ? -26.310 -7.993 32.033 1.00 90.50 557 LYS A CA 1
ATOM 3657 C C . LYS A 1 557 ? -26.519 -6.672 32.766 1.00 90.50 557 LYS A C 1
ATOM 3659 O O . LYS A 1 557 ? -27.534 -6.522 33.445 1.00 90.50 557 LYS A O 1
ATOM 3664 N N . ASN A 1 558 ? -25.585 -5.730 32.629 1.00 90.19 558 ASN A N 1
ATOM 3665 C CA . ASN A 1 558 ? -25.565 -4.486 33.402 1.00 90.19 558 ASN A CA 1
ATOM 3666 C C . ASN A 1 558 ? -25.499 -3.255 32.491 1.00 90.19 558 ASN A C 1
ATOM 3668 O O . ASN A 1 558 ? -24.648 -3.198 31.605 1.00 90.19 558 ASN A O 1
ATOM 3672 N N . LEU A 1 559 ? -26.339 -2.255 32.763 1.00 92.81 559 LEU A N 1
ATOM 3673 C CA . LEU A 1 559 ? -26.273 -0.930 32.142 1.00 92.81 559 LEU A CA 1
ATOM 3674 C C . LEU A 1 559 ? -25.832 0.111 33.181 1.00 92.81 559 LEU A C 1
ATOM 3676 O O . LEU A 1 559 ? -26.522 0.318 34.178 1.00 92.81 559 LEU A O 1
ATOM 3680 N N . VAL A 1 560 ? -24.703 0.781 32.946 1.00 93.25 560 VAL A N 1
ATOM 3681 C CA . VAL A 1 560 ? -24.190 1.862 33.803 1.00 93.25 560 VAL A CA 1
ATOM 3682 C C . VAL A 1 560 ? -24.079 3.145 32.987 1.00 93.25 560 VAL A C 1
ATOM 3684 O O . VAL A 1 560 ? -23.347 3.197 32.003 1.00 93.25 560 VAL A O 1
ATOM 3687 N N . VAL A 1 561 ? -24.790 4.190 33.407 1.00 92.00 561 VAL A N 1
ATOM 3688 C CA . VAL A 1 561 ? -24.813 5.503 32.752 1.00 92.00 561 VAL A CA 1
ATOM 3689 C C . VAL A 1 561 ? -24.424 6.574 33.767 1.00 92.00 561 VAL A C 1
ATOM 3691 O O . VAL A 1 561 ? -25.236 7.012 34.582 1.00 92.00 561 VAL A O 1
ATOM 3694 N N . ALA A 1 562 ? -23.160 6.982 33.722 1.00 92.00 562 ALA A N 1
ATOM 3695 C CA . ALA A 1 562 ? -22.644 8.156 34.419 1.00 92.00 562 ALA A CA 1
ATOM 3696 C C . ALA A 1 562 ? -22.481 9.361 33.476 1.00 92.00 562 ALA A C 1
ATOM 3698 O O . ALA A 1 562 ? -22.565 10.495 33.935 1.00 92.00 562 ALA A O 1
ATOM 3699 N N . GLY A 1 563 ? -22.290 9.123 32.175 1.00 90.06 563 GLY A N 1
ATOM 3700 C CA . GLY A 1 563 ? -22.190 10.154 31.136 1.00 90.06 563 GLY A CA 1
ATOM 3701 C C . GLY A 1 563 ? -23.515 10.486 30.463 1.00 90.06 563 GLY A C 1
ATOM 3702 O O . GLY A 1 563 ? -24.576 10.142 30.977 1.00 90.06 563 GLY A O 1
ATOM 3703 N N . LYS A 1 564 ? -23.450 11.148 29.299 1.00 91.12 564 LYS A N 1
ATOM 3704 C CA . LYS A 1 564 ? -24.616 11.700 28.584 1.00 91.12 564 LYS A CA 1
ATOM 3705 C C . LYS A 1 564 ? -25.170 10.758 27.503 1.00 91.12 564 LYS A C 1
ATOM 3707 O O . LYS A 1 564 ? -24.416 10.145 26.759 1.00 91.12 564 LYS A O 1
ATOM 3712 N N . ILE A 1 565 ? -26.490 10.712 27.350 1.00 90.44 565 ILE A N 1
ATOM 3713 C CA . ILE A 1 565 ? -27.216 10.103 26.230 1.00 90.44 565 ILE A CA 1
ATOM 3714 C C . ILE A 1 565 ? -28.188 11.155 25.672 1.00 90.44 565 ILE A C 1
ATOM 3716 O O . ILE A 1 565 ? -29.020 11.685 26.402 1.00 90.44 565 ILE A O 1
ATOM 3720 N N . SER A 1 566 ? -28.085 11.492 24.390 1.00 89.00 566 SER A N 1
ATOM 3721 C CA . SER A 1 566 ? -28.848 12.578 23.760 1.00 89.00 566 SER A CA 1
ATOM 3722 C C . SER A 1 566 ? -29.375 12.148 22.396 1.00 89.00 566 SER A C 1
ATOM 3724 O O . SER A 1 566 ? -28.580 11.770 21.546 1.00 89.00 566 SER A O 1
ATOM 3726 N N . ALA A 1 567 ? -30.677 12.247 22.166 1.00 84.75 567 ALA A N 1
ATOM 3727 C CA . ALA A 1 567 ? -31.347 12.036 20.889 1.00 84.75 567 ALA A CA 1
ATOM 3728 C C . ALA A 1 567 ? -32.191 13.281 20.577 1.00 84.75 567 ALA A C 1
ATOM 3730 O O . ALA A 1 567 ? -33.330 13.399 21.028 1.00 84.75 567 ALA A O 1
ATOM 3731 N N . HIS A 1 568 ? -31.623 14.267 19.880 1.00 80.44 568 HIS A N 1
ATOM 3732 C CA . HIS A 1 568 ? -32.302 15.542 19.638 1.00 80.44 568 HIS A CA 1
ATOM 3733 C C . HIS A 1 568 ? -32.973 15.614 18.267 1.00 80.44 568 HIS A C 1
ATOM 3735 O O . HIS A 1 568 ? -32.438 15.161 17.253 1.00 80.44 568 HIS A O 1
ATOM 3741 N N . SER A 1 569 ? -34.129 16.282 18.241 1.00 70.88 569 SER A N 1
ATOM 3742 C CA . SER A 1 569 ? -34.692 16.867 17.026 1.00 70.88 569 SER A CA 1
ATOM 3743 C C . SER A 1 569 ? -34.273 18.334 16.916 1.00 70.88 569 SER A C 1
ATOM 3745 O O . SER A 1 569 ? -34.446 19.106 17.861 1.00 70.88 569 SER A O 1
ATOM 3747 N N . LEU A 1 570 ? -33.741 18.735 15.759 1.00 66.69 570 LEU A N 1
ATOM 3748 C CA . LEU A 1 570 ? -33.446 20.137 15.438 1.00 66.69 570 LEU A CA 1
ATOM 3749 C C . LEU A 1 570 ? -34.718 20.932 15.103 1.00 66.69 570 LEU A C 1
ATOM 3751 O O . LEU A 1 570 ? -34.683 22.161 15.109 1.00 66.69 570 LEU A O 1
ATOM 3755 N N . ASN A 1 571 ? -35.837 20.254 14.822 1.00 63.19 571 ASN A N 1
ATOM 3756 C CA . ASN A 1 571 ? -37.128 20.885 14.583 1.00 63.19 571 ASN A CA 1
ATOM 3757 C C . ASN A 1 571 ? -38.161 20.360 15.589 1.00 63.19 571 ASN A C 1
ATOM 3759 O O . ASN A 1 571 ? -38.746 19.289 15.419 1.00 63.19 571 ASN A O 1
ATOM 3763 N N . ALA A 1 572 ? -38.388 21.141 16.647 1.00 53.12 572 ALA A N 1
ATOM 3764 C CA . ALA A 1 572 ? -39.282 20.796 17.754 1.00 53.12 572 ALA A CA 1
ATOM 3765 C C . ALA A 1 572 ? -40.748 20.564 17.335 1.00 53.12 572 ALA A C 1
ATOM 3767 O O . ALA A 1 572 ? -41.528 20.053 18.130 1.00 53.12 572 ALA A O 1
ATOM 3768 N N . ALA A 1 573 ? -41.132 20.943 16.110 1.00 54.88 573 ALA A N 1
ATOM 3769 C CA . ALA A 1 573 ? -42.513 20.863 15.651 1.00 54.88 573 ALA A CA 1
ATOM 3770 C C . ALA A 1 573 ? -42.961 19.446 15.240 1.00 54.88 573 ALA A C 1
ATOM 3772 O O . ALA A 1 573 ? -44.132 19.138 15.428 1.00 54.88 573 ALA A O 1
ATOM 3773 N N . ASN A 1 574 ? -42.073 18.594 14.693 1.00 52.38 574 ASN A N 1
ATOM 3774 C CA . ASN A 1 574 ? -42.496 17.396 13.937 1.00 52.38 574 ASN A CA 1
ATOM 3775 C C . ASN A 1 574 ? -41.636 16.117 14.125 1.00 52.38 574 ASN A C 1
ATOM 3777 O O . ASN A 1 574 ? -41.899 15.135 13.434 1.00 52.38 574 ASN A O 1
ATOM 3781 N N . GLY A 1 575 ? -40.599 16.103 14.973 1.00 54.72 575 GLY A N 1
ATOM 3782 C CA . GLY A 1 575 ? -39.670 14.961 15.081 1.00 54.72 575 GLY A CA 1
ATOM 3783 C C . GLY A 1 575 ? -39.520 14.419 16.502 1.00 54.72 575 GLY A C 1
ATOM 3784 O O . GLY A 1 575 ? -39.110 15.160 17.396 1.00 54.72 575 GLY A O 1
ATOM 3785 N N . GLU A 1 576 ? -39.805 13.130 16.698 1.00 64.62 576 GLU A N 1
ATOM 3786 C CA . GLU A 1 576 ? -39.532 12.397 17.940 1.00 64.62 576 GLU A CA 1
ATOM 3787 C C . GLU A 1 576 ? -38.109 11.824 17.881 1.00 64.62 576 GLU A C 1
ATOM 3789 O O . GLU A 1 576 ? -37.871 10.749 17.336 1.00 64.62 576 GLU A O 1
ATOM 3794 N N . GLY A 1 577 ? -37.136 12.560 18.426 1.00 69.12 577 GLY A N 1
ATOM 3795 C CA . GLY A 1 577 ? -35.871 11.935 18.810 1.00 69.12 577 GLY A CA 1
ATOM 3796 C C . GLY A 1 577 ? -36.119 10.961 19.966 1.00 69.12 577 GLY A C 1
ATOM 3797 O O . GLY A 1 577 ? -36.901 11.276 20.864 1.00 69.12 577 GLY A O 1
ATOM 3798 N N . GLY A 1 578 ? -35.492 9.784 19.949 1.00 82.75 578 GLY A N 1
ATOM 3799 C CA . GLY A 1 578 ? -35.809 8.708 20.891 1.00 82.75 578 GLY A CA 1
ATOM 3800 C C . GLY A 1 578 ? -34.584 7.987 21.439 1.00 82.75 578 GLY A C 1
ATOM 3801 O O . GLY A 1 578 ? -33.671 7.635 20.697 1.00 82.75 578 GLY A O 1
ATOM 3802 N N . ASN A 1 579 ? -34.589 7.730 22.748 1.00 85.31 579 ASN A N 1
ATOM 3803 C CA . ASN A 1 579 ? -33.630 6.844 23.403 1.00 85.31 579 ASN A CA 1
ATOM 3804 C C . ASN A 1 579 ? -34.342 5.538 23.804 1.00 85.31 579 ASN A C 1
ATOM 3806 O O . ASN A 1 579 ? -35.302 5.556 24.568 1.00 85.31 579 ASN A O 1
ATOM 3810 N N . ALA A 1 580 ? -33.873 4.393 23.321 1.00 87.38 580 ALA A N 1
ATOM 3811 C CA . ALA A 1 580 ? -34.326 3.074 23.750 1.00 87.38 580 ALA A CA 1
ATOM 3812 C C . ALA A 1 580 ? -33.226 2.421 24.592 1.00 87.38 580 ALA A C 1
ATOM 3814 O O . ALA A 1 580 ? -32.133 2.163 24.093 1.00 87.38 580 ALA A O 1
ATOM 3815 N N . LEU A 1 581 ? -33.503 2.173 25.875 1.00 88.62 581 LEU A N 1
ATOM 3816 C CA . LEU A 1 581 ? -32.553 1.571 26.814 1.00 88.62 581 LEU A CA 1
ATOM 3817 C C . LEU A 1 581 ? -33.115 0.233 27.308 1.00 88.62 581 LEU A C 1
ATOM 3819 O O . LEU A 1 581 ? -34.094 0.222 28.055 1.00 88.62 581 LEU A O 1
ATOM 3823 N N . LEU A 1 582 ? -32.501 -0.877 26.900 1.00 88.69 582 LEU A N 1
ATOM 3824 C CA . LEU A 1 582 ? -32.886 -2.239 27.275 1.00 88.69 582 LEU A CA 1
ATOM 3825 C C . LEU A 1 582 ? -31.801 -2.884 28.135 1.00 88.69 582 LEU A C 1
ATOM 3827 O O . LEU A 1 582 ? -30.613 -2.812 27.816 1.00 88.69 582 LEU A O 1
ATOM 3831 N N . TYR A 1 583 ? -32.198 -3.534 29.227 1.00 87.94 583 TYR A N 1
ATOM 3832 C CA . TYR A 1 583 ? -31.260 -4.233 30.105 1.00 87.94 583 TYR A CA 1
ATOM 3833 C C . TYR A 1 583 ? -31.872 -5.476 30.747 1.00 87.94 583 TYR A C 1
ATOM 3835 O O . TYR A 1 583 ? -33.083 -5.553 30.932 1.00 87.94 583 TYR A O 1
ATOM 3843 N N . ARG A 1 584 ? -31.040 -6.449 31.136 1.00 84.75 584 ARG A N 1
ATOM 3844 C CA . ARG A 1 584 ? -31.537 -7.686 31.762 1.00 84.75 584 ARG A CA 1
ATOM 3845 C C . ARG A 1 584 ? -31.553 -7.669 33.290 1.00 84.75 584 ARG A C 1
ATOM 3847 O O . ARG A 1 584 ? -32.595 -7.941 33.883 1.00 84.75 584 ARG A O 1
ATOM 3854 N N . ASN A 1 585 ? -30.409 -7.412 33.938 1.00 82.19 585 ASN A N 1
ATOM 3855 C CA . ASN A 1 585 ? -30.264 -7.637 35.384 1.00 82.19 585 ASN A CA 1
ATOM 3856 C C . ASN A 1 585 ? -30.298 -6.341 36.190 1.00 82.19 585 ASN A C 1
ATOM 3858 O O . ASN A 1 585 ? -31.118 -6.209 37.094 1.00 82.19 585 ASN A O 1
ATOM 3862 N N . SER A 1 586 ? -29.389 -5.405 35.904 1.00 83.25 586 SER A N 1
ATOM 3863 C CA . SER A 1 586 ? -29.268 -4.174 36.691 1.00 83.25 586 SER A CA 1
ATOM 3864 C C . SER A 1 586 ? -29.033 -2.942 35.825 1.00 83.25 586 SER A C 1
ATOM 3866 O O . SER A 1 586 ? -28.394 -3.015 34.773 1.00 83.25 586 SER A O 1
ATOM 3868 N N . VAL A 1 587 ? -29.560 -1.811 36.296 1.00 87.94 587 VAL A N 1
ATOM 3869 C CA . VAL A 1 587 ? -29.361 -0.484 35.713 1.00 87.94 587 VAL A CA 1
ATOM 3870 C C . VAL A 1 587 ? -28.904 0.482 36.805 1.00 87.94 587 VAL A C 1
ATOM 3872 O O . VAL A 1 587 ? -29.479 0.517 37.893 1.00 87.94 587 VAL A O 1
ATOM 3875 N N . MET A 1 588 ? -27.864 1.260 36.520 1.00 86.31 588 MET A N 1
ATOM 3876 C CA . MET A 1 588 ? -27.391 2.353 37.364 1.00 86.31 588 MET A CA 1
ATOM 3877 C C . MET A 1 588 ? -27.293 3.615 36.513 1.00 86.31 588 MET A C 1
ATOM 3879 O O . MET A 1 588 ? -26.494 3.670 35.584 1.00 86.31 588 MET A O 1
ATOM 3883 N N . ILE A 1 589 ? -28.099 4.626 36.833 1.00 84.38 589 ILE A N 1
ATOM 3884 C CA . ILE A 1 589 ? -28.065 5.942 36.186 1.00 84.38 589 ILE A CA 1
ATOM 3885 C C . ILE A 1 589 ? -27.677 6.954 37.259 1.00 84.38 589 ILE A C 1
ATOM 3887 O O . ILE A 1 589 ? -28.411 7.114 38.233 1.00 84.38 589 ILE A O 1
ATOM 3891 N N . ALA A 1 590 ? -26.513 7.589 37.105 1.00 78.06 590 ALA A N 1
ATOM 3892 C CA . ALA A 1 590 ? -25.984 8.522 38.099 1.00 78.06 590 ALA A CA 1
ATOM 3893 C C . ALA A 1 590 ? -26.829 9.804 38.190 1.00 78.06 590 ALA A C 1
ATOM 3895 O O . ALA A 1 590 ? -27.105 10.276 39.289 1.00 78.06 590 ALA A O 1
ATOM 3896 N N . ASP A 1 591 ? -27.267 10.328 37.041 1.00 78.38 591 ASP A N 1
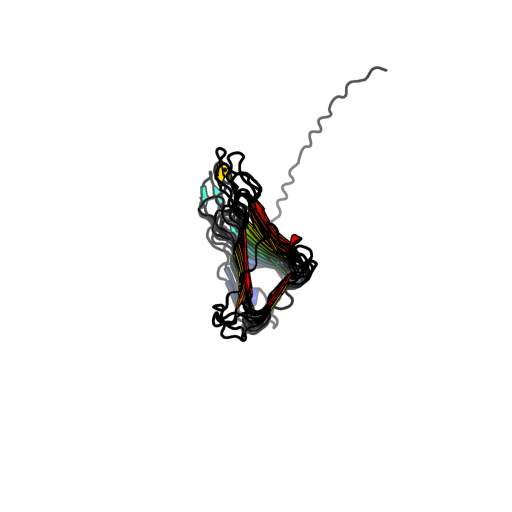ATOM 3897 C CA . ASP A 1 591 ? -28.153 11.489 36.940 1.00 78.38 591 ASP A CA 1
ATOM 3898 C C . ASP A 1 591 ? -29.130 11.307 35.755 1.00 78.38 591 ASP A C 1
ATOM 3900 O O . ASP A 1 591 ? -28.692 11.204 34.608 1.00 78.38 591 ASP A O 1
ATOM 3904 N N . PRO A 1 592 ? -30.457 11.262 35.983 1.00 69.12 592 PRO A N 1
ATOM 3905 C CA . PRO A 1 592 ? -31.451 11.139 34.915 1.00 69.12 592 PRO A CA 1
ATOM 3906 C C . PRO A 1 592 ? -31.429 12.283 33.891 1.00 69.12 592 PRO A C 1
ATOM 3908 O O . PRO A 1 592 ? -31.841 12.077 32.751 1.00 69.12 592 PRO A O 1
ATOM 3911 N N . THR A 1 593 ? -30.943 13.476 34.259 1.00 72.94 593 THR A N 1
ATOM 3912 C CA . THR A 1 593 ? -30.808 14.621 33.334 1.00 72.94 593 THR A CA 1
ATOM 3913 C C . THR A 1 593 ? -29.758 14.385 32.254 1.00 72.94 593 THR A C 1
ATOM 3915 O O . THR A 1 593 ? -29.737 15.079 31.236 1.00 72.94 593 THR A O 1
ATOM 3918 N N . HIS A 1 594 ? -28.914 13.371 32.438 1.00 76.12 594 HIS A N 1
ATOM 3919 C CA . HIS A 1 594 ? -27.967 12.952 31.427 1.00 76.12 594 HIS A CA 1
ATOM 3920 C C . HIS A 1 594 ? -28.636 12.253 30.236 1.00 76.12 594 HIS A C 1
ATOM 3922 O O . HIS A 1 594 ? -27.965 12.074 29.226 1.00 76.12 594 HIS A O 1
ATOM 3928 N N . ILE A 1 595 ? -29.925 11.894 30.308 1.00 77.75 595 ILE A N 1
ATOM 3929 C CA . ILE A 1 595 ? -30.673 11.234 29.228 1.00 77.75 595 ILE A CA 1
ATOM 3930 C C . ILE A 1 595 ? -31.690 12.217 28.638 1.00 77.75 595 ILE A C 1
ATOM 3932 O O . ILE A 1 595 ? -32.619 12.645 29.322 1.00 77.75 595 ILE A O 1
ATOM 3936 N N . VAL A 1 596 ? -31.527 12.584 27.364 1.00 75.69 596 VAL A N 1
ATOM 3937 C CA . VAL A 1 596 ? -32.350 13.611 26.706 1.00 75.69 596 VAL A CA 1
ATOM 3938 C C . VAL A 1 596 ? -32.829 13.141 25.324 1.00 75.69 596 VAL A C 1
ATOM 3940 O O . VAL A 1 596 ? -31.982 12.835 24.495 1.00 75.69 596 VAL A O 1
ATOM 3943 N N . PRO A 1 597 ? -34.144 13.099 25.027 1.00 71.44 597 PRO A N 1
ATOM 3944 C CA . PRO A 1 597 ? -35.240 13.226 25.983 1.00 71.44 597 PRO A CA 1
ATOM 3945 C C . PRO A 1 597 ? -35.167 12.119 27.039 1.00 71.44 597 PRO A C 1
ATOM 3947 O O . PRO A 1 597 ? -34.613 11.047 26.790 1.00 71.44 597 PRO A O 1
ATOM 3950 N N . ALA A 1 598 ? -35.710 12.399 28.223 1.00 60.47 598 ALA A N 1
ATOM 3951 C CA . ALA A 1 598 ? -35.751 11.430 29.306 1.00 60.47 598 ALA A CA 1
ATOM 3952 C C . ALA A 1 598 ? -36.608 10.228 28.888 1.00 60.47 598 ALA A C 1
ATOM 3954 O O . ALA A 1 598 ? -37.764 10.385 28.497 1.00 60.47 598 ALA A O 1
ATOM 3955 N N . THR A 1 599 ? -36.044 9.028 28.984 1.00 67.06 599 THR A N 1
ATOM 3956 C CA . THR A 1 599 ? -36.724 7.772 28.650 1.00 67.06 599 THR A CA 1
ATOM 3957 C C . THR A 1 599 ? -36.588 6.801 29.804 1.00 67.06 599 THR A C 1
ATOM 3959 O O . THR A 1 599 ? -35.508 6.677 30.383 1.00 67.06 599 THR A O 1
ATOM 3962 N N . THR A 1 600 ? -37.667 6.097 30.142 1.00 71.62 600 THR A N 1
ATOM 3963 C CA . THR A 1 600 ? -37.633 5.062 31.178 1.00 71.62 600 THR A CA 1
ATOM 3964 C C . THR A 1 600 ? -36.899 3.829 30.638 1.00 71.62 600 THR A C 1
ATOM 3966 O O . THR A 1 600 ? -37.344 3.259 29.641 1.00 71.62 600 THR A O 1
ATOM 3969 N N . PRO A 1 601 ? -35.787 3.395 31.260 1.00 78.50 601 PRO A N 1
ATOM 3970 C CA . PRO A 1 601 ? -35.134 2.145 30.892 1.00 78.50 601 PRO A CA 1
ATOM 3971 C C . PRO A 1 601 ? -36.092 0.963 31.052 1.00 78.50 601 PRO A C 1
ATOM 3973 O O . PRO A 1 601 ? -36.844 0.903 32.024 1.00 78.50 601 PRO A O 1
ATOM 3976 N N . THR A 1 602 ? -36.047 0.013 30.121 1.00 84.88 602 THR A N 1
ATOM 3977 C CA . THR A 1 602 ? -36.916 -1.168 30.130 1.00 84.88 602 THR A CA 1
ATOM 3978 C C . THR A 1 602 ? -36.110 -2.408 30.488 1.00 84.88 602 THR A C 1
ATOM 3980 O O . THR A 1 602 ? -35.122 -2.732 29.827 1.00 84.88 602 THR A O 1
ATOM 3983 N N . GLN A 1 603 ? -36.539 -3.112 31.537 1.00 78.00 603 GLN A N 1
ATOM 3984 C CA . GLN A 1 603 ? -35.980 -4.416 31.863 1.00 78.00 603 GLN A CA 1
ATOM 3985 C C . GLN A 1 603 ? -36.582 -5.476 30.937 1.00 78.00 603 GLN A C 1
ATOM 3987 O O . GLN A 1 603 ? -37.800 -5.644 30.905 1.00 78.00 603 GLN A O 1
ATOM 3992 N N . ASP A 1 604 ? -35.737 -6.218 30.229 1.00 83.06 604 ASP A N 1
ATOM 3993 C CA . ASP A 1 604 ? -36.154 -7.297 29.340 1.00 83.06 604 ASP A CA 1
ATOM 3994 C C . ASP A 1 604 ? -35.476 -8.615 29.734 1.00 83.06 604 ASP A C 1
ATOM 3996 O O . ASP A 1 604 ? -34.277 -8.832 29.547 1.00 83.06 604 ASP A O 1
ATOM 4000 N N . MET A 1 605 ? -36.272 -9.518 30.309 1.00 72.81 605 MET A N 1
ATOM 4001 C CA . MET A 1 605 ? -35.812 -10.841 30.737 1.00 72.81 605 MET A CA 1
ATOM 4002 C C . MET A 1 605 ? -35.641 -11.830 29.576 1.00 72.81 605 MET A C 1
ATOM 4004 O O . MET A 1 605 ? -35.065 -12.898 29.790 1.00 72.81 605 MET A O 1
ATOM 4008 N N . SER A 1 606 ? -36.134 -11.499 28.376 1.00 76.75 606 SER A N 1
ATOM 4009 C CA . SER A 1 606 ? -35.981 -12.326 27.172 1.00 76.75 606 SER A CA 1
ATOM 4010 C C . SER A 1 606 ? -34.591 -12.207 26.540 1.00 76.75 606 SER A C 1
ATOM 4012 O O . SER A 1 606 ? -34.205 -13.057 25.735 1.00 76.75 606 SER A O 1
ATOM 4014 N N . LEU A 1 607 ? -33.804 -11.206 26.955 1.00 76.62 607 LEU A N 1
ATOM 4015 C CA . LEU A 1 607 ? -32.424 -11.032 26.521 1.00 76.62 607 LEU A CA 1
ATOM 4016 C C . LEU A 1 607 ? -31.588 -12.279 26.840 1.00 76.62 607 LEU A C 1
ATOM 4018 O O . LEU A 1 607 ? -31.568 -12.776 27.972 1.00 76.62 607 LEU A O 1
ATOM 4022 N N . MET A 1 608 ? -30.844 -12.759 25.838 1.00 76.50 608 MET A N 1
ATOM 4023 C CA . MET A 1 608 ? -29.928 -13.892 25.998 1.00 76.50 608 MET A CA 1
ATOM 4024 C C . MET A 1 608 ? -28.932 -13.644 27.135 1.00 76.50 608 MET A C 1
ATOM 4026 O O . MET A 1 608 ? -28.549 -12.506 27.407 1.00 76.50 608 MET A O 1
ATOM 4030 N N . ALA A 1 609 ? -28.545 -14.713 27.837 1.00 72.38 609 ALA A N 1
ATOM 4031 C CA . ALA A 1 609 ? -27.536 -14.619 28.888 1.00 72.38 609 ALA A CA 1
ATOM 4032 C C . ALA A 1 609 ? -26.174 -14.357 28.262 1.00 72.38 609 ALA A C 1
ATOM 4034 O O . ALA A 1 609 ? -25.838 -14.971 27.251 1.00 72.38 609 ALA A O 1
ATOM 4035 N N . CYS A 1 610 ? -25.395 -13.482 28.889 1.00 78.88 610 CYS A N 1
ATOM 4036 C CA . CYS A 1 610 ? -23.977 -13.437 28.589 1.00 78.88 610 CYS A CA 1
ATOM 4037 C C . CYS A 1 610 ? -23.309 -14.762 28.982 1.00 78.88 610 CYS A C 1
ATOM 4039 O O . CYS A 1 610 ? -23.750 -15.374 29.965 1.00 78.88 610 CYS A O 1
ATOM 4041 N N . PRO A 1 611 ? -22.257 -15.171 28.256 1.00 70.50 611 PRO A N 1
ATOM 4042 C CA . PRO A 1 611 ? -21.407 -16.286 28.656 1.00 70.50 611 PRO A CA 1
ATOM 4043 C C . PRO A 1 611 ? -20.702 -16.067 30.003 1.00 70.50 611 PRO A C 1
ATOM 4045 O O . PRO A 1 611 ? -20.557 -14.899 30.445 1.00 70.50 611 PRO A O 1
#

Secondary structure (DSSP, 8-state):
--PPP--------------------PPPB--SHHHHSTT--SSEEE-SEEEE-TTEEEE-TT-EEEE-TT-EEEE-TT-EEEEEEESEEEE-TT-EEEEEEESSSPPEEEEEESS-EEE-SEEEEEEE--TTT-SPPPPPEEEEEESSEEE-TT-EEEEE---EEETTEEEPPPPPEEEEEESSS-EEE-TT-EEEEE-SBSPPPEEEEEESS-EEEE--EEEEE-B----TTSPPPP----EEEEEESS-EEE-TT-EEEE--STT-S--EEEEEESS-EEE-SS-EEEEE----STTPPPPEEEEEESSSEEEE-SEEEEEE-SSS--EEEEE-SEEEE-TT-EEEEEESSSBPPEEEEE-SSTTTTPPP--EEE-SEEEEEEE-EEEETTEEEPPBPPEEEEEESS-EEE-TT-EEEEEEE---TT--PPBP-EEEEEESSEEEE-SEEEEE-SSSPPEEEEEESEEEE--TT-EEEEETT--EEEEEEB-TTSSB-S-EEE-SEEEEEE---SSS--PPPEEEEEEEEEEE-TT-EEEEEETT--EEEEEEEEEEEESSEEEEEES-TTT---EEEEEESSEEEES-GGGEES----EE-TTSPPP-

pLDDT: mean 82.58, std 15.64, range [29.02, 98.06]

Radius of gyration: 30.97 Å; chains: 1; bounding box: 85×92×79 Å

Sequence (611 aa):
MRALPRVPLVVVGLVIAFARAGAAITLPHANTLGDLCPGTPNPCVVSGKFAVSNGVSFNAFGRAMQFTSKAALVGDPGASFIIGNTSAVAVDQGAVLSSNAKGAAAGSVTVYSGGACAIAGKVAASATADALAGLGGNGGSVVIWCHGISLAGSATVEAKGAGFVKHGVASPGAGGAMSLNAFTGAFSASKGAKINAQGKGAGGGFVGIASQAACTGLATAIQVDAGVLHIPKSPAVGGDGGGVNLSCSGDVSLTKNAKIVTGTVKTAHFGAVVIDAGGSLQLDEGMKVQADGGGVGPYGVGTAIDISSATNACTLNGKLQSDSQGAAGGAVQITCAGLTLGPKSTVEANNKGDTASNLFVDTTGATTGRPPASCNLSGKIALKASAQPLGFGASAPGTGGALQFACGTTLTMSTGAAIDVSASGGDASGGGSDAGSVDVKAAGAVFIGGKLTAKGTGTGGTVTIVGLGITVTNDSGIDTAGASGGDVLLNSQQPNGSVGGDIVISKTVSAKGSGGGAFGSFGGVVAVEGCSVTIDDKGSVVSDGTLGGQNAITAHKNLVVAGKISAHSLNAANGEGGNALLYRNSVMIADPTHIVPATTPTQDMSLMACP